Protein AF-0000000075745674 (afdb_homodimer)

InterPro domains:
  IPR003329 Acylneuraminate cytidylyltransferase [PF02348] (13-139)
  IPR020039 Pseudaminic acid cytidylyltransferase [TIGR03584] (13-232)
  IPR029044 Nucleotide-diphospho-sugar transferases [G3DSA:3.90.550.10] (9-233)
  IPR029044 Nucleotide-diphospho-sugar transferases [SSF53448] (12-232)
  IPR050793 CMP-NeuNAc synthase [PTHR21485] (3-231)

Structure (mmCIF, N/CA/C/O backbone):
data_AF-0000000075745674-model_v1
#
loop_
_entity.id
_entity.type
_entity.pdbx_description
1 polymer 'Pseudaminic acid CMP-transferase'
#
loop_
_atom_site.group_PDB
_atom_site.id
_atom_site.type_symbol
_atom_site.label_atom_id
_atom_site.label_alt_id
_atom_site.label_comp_id
_atom_site.label_asym_id
_atom_site.label_entity_id
_atom_site.label_seq_id
_atom_site.pdbx_PDB_ins_code
_atom_site.Cartn_x
_atom_site.Cartn_y
_atom_site.Cartn_z
_atom_site.occupancy
_atom_site.B_iso_or_equiv
_atom_site.auth_seq_id
_atom_site.auth_comp_id
_atom_site.auth_asym_id
_atom_site.auth_atom_id
_atom_site.pdbx_PDB_model_num
ATOM 1 N N . MET A 1 1 ? -14.5 -56.594 -16.422 1 33.09 1 MET A N 1
ATOM 2 C CA . MET A 1 1 ? -13.477 -55.656 -16.875 1 33.09 1 MET A CA 1
ATOM 3 C C . MET A 1 1 ? -13.328 -54.5 -15.891 1 33.09 1 MET A C 1
ATOM 5 O O . MET A 1 1 ? -14.266 -53.719 -15.711 1 33.09 1 MET A O 1
ATOM 9 N N . THR A 1 2 ? -12.75 -54.75 -14.742 1 35.12 2 THR A N 1
ATOM 10 C CA . THR A 1 2 ? -12.586 -53.812 -13.609 1 35.12 2 THR A CA 1
ATOM 11 C C . THR A 1 2 ? -11.914 -52.531 -14.055 1 35.12 2 THR A C 1
ATOM 13 O O . THR A 1 2 ? -10.82 -52.562 -14.625 1 35.12 2 THR A O 1
ATOM 16 N N . ASP A 1 3 ? -12.695 -51.594 -14.586 1 33.41 3 ASP A N 1
ATOM 17 C CA . ASP A 1 3 ? -12.203 -50.25 -14.844 1 33.41 3 ASP A CA 1
ATOM 18 C C . ASP A 1 3 ? -11.312 -49.75 -13.711 1 33.41 3 ASP A C 1
ATOM 20 O O . ASP A 1 3 ? -11.781 -49.531 -12.586 1 33.41 3 ASP A O 1
ATOM 24 N N . SER A 1 4 ? -10.195 -50.375 -13.453 1 34.81 4 SER A N 1
ATOM 25 C CA . SER A 1 4 ? -9.203 -49.812 -12.539 1 34.81 4 SER A CA 1
ATOM 26 C C . SER A 1 4 ? -9.102 -48.312 -12.688 1 34.81 4 SER A C 1
ATOM 28 O O . SER A 1 4 ? -8.461 -47.812 -13.617 1 34.81 4 SER A O 1
ATOM 30 N N . GLN A 1 5 ? -10.234 -47.562 -12.586 1 39.31 5 GLN A N 1
ATOM 31 C CA . GLN A 1 5 ? -10.148 -46.125 -12.414 1 39.31 5 GLN A CA 1
ATOM 32 C C . GLN A 1 5 ? -8.961 -45.75 -11.531 1 39.31 5 GLN A C 1
ATOM 34 O O . GLN A 1 5 ? -8.977 -46 -10.328 1 39.31 5 GLN A O 1
ATOM 39 N N . ASN A 1 6 ? -7.719 -46.125 -11.742 1 39.72 6 ASN A N 1
ATOM 40 C CA . ASN A 1 6 ? -6.551 -45.594 -11.055 1 39.72 6 ASN A CA 1
ATOM 41 C C . ASN A 1 6 ? -6.797 -44.156 -10.562 1 39.72 6 ASN A C 1
ATOM 43 O O . ASN A 1 6 ? -6.887 -43.219 -11.367 1 39.72 6 ASN A O 1
ATOM 47 N N . THR A 1 7 ? -7.617 -43.812 -9.625 1 46.12 7 THR A N 1
ATOM 48 C CA . THR A 1 7 ? -7.949 -42.625 -8.867 1 46.12 7 THR A CA 1
ATOM 49 C C . THR A 1 7 ? -6.703 -41.781 -8.633 1 46.12 7 THR A C 1
ATOM 51 O O . THR A 1 7 ? -6.148 -41.75 -7.531 1 46.12 7 THR A O 1
ATOM 54 N N . GLU A 1 8 ? -5.598 -41.781 -9.398 1 54.53 8 GLU A N 1
ATOM 55 C CA . GLU A 1 8 ? -4.352 -41.062 -9.258 1 54.53 8 GLU A CA 1
ATOM 56 C C . GLU A 1 8 ? -4.617 -39.562 -9.078 1 54.53 8 GLU A C 1
ATOM 58 O O . GLU A 1 8 ? -5.516 -39 -9.711 1 54.53 8 GLU A O 1
ATOM 63 N N . ASN A 1 9 ? -4.352 -38.938 -7.82 1 71.12 9 ASN A N 1
ATOM 64 C CA . ASN A 1 9 ? -4.484 -37.531 -7.492 1 71.12 9 ASN A CA 1
ATOM 65 C C . ASN A 1 9 ? -3.982 -36.656 -8.625 1 71.12 9 ASN A C 1
ATOM 67 O O . ASN A 1 9 ? -2.912 -36.875 -9.188 1 71.12 9 ASN A O 1
ATOM 71 N N . PRO A 1 10 ? -4.871 -35.844 -9.133 1 84.69 10 PRO A N 1
ATOM 72 C CA . PRO A 1 10 ? -4.453 -34.969 -10.234 1 84.69 10 PRO A CA 1
ATOM 73 C C . PRO A 1 10 ? -3.137 -34.25 -9.945 1 84.69 10 PRO A C 1
ATOM 75 O O . PRO A 1 10 ? -2.875 -33.875 -8.797 1 84.69 10 PRO A O 1
ATOM 78 N N . GLN A 1 11 ? -2.287 -34.344 -10.938 1 95.19 11 GLN A N 1
ATOM 79 C CA . GLN A 1 11 ? -0.977 -33.719 -10.797 1 95.19 11 GLN A CA 1
ATOM 80 C C . GLN A 1 11 ? -1.105 -32.188 -10.664 1 95.19 11 GLN A C 1
ATOM 82 O O . GLN A 1 11 ? -1.831 -31.547 -11.438 1 95.19 11 GLN A O 1
ATOM 87 N N . THR A 1 12 ? -0.463 -31.625 -9.656 1 98.25 12 THR A N 1
ATOM 88 C CA . THR A 1 12 ? -0.411 -30.203 -9.375 1 98.25 12 THR A CA 1
ATOM 89 C C . THR A 1 12 ? 1.02 -29.672 -9.484 1 98.25 12 THR A C 1
ATOM 91 O O . THR A 1 12 ? 1.935 -30.219 -8.867 1 98.25 12 THR A O 1
ATOM 94 N N . VAL A 1 13 ? 1.225 -28.609 -10.336 1 98.75 13 VAL A N 1
ATOM 95 C CA . VAL A 1 13 ? 2.58 -28.156 -10.633 1 98.75 13 VAL A CA 1
ATOM 96 C C . VAL A 1 13 ? 2.695 -26.656 -10.359 1 98.75 13 VAL A C 1
ATOM 98 O O . VAL A 1 13 ? 1.792 -25.891 -10.703 1 98.75 13 VAL A O 1
ATOM 101 N N . CYS A 1 14 ? 3.756 -26.281 -9.727 1 98.88 14 CYS A N 1
ATOM 102 C CA . CYS A 1 14 ? 4.117 -24.875 -9.57 1 98.88 14 CYS A CA 1
ATOM 103 C C . CYS A 1 14 ? 5.137 -24.453 -10.625 1 98.88 14 CYS A C 1
ATOM 105 O O . CYS A 1 14 ? 6.152 -25.125 -10.812 1 98.88 14 CYS A O 1
ATOM 107 N N . ILE A 1 15 ? 4.828 -23.438 -11.32 1 98.94 15 ILE A N 1
ATOM 108 C CA . ILE A 1 15 ? 5.738 -22.875 -12.32 1 98.94 15 ILE A CA 1
ATOM 109 C C . ILE A 1 15 ? 6.207 -21.5 -11.883 1 98.94 15 ILE A C 1
ATOM 111 O O . ILE A 1 15 ? 5.391 -20.609 -11.609 1 98.94 15 ILE A O 1
ATOM 115 N N . ILE A 1 16 ? 7.531 -21.281 -11.828 1 98.88 16 ILE A N 1
ATOM 116 C CA . ILE A 1 16 ? 8.133 -20 -11.445 1 98.88 16 ILE A CA 1
ATOM 117 C C . ILE A 1 16 ? 8.969 -19.453 -12.594 1 98.88 16 ILE A C 1
ATOM 119 O O . ILE A 1 16 ? 10.062 -19.953 -12.867 1 98.88 16 ILE A O 1
ATOM 123 N N . PRO A 1 17 ? 8.477 -18.453 -13.25 1 98.12 17 PRO A N 1
ATOM 124 C CA . PRO A 1 17 ? 9.273 -17.828 -14.312 1 98.12 17 PRO A CA 1
ATOM 125 C C . PRO A 1 17 ? 10.375 -16.922 -13.758 1 98.12 17 PRO A C 1
ATOM 127 O O . PRO A 1 17 ? 10.117 -16.094 -12.875 1 98.12 17 PRO A O 1
ATOM 130 N N . ALA A 1 18 ? 11.594 -17.094 -14.242 1 96.94 18 ALA A N 1
ATOM 131 C CA . ALA A 1 18 ? 12.727 -16.281 -13.828 1 96.94 18 ALA A CA 1
ATOM 132 C C . ALA A 1 18 ? 13.68 -16.031 -15 1 96.94 18 ALA A C 1
ATOM 134 O O . ALA A 1 18 ? 14.609 -16.812 -15.219 1 96.94 18 ALA A O 1
ATOM 135 N N . ARG A 1 19 ? 13.406 -14.984 -15.68 1 94.12 19 ARG A N 1
ATOM 136 C CA . ARG A 1 19 ? 14.266 -14.711 -16.828 1 94.12 19 ARG A CA 1
ATOM 137 C C . ARG A 1 19 ? 15.508 -13.922 -16.406 1 94.12 19 ARG A C 1
ATOM 139 O O . ARG A 1 19 ? 15.523 -13.312 -15.328 1 94.12 19 ARG A O 1
ATOM 146 N N . SER A 1 20 ? 16.453 -13.938 -17.312 1 91.62 20 SER A N 1
ATOM 147 C CA . SER A 1 20 ? 17.625 -13.078 -17.141 1 91.62 20 SER A CA 1
ATOM 148 C C . SER A 1 20 ? 17.375 -11.68 -17.688 1 91.62 20 SER A C 1
ATOM 150 O O . SER A 1 20 ? 16.312 -11.414 -18.281 1 91.62 20 SER A O 1
ATOM 152 N N . GLY A 1 21 ? 18.156 -10.75 -17.375 1 83.06 21 GLY A N 1
ATOM 153 C CA . GLY A 1 21 ? 18.156 -9.461 -18.031 1 83.06 21 GLY A CA 1
ATOM 154 C C . GLY A 1 21 ? 17.203 -8.461 -17.391 1 83.06 21 GLY A C 1
ATOM 155 O O . GLY A 1 21 ? 16.625 -7.625 -18.078 1 83.06 21 GLY A O 1
ATOM 156 N N . SER A 1 22 ? 17 -8.602 -16.203 1 80.94 22 SER A N 1
ATOM 157 C CA . SER A 1 22 ? 16.219 -7.57 -15.531 1 80.94 22 SER A CA 1
ATOM 158 C C . SER A 1 22 ? 16.906 -6.211 -15.625 1 80.94 22 SER A C 1
ATOM 160 O O . SER A 1 22 ? 18.078 -6.07 -15.258 1 80.94 22 SER A O 1
ATOM 162 N N . LYS A 1 23 ? 16.141 -5.242 -16.141 1 79.75 23 LYS A N 1
ATOM 163 C CA . LYS A 1 23 ? 16.734 -3.951 -16.469 1 79.75 23 LYS A CA 1
ATOM 164 C C . LYS A 1 23 ? 16.766 -3.029 -15.258 1 79.75 23 LYS A C 1
ATOM 166 O O . LYS A 1 23 ? 17.781 -2.391 -14.984 1 79.75 23 LYS A O 1
ATOM 171 N N . ARG A 1 24 ? 15.711 -3.012 -14.477 1 81.56 24 ARG A N 1
ATOM 172 C CA . ARG A 1 24 ? 15.594 -2.055 -13.375 1 81.56 24 ARG A CA 1
ATOM 173 C C . ARG A 1 24 ? 16.375 -2.527 -12.156 1 81.56 24 ARG A C 1
ATOM 175 O O . ARG A 1 24 ? 16.969 -1.719 -11.445 1 81.56 24 ARG A O 1
ATOM 182 N N . ILE A 1 25 ? 16.328 -3.818 -11.945 1 88.19 25 ILE A N 1
ATOM 183 C CA . ILE A 1 25 ? 17.094 -4.469 -10.891 1 88.19 25 ILE A CA 1
ATOM 184 C C . ILE A 1 25 ? 17.922 -5.605 -11.477 1 88.19 25 ILE A C 1
ATOM 186 O O . ILE A 1 25 ? 17.422 -6.707 -11.703 1 88.19 25 ILE A O 1
ATOM 190 N N . PRO A 1 26 ? 19.203 -5.344 -11.664 1 88.56 26 PRO A N 1
ATOM 191 C CA . PRO A 1 26 ? 20.047 -6.387 -12.25 1 88.56 26 PRO A CA 1
ATOM 192 C C . PRO A 1 26 ? 20 -7.695 -11.469 1 88.56 26 PRO A C 1
ATOM 194 O O . PRO A 1 26 ? 20.125 -7.688 -10.242 1 88.56 26 PRO A O 1
ATOM 197 N N . ASP A 1 27 ? 19.797 -8.82 -12.211 1 91.38 27 ASP A N 1
ATOM 198 C CA . ASP A 1 27 ? 19.75 -10.164 -11.641 1 91.38 27 ASP A CA 1
ATOM 199 C C . ASP A 1 27 ? 18.734 -10.242 -10.5 1 91.38 27 ASP A C 1
ATOM 201 O O . ASP A 1 27 ? 19 -10.852 -9.469 1 91.38 27 ASP A O 1
ATOM 205 N N . LYS A 1 28 ? 17.656 -9.617 -10.664 1 93.19 28 LYS A N 1
ATOM 206 C CA . LYS A 1 28 ? 16.641 -9.461 -9.625 1 93.19 28 LYS A CA 1
ATOM 207 C C . LYS A 1 28 ? 16.219 -10.812 -9.055 1 93.19 28 LYS A C 1
ATOM 209 O O . LYS A 1 28 ? 16.047 -10.945 -7.84 1 93.19 28 LYS A O 1
ATOM 214 N N . ASN A 1 29 ? 16.141 -11.844 -9.883 1 95.12 29 ASN A N 1
ATOM 215 C CA . ASN A 1 29 ? 15.562 -13.125 -9.492 1 95.12 29 ASN A CA 1
ATOM 216 C C . ASN A 1 29 ? 16.531 -13.938 -8.641 1 95.12 29 ASN A C 1
ATOM 218 O O . ASN A 1 29 ? 16.125 -14.891 -7.973 1 95.12 29 ASN A O 1
ATOM 222 N N . ILE A 1 30 ? 17.812 -13.539 -8.664 1 96.12 30 ILE A N 1
ATOM 223 C CA . ILE A 1 30 ? 18.766 -14.305 -7.879 1 96.12 30 ILE A CA 1
ATOM 224 C C . ILE A 1 30 ? 19.547 -13.367 -6.953 1 96.12 30 ILE A C 1
ATOM 226 O O . ILE A 1 30 ? 20.5 -13.781 -6.297 1 96.12 30 ILE A O 1
ATOM 230 N N . ARG A 1 31 ? 19.188 -12.148 -6.918 1 95.75 31 ARG A N 1
ATOM 231 C CA . ARG A 1 31 ? 19.781 -11.219 -5.969 1 95.75 31 ARG A CA 1
ATOM 232 C C . ARG A 1 31 ? 19.484 -11.633 -4.531 1 95.75 31 ARG A C 1
ATOM 234 O O . ARG A 1 31 ? 18.422 -12.172 -4.242 1 95.75 31 ARG A O 1
ATOM 241 N N . LEU A 1 32 ? 20.438 -11.367 -3.666 1 96.25 32 LEU A N 1
ATOM 242 C CA . LEU A 1 32 ? 20.266 -11.781 -2.279 1 96.25 32 LEU A CA 1
ATOM 243 C C . LEU A 1 32 ? 19.266 -10.867 -1.565 1 96.25 32 LEU A C 1
ATOM 245 O O . LEU A 1 32 ? 19.391 -9.641 -1.631 1 96.25 32 LEU A O 1
ATOM 249 N N . PHE A 1 33 ? 18.312 -11.484 -1.028 1 96.25 33 PHE A N 1
ATOM 250 C CA . PHE A 1 33 ? 17.312 -10.859 -0.16 1 96.25 33 PHE A CA 1
ATOM 251 C C . PHE A 1 33 ? 17.391 -11.445 1.246 1 96.25 33 PHE A C 1
ATOM 253 O O . PHE A 1 33 ? 17.047 -12.609 1.461 1 96.25 33 PHE A O 1
ATOM 260 N N . LEU A 1 34 ? 17.875 -10.586 2.125 1 94.62 34 LEU A N 1
ATOM 261 C CA . LEU A 1 34 ? 18.094 -11 3.506 1 94.62 34 LEU A CA 1
ATOM 262 C C . LEU A 1 34 ? 18.891 -12.305 3.564 1 94.62 34 LEU A C 1
ATOM 264 O O . LEU A 1 34 ? 18.516 -13.234 4.273 1 94.62 34 LEU A O 1
ATOM 268 N N . GLY A 1 35 ? 19.828 -12.453 2.711 1 95.44 35 GLY A N 1
ATOM 269 C CA . GLY A 1 35 ? 20.828 -13.516 2.795 1 95.44 35 GLY A CA 1
ATOM 270 C C . GLY A 1 35 ? 20.5 -14.695 1.89 1 95.44 35 GLY A C 1
ATOM 271 O O . GLY A 1 35 ? 21.344 -15.586 1.713 1 95.44 35 GLY A O 1
ATOM 272 N N . LYS A 1 36 ? 19.422 -14.773 1.324 1 97.31 36 LYS A N 1
ATOM 273 C CA . LYS A 1 36 ? 19.047 -15.844 0.406 1 97.31 36 LYS A CA 1
ATOM 274 C C . LYS A 1 36 ? 18.672 -15.289 -0.967 1 97.31 36 LYS A C 1
ATOM 276 O O . LYS A 1 36 ? 18.188 -14.164 -1.075 1 97.31 36 LYS A O 1
ATOM 281 N N . PRO A 1 37 ? 19 -16.031 -2.002 1 97.75 37 PRO A N 1
ATOM 282 C CA . PRO A 1 37 ? 18.516 -15.539 -3.297 1 97.75 37 PRO A CA 1
ATOM 283 C C . PRO A 1 37 ? 17 -15.359 -3.338 1 97.75 37 PRO A C 1
ATOM 285 O O . PRO A 1 37 ? 16.266 -16.156 -2.768 1 97.75 37 PRO A O 1
ATOM 288 N N . VAL A 1 38 ? 16.578 -14.367 -3.996 1 97.69 38 VAL A N 1
ATOM 289 C CA . VAL A 1 38 ? 15.172 -13.977 -4.039 1 97.69 38 VAL A CA 1
ATOM 290 C C . VAL A 1 38 ? 14.305 -15.172 -4.438 1 97.69 38 VAL A C 1
ATOM 292 O O . VAL A 1 38 ? 13.234 -15.383 -3.877 1 97.69 38 VAL A O 1
ATOM 295 N N . ILE A 1 39 ? 14.734 -15.969 -5.352 1 98.19 39 ILE A N 1
ATOM 296 C CA . ILE A 1 39 ? 13.93 -17.062 -5.902 1 98.19 39 ILE A CA 1
ATOM 297 C C . ILE A 1 39 ? 13.75 -18.156 -4.848 1 98.19 39 ILE A C 1
ATOM 299 O O . ILE A 1 39 ? 12.883 -19.016 -4.984 1 98.19 39 ILE A O 1
ATOM 303 N N . TRP A 1 40 ? 14.57 -18.172 -3.828 1 98.38 40 TRP A N 1
ATOM 304 C CA . TRP A 1 40 ? 14.469 -19.109 -2.719 1 98.38 40 TRP A CA 1
ATOM 305 C C . TRP A 1 40 ? 13.109 -19 -2.025 1 98.38 40 TRP A C 1
ATOM 307 O O . TRP A 1 40 ? 12.492 -20 -1.68 1 98.38 40 TRP A O 1
ATOM 317 N N . TYR A 1 41 ? 12.602 -17.844 -1.889 1 98.25 41 TYR A N 1
ATOM 318 C CA . TYR A 1 41 ? 11.43 -17.562 -1.065 1 98.25 41 TYR A CA 1
ATOM 319 C C . TYR A 1 41 ? 10.172 -18.172 -1.675 1 98.25 41 TYR A C 1
ATOM 321 O O . TYR A 1 41 ? 9.469 -18.953 -1.019 1 98.25 41 TYR A O 1
ATOM 329 N N . PRO A 1 42 ? 9.883 -17.875 -2.932 1 98.5 42 PRO A N 1
ATOM 330 C CA . PRO A 1 42 ? 8.703 -18.531 -3.5 1 98.5 42 PRO A CA 1
ATOM 331 C C . PRO A 1 42 ? 8.875 -20.047 -3.6 1 98.5 42 PRO A C 1
ATOM 333 O O . PRO A 1 42 ? 7.906 -20.797 -3.447 1 98.5 42 PRO A O 1
ATOM 336 N N . ILE A 1 43 ? 10.094 -20.547 -3.852 1 98.75 43 ILE A N 1
ATOM 337 C CA . ILE A 1 43 ? 10.328 -21.984 -3.914 1 98.75 43 ILE A CA 1
ATOM 338 C C . ILE A 1 43 ? 10.039 -22.625 -2.553 1 98.75 43 ILE A C 1
ATOM 340 O O . ILE A 1 43 ? 9.375 -23.656 -2.469 1 98.75 43 ILE A O 1
ATOM 344 N N . GLN A 1 44 ? 10.492 -22.016 -1.513 1 98.5 44 GLN A N 1
ATOM 345 C CA . GLN A 1 44 ? 10.258 -22.531 -0.17 1 98.5 44 GLN A CA 1
ATOM 346 C C . GLN A 1 44 ? 8.766 -22.5 0.177 1 98.5 44 GLN A C 1
ATOM 348 O O . GLN A 1 44 ? 8.25 -23.438 0.792 1 98.5 44 GLN A O 1
ATOM 353 N N . ALA A 1 45 ? 8.078 -21.422 -0.189 1 98.38 45 ALA A N 1
ATOM 354 C CA . ALA A 1 45 ? 6.641 -21.359 0.041 1 98.38 45 ALA A CA 1
ATOM 355 C C . ALA A 1 45 ? 5.922 -22.516 -0.649 1 98.38 45 ALA A C 1
ATOM 357 O O . ALA A 1 45 ? 5.027 -23.125 -0.066 1 98.38 45 ALA A O 1
ATOM 358 N N . ALA A 1 46 ? 6.312 -22.766 -1.857 1 98.69 46 ALA A N 1
ATOM 359 C CA . ALA A 1 46 ? 5.73 -23.875 -2.609 1 98.69 46 ALA A CA 1
ATOM 360 C C . ALA A 1 46 ? 6.008 -25.219 -1.921 1 98.69 46 ALA A C 1
ATOM 362 O O . ALA A 1 46 ? 5.102 -26.031 -1.736 1 98.69 46 ALA A O 1
ATOM 363 N N . ARG A 1 47 ? 7.219 -25.422 -1.504 1 98.31 47 ARG A N 1
ATOM 364 C CA . ARG A 1 47 ? 7.617 -26.656 -0.844 1 98.31 47 ARG A CA 1
ATOM 365 C C . ARG A 1 47 ? 6.875 -26.844 0.476 1 98.31 47 ARG A C 1
ATOM 367 O O . ARG A 1 47 ? 6.336 -27.922 0.75 1 98.31 47 ARG A O 1
ATOM 374 N N . ASP A 1 48 ? 6.801 -25.797 1.221 1 97.62 48 ASP A N 1
ATOM 375 C CA . ASP A 1 48 ? 6.191 -25.859 2.547 1 97.62 48 ASP A CA 1
ATOM 376 C C . ASP A 1 48 ? 4.691 -26.109 2.451 1 97.62 48 ASP A C 1
ATOM 378 O O . ASP A 1 48 ? 4.082 -26.625 3.395 1 97.62 48 ASP A O 1
ATOM 382 N N . SER A 1 49 ? 4.141 -25.734 1.351 1 98 49 SER A N 1
ATOM 383 C CA . SER A 1 49 ? 2.701 -25.906 1.185 1 98 49 SER A CA 1
ATOM 384 C C . SER A 1 49 ? 2.328 -27.375 1.047 1 98 49 SER A C 1
ATOM 386 O O . SER A 1 49 ? 1.178 -27.75 1.277 1 98 49 SER A O 1
ATOM 388 N N . ASN A 1 50 ? 3.23 -28.234 0.534 1 97.44 50 ASN A N 1
ATOM 389 C CA . ASN A 1 50 ? 3.027 -29.656 0.271 1 97.44 50 ASN A CA 1
ATOM 390 C C . ASN A 1 50 ? 1.917 -29.891 -0.75 1 97.44 50 ASN A C 1
ATOM 392 O O . ASN A 1 50 ? 1.204 -30.891 -0.686 1 97.44 50 ASN A O 1
ATOM 396 N N . LEU A 1 51 ? 1.752 -28.922 -1.61 1 97.88 51 LEU A N 1
ATOM 397 C CA . LEU A 1 51 ? 0.669 -29 -2.584 1 97.88 51 LEU A CA 1
ATOM 398 C C . LEU A 1 51 ? 1.171 -29.531 -3.918 1 97.88 51 LEU A C 1
ATOM 400 O O . LEU A 1 51 ? 0.386 -30.047 -4.719 1 97.88 51 LEU A O 1
ATOM 404 N N . PHE A 1 52 ? 2.395 -29.406 -4.16 1 98.5 52 PHE A N 1
ATOM 405 C CA . PHE A 1 52 ? 2.865 -29.531 -5.535 1 98.5 52 PHE A CA 1
ATOM 406 C C . PHE A 1 52 ? 3.627 -30.828 -5.738 1 98.5 52 PHE A C 1
ATOM 408 O O . PHE A 1 52 ? 4.484 -31.188 -4.926 1 98.5 52 PHE A O 1
ATOM 415 N N . ASP A 1 53 ? 3.322 -31.469 -6.836 1 98.19 53 ASP A N 1
ATOM 416 C CA . ASP A 1 53 ? 4.086 -32.625 -7.262 1 98.19 53 ASP A CA 1
ATOM 417 C C . ASP A 1 53 ? 5.438 -32.219 -7.84 1 98.19 53 ASP A C 1
ATOM 419 O O . ASP A 1 53 ? 6.414 -32.969 -7.746 1 98.19 53 ASP A O 1
ATOM 423 N N . ARG A 1 54 ? 5.457 -31.094 -8.445 1 98.25 54 ARG A N 1
ATOM 424 C CA . ARG A 1 54 ? 6.672 -30.547 -9.039 1 98.25 54 ARG A CA 1
ATOM 425 C C . ARG A 1 54 ? 6.715 -29.031 -8.914 1 98.25 54 ARG A C 1
ATOM 427 O O . ARG A 1 54 ? 5.684 -28.375 -9.031 1 98.25 54 ARG A O 1
ATOM 434 N N . ILE A 1 55 ? 7.871 -28.562 -8.688 1 98.88 55 ILE A N 1
ATOM 435 C CA . ILE A 1 55 ? 8.172 -27.141 -8.703 1 98.88 55 ILE A CA 1
ATOM 436 C C . ILE A 1 55 ? 9.219 -26.844 -9.781 1 98.88 55 ILE A C 1
ATOM 438 O O . ILE A 1 55 ? 10.375 -27.25 -9.664 1 98.88 55 ILE A O 1
ATOM 442 N N . ILE A 1 56 ? 8.789 -26.125 -10.828 1 98.88 56 ILE A N 1
ATOM 443 C CA . ILE A 1 56 ? 9.633 -25.953 -12.008 1 98.88 56 ILE A CA 1
ATOM 444 C C . ILE A 1 56 ? 9.938 -24.453 -12.188 1 98.88 56 ILE A C 1
ATOM 446 O O . ILE A 1 56 ? 9.023 -23.641 -12.25 1 98.88 56 ILE A O 1
ATOM 450 N N . VAL A 1 57 ? 11.219 -24.156 -12.242 1 98.88 57 VAL A N 1
ATOM 451 C CA . VAL A 1 57 ? 11.641 -22.812 -12.609 1 98.88 57 VAL A CA 1
ATOM 452 C C . VAL A 1 57 ? 11.914 -22.75 -14.109 1 98.88 57 VAL A C 1
ATOM 454 O O . VAL A 1 57 ? 12.68 -23.547 -14.648 1 98.88 57 VAL A O 1
ATOM 457 N N . SER A 1 58 ? 11.18 -21.875 -14.797 1 98.75 58 SER A N 1
ATOM 458 C CA . SER A 1 58 ? 11.43 -21.594 -16.203 1 98.75 58 SER A CA 1
ATOM 459 C C . SER A 1 58 ? 12.375 -20.422 -16.391 1 98.75 58 SER A C 1
ATOM 461 O O . SER A 1 58 ? 12.031 -19.281 -16.031 1 98.75 58 SER A O 1
ATOM 463 N N . THR A 1 59 ? 13.547 -20.625 -16.938 1 98.38 59 THR A N 1
ATOM 464 C CA . THR A 1 59 ? 14.562 -19.578 -17.062 1 98.38 59 THR A CA 1
ATOM 465 C C . THR A 1 59 ? 15.383 -19.797 -18.328 1 98.38 59 THR A C 1
ATOM 467 O O . THR A 1 59 ? 15.469 -20.906 -18.844 1 98.38 59 THR A O 1
ATOM 470 N N . ASP A 1 60 ? 15.914 -18.656 -18.812 1 97.56 60 ASP A N 1
ATOM 471 C CA . ASP A 1 60 ? 16.797 -18.688 -19.969 1 97.56 60 ASP A CA 1
ATOM 472 C C . ASP A 1 60 ? 18.266 -18.703 -19.547 1 97.56 60 ASP A C 1
ATOM 474 O O . ASP A 1 60 ? 19.156 -18.656 -20.391 1 97.56 60 ASP A O 1
ATOM 478 N N . SER A 1 61 ? 18.516 -18.75 -18.328 1 97.38 61 SER A N 1
ATOM 479 C CA . SER A 1 61 ? 19.859 -18.578 -17.781 1 97.38 61 SER A CA 1
ATOM 480 C C . SER A 1 61 ? 20.297 -19.812 -16.984 1 97.38 61 SER A C 1
ATOM 482 O O . SER A 1 61 ? 19.609 -20.203 -16.031 1 97.38 61 SER A O 1
ATOM 484 N N . GLU A 1 62 ? 21.469 -20.297 -17.375 1 97.88 62 GLU A N 1
ATOM 485 C CA . GLU A 1 62 ? 22 -21.422 -16.625 1 97.88 62 GLU A CA 1
ATOM 486 C C . GLU A 1 62 ? 22.359 -21.031 -15.203 1 97.88 62 GLU A C 1
ATOM 488 O O . GLU A 1 62 ? 22.234 -21.828 -14.273 1 97.88 62 GLU A O 1
ATOM 493 N N . LYS A 1 63 ? 22.797 -19.812 -15.078 1 97.69 63 LYS A N 1
ATOM 494 C CA . LYS A 1 63 ? 23.125 -19.312 -13.75 1 97.69 63 LYS A CA 1
ATOM 495 C C . LYS A 1 63 ? 21.906 -19.328 -12.836 1 97.69 63 LYS A C 1
ATOM 497 O O . LYS A 1 63 ? 21.984 -19.812 -11.703 1 97.69 63 LYS A O 1
ATOM 502 N N . ILE A 1 64 ? 20.812 -18.906 -13.305 1 98.12 64 ILE A N 1
ATOM 503 C CA . ILE A 1 64 ? 19.562 -18.891 -12.539 1 98.12 64 ILE A CA 1
ATOM 504 C C . ILE A 1 64 ? 19.094 -20.312 -12.305 1 98.12 64 ILE A C 1
ATOM 506 O O . ILE A 1 64 ? 18.656 -20.656 -11.203 1 98.12 64 ILE A O 1
ATOM 510 N N . ALA A 1 65 ? 19.234 -21.141 -13.312 1 98.62 65 ALA A N 1
ATOM 511 C CA . ALA A 1 65 ? 18.828 -22.531 -13.219 1 98.62 65 ALA A CA 1
ATOM 512 C C . ALA A 1 65 ? 19.594 -23.25 -12.094 1 98.62 65 ALA A C 1
ATOM 514 O O . ALA A 1 65 ? 18.984 -23.969 -11.297 1 98.62 65 ALA A O 1
ATOM 515 N N . ALA A 1 66 ? 20.844 -23.047 -12.039 1 98.62 66 ALA A N 1
ATOM 516 C CA . ALA A 1 66 ? 21.688 -23.688 -11.039 1 98.62 66 ALA A CA 1
ATOM 517 C C . ALA A 1 66 ? 21.266 -23.297 -9.625 1 98.62 66 ALA A C 1
ATOM 519 O O . ALA A 1 66 ? 21.125 -24.156 -8.75 1 98.62 66 ALA A O 1
ATOM 520 N N . ILE A 1 67 ? 21.016 -22.062 -9.445 1 98.38 67 ILE A N 1
ATOM 521 C CA . ILE A 1 67 ? 20.594 -21.547 -8.141 1 98.38 67 ILE A CA 1
ATOM 522 C C . ILE A 1 67 ? 19.219 -22.109 -7.781 1 98.38 67 ILE A C 1
ATOM 524 O O . ILE A 1 67 ? 18.984 -22.5 -6.633 1 98.38 67 ILE A O 1
ATOM 528 N N . ALA A 1 68 ? 18.328 -22.172 -8.727 1 98.62 68 ALA A N 1
ATOM 529 C CA . ALA A 1 68 ? 17 -22.734 -8.508 1 98.62 68 ALA A CA 1
ATOM 530 C C . ALA A 1 68 ? 17.078 -24.188 -8.047 1 98.62 68 ALA A C 1
ATOM 532 O O . ALA A 1 68 ? 16.406 -24.594 -7.098 1 98.62 68 ALA A O 1
ATOM 533 N N . ARG A 1 69 ? 17.922 -24.953 -8.664 1 98.62 69 ARG A N 1
ATOM 534 C CA . ARG A 1 69 ? 18.094 -26.359 -8.297 1 98.62 69 ARG A CA 1
ATOM 535 C C . ARG A 1 69 ? 18.672 -26.484 -6.891 1 98.62 69 ARG A C 1
ATOM 537 O O . ARG A 1 69 ? 18.234 -27.328 -6.113 1 98.62 69 ARG A O 1
ATOM 544 N N . GLU A 1 70 ? 19.562 -25.625 -6.602 1 98.06 70 GLU A N 1
ATOM 545 C CA . GLU A 1 70 ? 20.172 -25.625 -5.273 1 98.06 70 GLU A CA 1
ATOM 546 C C . GLU A 1 70 ? 19.141 -25.312 -4.195 1 98.06 70 GLU A C 1
ATOM 548 O O . GLU A 1 70 ? 19.297 -25.734 -3.045 1 98.06 70 GLU A O 1
ATOM 553 N N . THR A 1 71 ? 18.094 -24.656 -4.613 1 96.81 71 THR A N 1
ATOM 554 C CA . THR A 1 71 ? 17.094 -24.188 -3.66 1 96.81 71 THR A CA 1
ATOM 555 C C . THR A 1 71 ? 15.922 -25.172 -3.6 1 96.81 71 THR A C 1
ATOM 557 O O . THR A 1 71 ? 14.992 -24.984 -2.812 1 96.81 71 THR A O 1
ATOM 560 N N . GLY A 1 72 ? 15.914 -26.156 -4.469 1 97.5 72 GLY A N 1
ATOM 561 C CA . GLY A 1 72 ? 14.93 -27.203 -4.309 1 97.5 72 GLY A CA 1
ATOM 562 C C . GLY A 1 72 ? 13.938 -27.281 -5.457 1 97.5 72 GLY A C 1
ATOM 563 O O . GLY A 1 72 ? 12.969 -28.047 -5.41 1 97.5 72 GLY A O 1
ATOM 564 N N . ALA A 1 73 ? 14.148 -26.516 -6.535 1 98.75 73 ALA A N 1
ATOM 565 C CA . ALA A 1 73 ? 13.273 -26.562 -7.703 1 98.75 73 ALA A CA 1
ATOM 566 C C . ALA A 1 73 ? 13.922 -27.328 -8.844 1 98.75 73 ALA A C 1
ATOM 568 O O . ALA A 1 73 ? 15.102 -27.688 -8.773 1 98.75 73 ALA A O 1
ATOM 569 N N . GLU A 1 74 ? 13.109 -27.672 -9.812 1 98.75 74 GLU A N 1
ATOM 570 C CA . GLU A 1 74 ? 13.594 -28.297 -11.039 1 98.75 74 GLU A CA 1
ATOM 571 C C . GLU A 1 74 ? 13.758 -27.266 -12.156 1 98.75 74 GLU A C 1
ATOM 573 O O . GLU A 1 74 ? 13.016 -26.281 -12.219 1 98.75 74 GLU A O 1
ATOM 578 N N . THR A 1 75 ? 14.734 -27.516 -12.938 1 98.69 75 THR A N 1
ATOM 579 C CA . THR A 1 75 ? 14.922 -26.766 -14.18 1 98.69 75 THR A CA 1
ATOM 580 C C . THR A 1 75 ? 15.203 -27.719 -15.344 1 98.69 75 THR A C 1
ATOM 582 O O . THR A 1 75 ? 16.328 -27.797 -15.828 1 98.69 75 THR A O 1
ATOM 585 N N . PRO A 1 76 ? 14.195 -28.344 -15.82 1 98.38 76 PRO A N 1
ATOM 586 C CA . PRO A 1 76 ? 14.398 -29.453 -16.734 1 98.38 76 PRO A CA 1
ATOM 587 C C . PRO A 1 76 ? 14.781 -29 -18.141 1 98.38 76 PRO A C 1
ATOM 589 O O . PRO A 1 76 ? 15.195 -29.828 -18.969 1 98.38 76 PRO A O 1
ATOM 592 N N . PHE A 1 77 ? 14.703 -27.766 -18.469 1 98.19 77 PHE A N 1
ATOM 593 C CA . PHE A 1 77 ? 15.07 -27.188 -19.75 1 98.19 77 PHE A CA 1
ATOM 594 C C . PHE A 1 77 ? 15.539 -25.75 -19.578 1 98.19 77 PHE A C 1
ATOM 596 O O . PHE A 1 77 ? 15.414 -25.172 -18.5 1 98.19 77 PHE A O 1
ATOM 603 N N . LEU A 1 78 ? 16.141 -25.266 -20.641 1 98.12 78 LEU A N 1
ATOM 604 C CA . LEU A 1 78 ? 16.344 -23.812 -20.75 1 98.12 78 LEU A CA 1
ATOM 605 C C . LEU A 1 78 ? 15.273 -23.188 -21.625 1 98.12 78 LEU A C 1
ATOM 607 O O . LEU A 1 78 ? 15.008 -23.656 -22.719 1 98.12 78 LEU A O 1
ATOM 611 N N . ARG A 1 79 ? 14.688 -22.188 -21.047 1 97.5 79 ARG A N 1
ATOM 612 C CA . ARG A 1 79 ? 13.609 -21.5 -21.75 1 97.5 79 ARG A CA 1
ATOM 613 C C . ARG A 1 79 ? 14.109 -20.922 -23.078 1 97.5 79 ARG A C 1
ATOM 615 O O . ARG A 1 79 ? 15.188 -20.312 -23.125 1 97.5 79 ARG A O 1
ATOM 622 N N . PRO A 1 80 ? 13.352 -21.094 -24.141 1 96.62 80 PRO A N 1
ATOM 623 C CA . PRO A 1 80 ? 13.734 -20.469 -25.422 1 96.62 80 PRO A CA 1
ATOM 624 C C . PRO A 1 80 ? 13.844 -18.953 -25.312 1 96.62 80 PRO A C 1
ATOM 626 O O . PRO A 1 80 ? 13.039 -18.312 -24.641 1 96.62 80 PRO A O 1
ATOM 629 N N . GLN A 1 81 ? 14.711 -18.391 -26.047 1 94.19 81 GLN A N 1
ATOM 630 C CA . GLN A 1 81 ? 15 -16.953 -26 1 94.19 81 GLN A CA 1
ATOM 631 C C . GLN A 1 81 ? 13.781 -16.141 -26.438 1 94.19 81 GLN A C 1
ATOM 633 O O . GLN A 1 81 ? 13.562 -15.031 -25.938 1 94.19 81 GLN A O 1
ATOM 638 N N . GLU A 1 82 ? 13.008 -16.672 -27.297 1 94.12 82 GLU A N 1
ATOM 639 C CA . GLU A 1 82 ? 11.836 -15.977 -27.797 1 94.12 82 GLU A CA 1
ATOM 640 C C . GLU A 1 82 ? 10.805 -15.742 -26.703 1 94.12 82 GLU A C 1
ATOM 642 O O . GLU A 1 82 ? 9.953 -14.859 -26.812 1 94.12 82 GLU A O 1
ATOM 647 N N . LEU A 1 83 ? 10.883 -16.547 -25.625 1 95.12 83 LEU A N 1
ATOM 648 C CA . LEU A 1 83 ? 9.961 -16.422 -24.5 1 95.12 83 LEU A CA 1
ATOM 649 C C . LEU A 1 83 ? 10.594 -15.648 -23.359 1 95.12 83 LEU A C 1
ATOM 651 O O . LEU A 1 83 ? 10.031 -15.578 -22.266 1 95.12 83 LEU A O 1
ATOM 655 N N . ALA A 1 84 ? 11.805 -15.078 -23.609 1 91.5 84 ALA A N 1
ATOM 656 C CA . ALA A 1 84 ? 12.555 -14.461 -22.516 1 91.5 84 ALA A CA 1
ATOM 657 C C . ALA A 1 84 ? 12.703 -12.961 -22.734 1 91.5 84 ALA A C 1
ATOM 659 O O . ALA A 1 84 ? 13.539 -12.312 -22.094 1 91.5 84 ALA A O 1
ATOM 660 N N . ASP A 1 85 ? 11.852 -12.406 -23.547 1 86.25 85 ASP A N 1
ATOM 661 C CA . ASP A 1 85 ? 11.93 -10.969 -23.766 1 86.25 85 ASP A CA 1
ATOM 662 C C . ASP A 1 85 ? 10.961 -10.211 -22.859 1 86.25 85 ASP A C 1
ATOM 664 O O . ASP A 1 85 ? 10.242 -10.82 -22.062 1 86.25 85 ASP A O 1
ATOM 668 N N . ASP A 1 86 ? 10.969 -8.867 -22.875 1 80 86 ASP A N 1
ATOM 669 C CA . ASP A 1 86 ? 10.203 -8.016 -21.969 1 80 86 ASP A CA 1
ATOM 670 C C . ASP A 1 86 ? 8.75 -7.906 -22.422 1 80 86 ASP A C 1
ATOM 672 O O . ASP A 1 86 ? 7.926 -7.297 -21.734 1 80 86 ASP A O 1
ATOM 676 N N . PHE A 1 87 ? 8.414 -8.562 -23.453 1 82.38 87 PHE A N 1
ATOM 677 C CA . PHE A 1 87 ? 7.094 -8.344 -24.031 1 82.38 87 PHE A CA 1
ATOM 678 C C . PHE A 1 87 ? 6.246 -9.609 -23.938 1 82.38 87 PHE A C 1
ATOM 680 O O . PHE A 1 87 ? 5.023 -9.555 -24.094 1 82.38 87 PHE A O 1
ATOM 687 N N . THR A 1 88 ? 6.934 -10.672 -23.75 1 86.56 88 THR A N 1
ATOM 688 C CA . THR A 1 88 ? 6.219 -11.945 -23.672 1 86.56 88 THR A CA 1
ATOM 689 C C . THR A 1 88 ? 5.328 -11.984 -22.422 1 86.56 88 THR A C 1
ATOM 691 O O . THR A 1 88 ? 5.805 -11.812 -21.312 1 86.56 88 THR A O 1
ATOM 694 N N . PRO A 1 89 ? 3.996 -12.242 -22.672 1 88.44 89 PRO A N 1
ATOM 695 C CA . PRO A 1 89 ? 3.143 -12.453 -21.5 1 88.44 89 PRO A CA 1
ATOM 696 C C . PRO A 1 89 ? 3.553 -13.672 -20.672 1 88.44 89 PRO A C 1
ATOM 698 O O . PRO A 1 89 ? 3.945 -14.695 -21.234 1 88.44 89 PRO A O 1
ATOM 701 N N . VAL A 1 90 ? 3.418 -13.539 -19.453 1 92.31 90 VAL A N 1
ATOM 702 C CA . VAL A 1 90 ? 3.857 -14.602 -18.562 1 92.31 90 VAL A CA 1
ATOM 703 C C . VAL A 1 90 ? 3.035 -15.867 -18.812 1 92.31 90 VAL A C 1
ATOM 705 O O . VAL A 1 90 ? 3.527 -16.984 -18.641 1 92.31 90 VAL A O 1
ATOM 708 N N . THR A 1 91 ? 1.857 -15.688 -19.266 1 93.69 91 THR A N 1
ATOM 709 C CA . THR A 1 91 ? 0.994 -16.828 -19.578 1 93.69 91 THR A CA 1
ATOM 710 C C . THR A 1 91 ? 1.633 -17.719 -20.641 1 93.69 91 THR A C 1
ATOM 712 O O . THR A 1 91 ? 1.479 -18.938 -20.594 1 93.69 91 THR A O 1
ATOM 715 N N . ASN A 1 92 ? 2.328 -17.109 -21.547 1 95.75 92 ASN A N 1
ATOM 716 C CA . ASN A 1 92 ? 3.025 -17.891 -22.562 1 95.75 92 ASN A CA 1
ATOM 717 C C . ASN A 1 92 ? 4.109 -18.766 -21.953 1 95.75 92 ASN A C 1
ATOM 719 O O . ASN A 1 92 ? 4.352 -19.875 -22.422 1 95.75 92 ASN A O 1
ATOM 723 N N . VAL A 1 93 ? 4.699 -18.297 -20.953 1 97.38 93 VAL A N 1
ATOM 724 C CA . VAL A 1 93 ? 5.746 -19.047 -20.266 1 97.38 93 VAL A CA 1
ATOM 725 C C . VAL A 1 93 ? 5.133 -20.25 -19.562 1 97.38 93 VAL A C 1
ATOM 727 O O . VAL A 1 93 ? 5.664 -21.359 -19.625 1 97.38 93 VAL A O 1
ATOM 730 N N . PHE A 1 94 ? 4.023 -20.016 -18.938 1 98 94 PHE A N 1
ATOM 731 C CA . PHE A 1 94 ? 3.32 -21.109 -18.266 1 98 94 PHE A CA 1
ATOM 732 C C . PHE A 1 94 ? 2.902 -22.172 -19.281 1 98 94 PHE A C 1
ATOM 734 O O . PHE A 1 94 ? 3.082 -23.359 -19.047 1 98 94 PHE A O 1
ATOM 741 N N . GLN A 1 95 ? 2.395 -21.719 -20.359 1 97.81 95 GLN A N 1
ATOM 742 C CA . GLN A 1 95 ? 1.938 -22.625 -21.406 1 97.81 95 GLN A CA 1
ATOM 743 C C . GLN A 1 95 ? 3.098 -23.438 -21.969 1 97.81 95 GLN A C 1
ATOM 745 O O . GLN A 1 95 ? 2.947 -24.625 -22.266 1 97.81 95 GLN A O 1
ATOM 750 N N . HIS A 1 96 ? 4.199 -22.812 -22.141 1 98.25 96 HIS A N 1
ATOM 751 C CA . HIS A 1 96 ? 5.391 -23.5 -22.609 1 98.25 96 HIS A CA 1
ATOM 752 C C . HIS A 1 96 ? 5.766 -24.656 -21.688 1 98.25 96 HIS A C 1
ATOM 754 O O . HIS A 1 96 ? 6.102 -25.75 -22.141 1 98.25 96 HIS A O 1
ATOM 760 N N . VAL A 1 97 ? 5.742 -24.422 -20.406 1 98.56 97 VAL A N 1
ATOM 761 C CA . VAL A 1 97 ? 6.094 -25.438 -19.422 1 98.56 97 VAL A CA 1
ATOM 762 C C . VAL A 1 97 ? 5.094 -26.594 -19.5 1 98.56 97 VAL A C 1
ATOM 764 O O . VAL A 1 97 ? 5.48 -27.766 -19.469 1 98.56 97 VAL A O 1
ATOM 767 N N . VAL A 1 98 ? 3.826 -26.281 -19.594 1 98.19 98 VAL A N 1
ATOM 768 C CA . VAL A 1 98 ? 2.791 -27.297 -19.688 1 98.19 98 VAL A CA 1
ATOM 769 C C . VAL A 1 98 ? 2.998 -28.141 -20.938 1 98.19 98 VAL A C 1
ATOM 771 O O . VAL A 1 98 ? 2.896 -29.375 -20.891 1 98.19 98 VAL A O 1
ATOM 774 N N . GLN A 1 99 ? 3.246 -27.469 -22.031 1 97.81 99 GLN A N 1
ATOM 775 C CA . GLN A 1 99 ? 3.502 -28.188 -23.281 1 97.81 99 GLN A CA 1
ATOM 776 C C . GLN A 1 99 ? 4.711 -29.109 -23.141 1 97.81 99 GLN A C 1
ATOM 778 O O . GLN A 1 99 ? 4.684 -30.25 -23.594 1 97.81 99 GLN A O 1
ATOM 783 N N . TRP A 1 100 ? 5.762 -28.594 -22.609 1 97.94 100 TRP A N 1
ATOM 784 C CA . TRP A 1 100 ? 6.938 -29.422 -22.359 1 97.94 100 TRP A CA 1
ATOM 785 C C . TRP A 1 100 ? 6.574 -30.641 -21.531 1 97.94 100 TRP A C 1
ATOM 787 O O . TRP A 1 100 ? 7.023 -31.75 -21.812 1 97.94 100 TRP A O 1
ATOM 797 N N . MET A 1 101 ? 5.797 -30.469 -20.5 1 97.81 101 MET A N 1
ATOM 798 C CA . MET A 1 101 ? 5.383 -31.562 -19.641 1 97.81 101 MET A CA 1
ATOM 799 C C . MET A 1 101 ? 4.59 -32.594 -20.422 1 97.81 101 MET A C 1
ATOM 801 O O . MET A 1 101 ? 4.855 -33.812 -20.312 1 97.81 101 MET A O 1
ATOM 805 N N . ARG A 1 102 ? 3.682 -32.125 -21.156 1 96.75 102 ARG A N 1
ATOM 806 C CA . ARG A 1 102 ? 2.871 -33.031 -21.953 1 96.75 102 ARG A CA 1
ATOM 807 C C . ARG A 1 102 ? 3.738 -33.812 -22.938 1 96.75 102 ARG A C 1
ATOM 809 O O . ARG A 1 102 ? 3.545 -35.031 -23.125 1 96.75 102 ARG A O 1
ATOM 816 N N . ASN A 1 103 ? 4.645 -33.156 -23.531 1 97.38 103 ASN A N 1
ATOM 817 C CA . ASN A 1 103 ? 5.578 -33.781 -24.438 1 97.38 103 ASN A CA 1
ATOM 818 C C . ASN A 1 103 ? 6.43 -34.844 -23.719 1 97.38 103 ASN A C 1
ATOM 820 O O . ASN A 1 103 ? 7.023 -35.719 -24.359 1 97.38 103 ASN A O 1
ATOM 824 N N . ASN A 1 104 ? 6.57 -34.75 -22.453 1 96.44 104 ASN A N 1
ATOM 825 C CA . ASN A 1 104 ? 7.328 -35.688 -21.641 1 96.44 104 ASN A CA 1
ATOM 826 C C . ASN A 1 104 ? 6.406 -36.594 -20.828 1 96.44 104 ASN A C 1
ATOM 828 O O . ASN A 1 104 ? 6.754 -37 -19.719 1 96.44 104 ASN A O 1
ATOM 832 N N . GLN A 1 105 ? 5.176 -36.75 -21.25 1 94.31 105 GLN A N 1
ATOM 833 C CA . GLN A 1 105 ? 4.191 -37.75 -20.812 1 94.31 105 GLN A CA 1
ATOM 834 C C . GL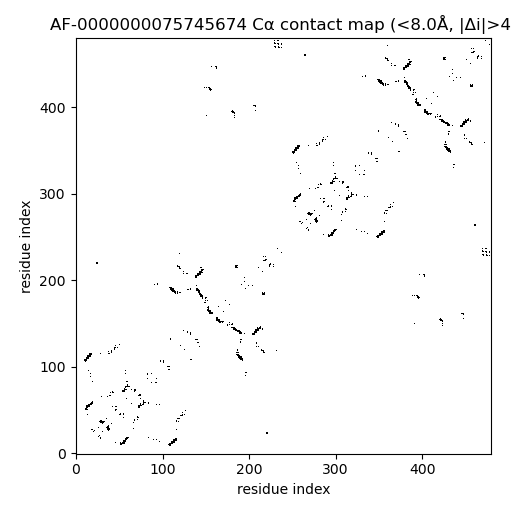N A 1 105 ? 3.678 -37.406 -19.406 1 94.31 105 GLN A C 1
ATOM 836 O O . GLN A 1 105 ? 3.441 -38.312 -18.594 1 94.31 105 GLN A O 1
ATOM 841 N N . MET A 1 106 ? 3.697 -36.188 -19.109 1 94.5 106 MET A N 1
ATOM 842 C CA . MET A 1 106 ? 3.051 -35.656 -17.891 1 94.5 106 MET A CA 1
ATOM 843 C C . MET A 1 106 ? 1.822 -34.844 -18.25 1 94.5 106 MET A C 1
ATOM 845 O O . MET A 1 106 ? 1.823 -34.125 -19.25 1 94.5 106 MET A O 1
ATOM 849 N N . ASP A 1 107 ? 0.785 -34.969 -17.469 1 94.56 107 ASP A N 1
ATOM 850 C CA . ASP A 1 107 ? -0.45 -34.25 -17.75 1 94.56 107 ASP A CA 1
ATOM 851 C C . ASP A 1 107 ? -0.99 -33.594 -16.484 1 94.56 107 ASP A C 1
ATOM 853 O O . ASP A 1 107 ? -1.96 -34.062 -15.891 1 94.56 107 ASP A O 1
ATOM 857 N N . PRO A 1 108 ? -0.378 -32.469 -16.172 1 97.12 108 PRO A N 1
ATOM 858 C CA . PRO A 1 108 ? -0.85 -31.797 -14.961 1 97.12 108 PRO A CA 1
ATOM 859 C C . PRO A 1 108 ? -2.281 -31.281 -15.094 1 97.12 108 PRO A C 1
ATOM 861 O O . PRO A 1 108 ? -2.709 -30.922 -16.188 1 97.12 108 PRO A O 1
ATOM 864 N N . LYS A 1 109 ? -2.969 -31.297 -13.992 1 97.38 109 LYS A N 1
ATOM 865 C CA . LYS A 1 109 ? -4.348 -30.812 -13.961 1 97.38 109 LYS A CA 1
ATOM 866 C C . LYS A 1 109 ? -4.434 -29.391 -13.414 1 97.38 109 LYS A C 1
ATOM 868 O O . LYS A 1 109 ? -5.238 -28.594 -13.883 1 97.38 109 LYS A O 1
ATOM 873 N N . PHE A 1 110 ? -3.725 -29.109 -12.383 1 98 110 PHE A N 1
ATOM 874 C CA . PHE A 1 110 ? -3.721 -27.797 -11.734 1 98 110 PHE A CA 1
ATOM 875 C C . PHE A 1 110 ? -2.342 -27.156 -11.82 1 98 110 PHE A C 1
ATOM 877 O O . PHE A 1 110 ? -1.327 -27.812 -11.578 1 98 110 PHE A O 1
ATOM 884 N N . ILE A 1 111 ? -2.346 -25.875 -12.242 1 98.5 111 ILE A N 1
ATOM 885 C CA . ILE A 1 111 ? -1.11 -25.109 -12.398 1 98.5 111 ILE A CA 1
ATOM 886 C C . ILE A 1 111 ? -1.134 -23.891 -11.469 1 98.5 111 ILE A C 1
ATOM 888 O O . ILE A 1 111 ? -2.139 -23.188 -11.398 1 98.5 111 ILE A O 1
ATOM 892 N N . CYS A 1 112 ? -0.081 -23.75 -10.758 1 98.81 112 CYS A N 1
ATOM 893 C CA . CYS A 1 112 ? 0.147 -22.5 -10.039 1 98.81 112 CYS A CA 1
ATOM 894 C C . CYS A 1 112 ? 1.332 -21.75 -10.617 1 98.81 112 CYS A C 1
ATOM 896 O O . CYS A 1 112 ? 2.473 -22.203 -10.523 1 98.81 112 CYS A O 1
ATOM 898 N N . GLY A 1 113 ? 1.032 -20.641 -11.289 1 98.75 113 GLY A N 1
ATOM 899 C CA . GLY A 1 113 ? 2.086 -19.719 -11.688 1 98.75 113 GLY A CA 1
ATOM 900 C C . GLY A 1 113 ? 2.477 -18.75 -10.586 1 98.75 113 GLY A C 1
ATOM 901 O O . GLY A 1 113 ? 1.657 -17.938 -10.141 1 98.75 113 GLY A O 1
ATOM 902 N N . MET A 1 114 ? 3.678 -18.797 -10.148 1 98.62 114 MET A N 1
ATOM 903 C CA . MET A 1 114 ? 4.145 -17.969 -9.039 1 98.62 114 MET A CA 1
ATOM 904 C C . MET A 1 114 ? 5.355 -17.141 -9.453 1 98.62 114 MET A C 1
ATOM 906 O O . MET A 1 114 ? 6.293 -17.656 -10.062 1 98.62 114 MET A O 1
ATOM 910 N N . TYR A 1 115 ? 5.316 -15.883 -9.094 1 97.69 115 TYR A N 1
ATOM 911 C CA . TYR A 1 115 ? 6.402 -15 -9.508 1 97.69 115 TYR A CA 1
ATOM 912 C C . TYR A 1 115 ? 7.652 -15.242 -8.664 1 97.69 115 TYR A C 1
ATOM 914 O O . TYR A 1 115 ? 7.555 -15.516 -7.465 1 97.69 115 TYR A O 1
ATO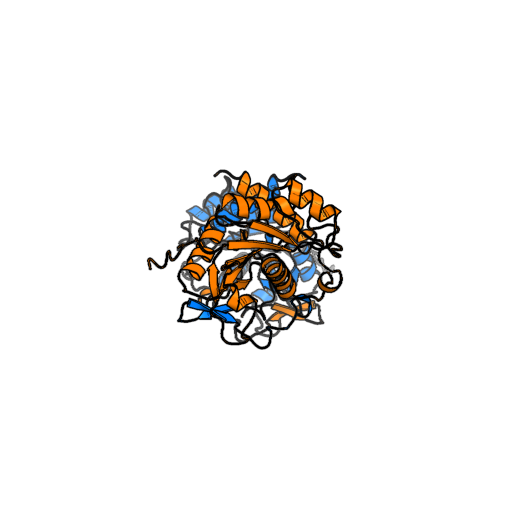M 922 N N . ALA A 1 116 ? 8.812 -15.016 -9.289 1 97.31 116 ALA A N 1
ATOM 923 C CA . ALA A 1 116 ? 10.094 -15.289 -8.648 1 97.31 116 ALA A CA 1
ATOM 924 C C . ALA A 1 116 ? 10.383 -14.281 -7.539 1 97.31 116 ALA A C 1
ATOM 926 O O . ALA A 1 116 ? 11.188 -14.547 -6.648 1 97.31 116 ALA A O 1
ATOM 927 N N . THR A 1 117 ? 9.664 -13.148 -7.574 1 96.31 117 THR A N 1
ATOM 928 C CA . THR A 1 117 ? 9.914 -12.094 -6.594 1 96.31 117 THR A CA 1
ATOM 929 C C . THR A 1 117 ? 8.766 -12.008 -5.59 1 96.31 117 THR A C 1
ATOM 931 O O . THR A 1 117 ? 8.625 -11.008 -4.883 1 96.31 117 THR A O 1
ATOM 934 N N . ALA A 1 118 ? 7.91 -13.031 -5.609 1 97.38 118 ALA A N 1
ATOM 935 C CA . ALA A 1 118 ? 6.809 -13.078 -4.652 1 97.38 118 ALA A CA 1
ATOM 936 C C . ALA A 1 118 ? 7.309 -13.484 -3.266 1 97.38 118 ALA A C 1
ATOM 938 O O . ALA A 1 118 ? 7.086 -14.609 -2.824 1 97.38 118 ALA A O 1
ATOM 939 N N . LEU A 1 119 ? 7.805 -12.547 -2.512 1 97.5 119 LEU A N 1
ATOM 940 C CA . LEU A 1 119 ? 8.547 -12.781 -1.278 1 97.5 119 LEU A CA 1
ATOM 941 C C . LEU A 1 119 ? 7.602 -13.07 -0.119 1 97.5 119 LEU A C 1
ATOM 943 O O . LEU A 1 119 ? 8.008 -13.664 0.884 1 97.5 119 LEU A O 1
ATOM 947 N N . PHE A 1 120 ? 6.363 -12.727 -0.297 1 97.25 120 PHE A N 1
ATOM 948 C CA . PHE A 1 120 ? 5.484 -12.703 0.866 1 97.25 120 PHE A CA 1
ATOM 949 C C . PHE A 1 120 ? 4.391 -13.758 0.736 1 97.25 120 PHE A C 1
ATOM 951 O O . PHE A 1 120 ? 3.357 -13.672 1.406 1 97.25 120 PHE A O 1
ATOM 958 N N . VAL A 1 121 ? 4.594 -14.727 -0.131 1 98.25 121 VAL A N 1
ATOM 959 C CA . VAL A 1 121 ? 3.605 -15.781 -0.311 1 98.25 121 VAL A CA 1
ATOM 960 C C . VAL A 1 121 ? 3.445 -16.562 0.988 1 98.25 121 VAL A C 1
ATOM 962 O O . VAL A 1 121 ? 4.438 -16.938 1.625 1 98.25 121 VAL A O 1
ATOM 965 N N . GLN A 1 122 ? 2.211 -16.766 1.365 1 97.12 122 GLN A N 1
ATOM 966 C CA . GLN A 1 122 ? 1.877 -17.594 2.514 1 97.12 122 GLN A CA 1
ATOM 967 C C . GLN A 1 122 ? 1.281 -18.922 2.068 1 97.12 122 GLN A C 1
ATOM 969 O O . GLN A 1 122 ? 0.466 -18.969 1.145 1 97.12 122 GLN A O 1
ATOM 974 N N . LYS A 1 123 ? 1.72 -19.984 2.77 1 97.69 123 LYS A N 1
ATOM 975 C CA . LYS A 1 123 ? 1.24 -21.312 2.412 1 97.69 123 LYS A CA 1
ATOM 976 C C . LYS A 1 123 ? -0.28 -21.391 2.514 1 97.69 123 LYS A C 1
ATOM 978 O O . LYS A 1 123 ? -0.925 -22.062 1.711 1 97.69 123 LYS A O 1
ATOM 983 N N . GLU A 1 124 ? -0.851 -20.656 3.461 1 97.94 124 GLU A N 1
ATOM 984 C CA . GLU A 1 124 ? -2.297 -20.688 3.662 1 97.94 124 GLU A CA 1
ATOM 985 C C . GLU A 1 124 ? -3.035 -20.156 2.438 1 97.94 124 GLU A C 1
ATOM 987 O O . GLU A 1 124 ? -4.109 -20.641 2.092 1 97.94 124 GLU A O 1
ATOM 992 N N . HIS A 1 125 ? -2.449 -19.172 1.83 1 98.56 125 HIS A N 1
ATOM 993 C CA . HIS A 1 125 ? -3.082 -18.609 0.646 1 98.56 125 HIS A CA 1
ATOM 994 C C . HIS A 1 125 ? -2.947 -19.531 -0.553 1 98.56 125 HIS A C 1
ATOM 996 O O . HIS A 1 125 ? -3.85 -19.609 -1.393 1 98.56 125 HIS A O 1
ATOM 1002 N N . LEU A 1 126 ? -1.805 -20.234 -0.653 1 98.75 126 LEU A N 1
ATOM 1003 C CA . LEU A 1 126 ? -1.647 -21.25 -1.69 1 98.75 126 LEU A CA 1
ATOM 1004 C C . LEU A 1 126 ? -2.715 -22.328 -1.562 1 98.75 126 LEU A C 1
ATOM 1006 O O . LEU A 1 126 ? -3.357 -22.688 -2.547 1 98.75 126 LEU A O 1
ATOM 1010 N N . VAL A 1 127 ? -2.908 -22.766 -0.351 1 98.5 127 VAL A N 1
ATOM 1011 C CA . VAL A 1 127 ? -3.873 -23.812 -0.076 1 98.5 127 VAL A CA 1
ATOM 1012 C C . VAL A 1 127 ? -5.285 -23.328 -0.401 1 98.5 127 VAL A C 1
ATOM 1014 O O . VAL A 1 127 ? -6.074 -24.062 -1.007 1 98.5 127 VAL A O 1
ATOM 1017 N N . GLN A 1 128 ? -5.566 -22.141 -0.008 1 98.38 128 GLN A N 1
ATOM 1018 C CA . GLN A 1 128 ? -6.875 -21.547 -0.285 1 98.38 128 GLN A CA 1
ATOM 1019 C C . GLN A 1 128 ? -7.164 -21.547 -1.782 1 98.38 128 GLN A C 1
ATOM 1021 O O . GLN A 1 128 ? -8.258 -21.922 -2.211 1 98.38 128 GLN A O 1
ATOM 1026 N N . GLY A 1 129 ? -6.223 -21.078 -2.549 1 98.19 129 GLY A N 1
ATOM 1027 C CA . GLY A 1 129 ? -6.398 -21.047 -3.992 1 98.19 129 GLY A CA 1
ATOM 1028 C C . GLY A 1 129 ? -6.574 -22.422 -4.602 1 98.19 129 GLY A C 1
ATOM 1029 O O . GLY A 1 129 ? -7.43 -22.625 -5.465 1 98.19 129 GLY A O 1
ATOM 1030 N N . TYR A 1 130 ? -5.777 -23.359 -4.117 1 98.06 130 TYR A N 1
ATOM 1031 C CA . TYR A 1 130 ? -5.879 -24.734 -4.586 1 98.06 130 TYR A CA 1
ATOM 1032 C C . TYR A 1 130 ? -7.281 -25.281 -4.348 1 98.06 130 TYR A C 1
ATOM 1034 O O . TYR A 1 130 ? -7.875 -25.891 -5.242 1 98.06 130 TYR A O 1
ATOM 1042 N N . ASP A 1 131 ? -7.762 -25.047 -3.174 1 97.44 131 ASP A N 1
ATOM 1043 C CA . ASP A 1 131 ? -9.078 -25.547 -2.805 1 97.44 131 ASP A CA 1
ATOM 1044 C C . ASP A 1 131 ? -10.164 -24.969 -3.711 1 97.44 131 ASP A C 1
ATOM 1046 O O . ASP A 1 131 ? -11.109 -25.656 -4.09 1 97.44 131 ASP A O 1
ATOM 1050 N N . MET A 1 132 ? -10.039 -23.75 -4.047 1 96.12 132 MET A N 1
ATOM 1051 C CA . MET A 1 132 ? -11.031 -23.078 -4.875 1 96.12 132 MET A CA 1
ATOM 1052 C C . MET A 1 132 ? -11.094 -23.703 -6.266 1 96.12 132 MET A C 1
ATOM 1054 O O . MET A 1 132 ? -12.18 -23.938 -6.801 1 96.12 132 MET A O 1
ATOM 1058 N N . ILE A 1 133 ? -9.977 -24 -6.844 1 95 133 ILE A N 1
ATOM 1059 C CA . ILE A 1 133 ? -9.945 -24.516 -8.211 1 95 133 ILE A CA 1
ATOM 1060 C C . ILE A 1 133 ? -10.289 -26 -8.195 1 95 133 ILE A C 1
ATOM 1062 O O . ILE A 1 133 ? -11 -26.484 -9.07 1 95 133 ILE A O 1
ATOM 1066 N N . ARG A 1 134 ? -9.789 -26.656 -7.215 1 95.38 134 ARG A N 1
ATOM 1067 C CA . ARG A 1 134 ? -10.016 -28.094 -7.105 1 95.38 134 ARG A CA 1
ATOM 1068 C C . ARG A 1 134 ? -11.5 -28.406 -6.926 1 95.38 134 ARG A C 1
ATOM 1070 O O . ARG A 1 134 ? -12.016 -29.375 -7.484 1 95.38 134 ARG A O 1
ATOM 1077 N N . LYS A 1 135 ? -12.156 -27.578 -6.188 1 93.94 135 LYS A N 1
ATOM 1078 C CA . LYS A 1 135 ? -13.57 -27.781 -5.887 1 93.94 135 LYS A CA 1
ATOM 1079 C C . LYS A 1 135 ? -14.453 -27.25 -7.004 1 93.94 135 LYS A C 1
ATOM 1081 O O . LYS A 1 135 ? -15.68 -27.344 -6.93 1 93.94 135 LYS A O 1
ATOM 1086 N N . GLY A 1 136 ? -13.891 -26.656 -7.957 1 89.44 136 GLY A N 1
ATOM 1087 C CA . GLY A 1 136 ? -14.625 -26.203 -9.125 1 89.44 136 GLY A CA 1
ATOM 1088 C C . GLY A 1 136 ? -15.328 -24.875 -8.906 1 89.44 136 GLY A C 1
ATOM 1089 O O . GLY A 1 136 ? -16.281 -24.547 -9.609 1 89.44 136 GLY A O 1
ATOM 1090 N N . LYS A 1 137 ? -14.906 -24.156 -7.965 1 86.56 137 LYS A N 1
ATOM 1091 C CA . LYS A 1 137 ? -15.5 -22.844 -7.715 1 86.56 137 LYS A CA 1
ATOM 1092 C C . LYS A 1 137 ? -15.172 -21.859 -8.844 1 86.56 137 LYS A C 1
ATOM 1094 O O . LYS A 1 137 ? -15.969 -20.969 -9.148 1 86.56 137 LYS A O 1
ATOM 1099 N N . SER A 1 138 ? -14 -22 -9.383 1 92.56 138 SER A N 1
ATOM 1100 C CA . SER A 1 138 ? -13.531 -21.156 -10.477 1 92.56 138 SER A CA 1
ATOM 1101 C C . SER A 1 138 ? -12.469 -21.875 -11.312 1 92.56 138 SER A C 1
ATOM 1103 O O . SER A 1 138 ? -11.93 -22.891 -10.891 1 92.56 138 SER A O 1
ATOM 1105 N N . GLU A 1 139 ? -12.266 -21.328 -12.445 1 93.38 139 GLU A N 1
ATOM 1106 C CA . GLU A 1 139 ? -11.234 -21.875 -13.328 1 93.38 139 GLU A CA 1
ATOM 1107 C C . GLU A 1 139 ? -9.859 -21.312 -12.969 1 93.38 139 GLU A C 1
ATOM 1109 O O . GLU A 1 139 ? -8.836 -21.922 -13.297 1 93.38 139 GLU A O 1
ATOM 1114 N N . ARG A 1 140 ? -9.914 -20.172 -12.367 1 96.19 140 ARG A N 1
ATOM 1115 C CA . ARG A 1 140 ? -8.695 -19.484 -11.961 1 96.19 140 ARG A CA 1
ATOM 1116 C C . ARG A 1 140 ? -8.852 -18.844 -10.586 1 96.19 140 ARG A C 1
ATOM 1118 O O . ARG A 1 140 ? -9.977 -18.656 -10.109 1 96.19 140 ARG A O 1
ATOM 1125 N N . ALA A 1 141 ? -7.77 -18.562 -9.93 1 97.5 141 ALA A N 1
ATOM 1126 C CA . ALA A 1 141 ? -7.719 -17.844 -8.664 1 97.5 141 ALA A CA 1
ATOM 1127 C C . ALA A 1 141 ? -6.379 -17.125 -8.5 1 97.5 141 ALA A C 1
ATOM 1129 O O . ALA A 1 141 ? -5.34 -17.641 -8.914 1 97.5 141 ALA A O 1
ATOM 1130 N N . PHE A 1 142 ? -6.449 -15.945 -7.984 1 97.94 142 PHE A N 1
ATOM 1131 C CA . PHE A 1 142 ? -5.176 -15.297 -7.68 1 97.94 142 PHE A CA 1
ATOM 1132 C C . PHE A 1 142 ? -5.328 -14.32 -6.52 1 97.94 142 PHE A C 1
ATOM 1134 O O . PHE A 1 142 ? -6.445 -14.039 -6.086 1 97.94 142 PHE A O 1
ATOM 1141 N N . THR A 1 143 ? -4.203 -13.898 -6 1 98.56 143 THR A N 1
ATOM 1142 C CA . THR A 1 143 ? -4.18 -13.016 -4.836 1 98.56 143 THR A CA 1
ATOM 1143 C C . THR A 1 143 ? -4.52 -11.586 -5.238 1 98.56 143 THR A C 1
ATOM 1145 O O . THR A 1 143 ? -4.059 -11.102 -6.273 1 98.56 143 THR A O 1
ATOM 1148 N N . VAL A 1 144 ? -5.324 -10.961 -4.418 1 98.5 144 VAL A N 1
ATOM 1149 C CA . VAL A 1 144 ? -5.637 -9.547 -4.562 1 98.5 144 VAL A CA 1
ATOM 1150 C C . VAL A 1 144 ? -5.5 -8.844 -3.213 1 98.5 144 VAL A C 1
ATOM 1152 O O . VAL A 1 144 ? -5.605 -9.484 -2.162 1 98.5 144 VAL A O 1
ATOM 1155 N N . ALA A 1 145 ? -5.242 -7.578 -3.254 1 97.62 145 ALA A N 1
ATOM 1156 C CA . ALA A 1 145 ? -5.207 -6.727 -2.066 1 97.62 145 ALA A CA 1
ATOM 1157 C C . ALA A 1 145 ? -6.051 -5.473 -2.262 1 97.62 145 ALA A C 1
ATOM 1159 O O . ALA A 1 145 ? -6.207 -4.992 -3.387 1 97.62 145 ALA A O 1
ATOM 1160 N N . PRO A 1 146 ? -6.613 -4.984 -1.182 1 96.44 146 PRO A N 1
ATOM 1161 C CA . PRO A 1 146 ? -7.348 -3.725 -1.316 1 96.44 146 PRO A CA 1
ATOM 1162 C C . PRO A 1 146 ? -6.434 -2.535 -1.599 1 96.44 146 PRO A C 1
ATOM 1164 O O . PRO A 1 146 ? -5.309 -2.486 -1.099 1 96.44 146 PRO A O 1
ATOM 1167 N N . PHE A 1 147 ? -6.961 -1.665 -2.457 1 96.56 147 PHE A N 1
ATOM 1168 C CA . PHE A 1 147 ? -6.242 -0.404 -2.588 1 96.56 147 PHE A CA 1
ATOM 1169 C C . PHE A 1 147 ? -6.18 0.328 -1.254 1 96.56 147 PHE A C 1
ATOM 1171 O O . PHE A 1 147 ? -7.125 0.268 -0.463 1 96.56 147 PHE A O 1
ATOM 1178 N N . PRO A 1 148 ? -5.105 1.025 -1.037 1 94.06 148 PRO A N 1
ATOM 1179 C CA . PRO A 1 148 ? -4.953 1.692 0.258 1 94.06 148 PRO A CA 1
ATOM 1180 C C . PRO A 1 148 ? -5.91 2.869 0.431 1 94.06 148 PRO A C 1
ATOM 1182 O O . PRO A 1 148 ? -6.121 3.34 1.553 1 94.06 148 PRO A O 1
ATOM 1185 N N . SER A 1 149 ? -6.426 3.379 -0.604 1 94.62 149 SER A N 1
ATOM 1186 C CA . SER A 1 149 ? -7.359 4.5 -0.646 1 94.62 149 SER A CA 1
ATOM 1187 C C . SER A 1 149 ? -8.375 4.332 -1.771 1 94.62 149 SER A C 1
ATOM 1189 O O . SER A 1 149 ? -8.117 3.623 -2.746 1 94.62 149 SER A O 1
ATOM 1191 N N . PRO A 1 150 ? -9.531 4.977 -1.593 1 95.62 150 PRO A N 1
ATOM 1192 C CA . PRO A 1 150 ? -10.492 4.887 -2.695 1 95.62 150 PRO A CA 1
ATOM 1193 C C . PRO A 1 150 ? -9.922 5.414 -4.012 1 95.62 150 PRO A C 1
ATOM 1195 O O . PRO A 1 150 ? -9.531 6.578 -4.098 1 95.62 150 PRO A O 1
ATOM 1198 N N . ILE A 1 151 ? -10.023 4.582 -5.039 1 97.38 151 ILE A N 1
ATOM 1199 C CA . ILE A 1 151 ? -9.43 4.945 -6.32 1 97.38 151 ILE A CA 1
ATOM 1200 C C . ILE A 1 151 ? -10.219 6.086 -6.953 1 97.38 151 ILE A C 1
ATOM 1202 O O . ILE A 1 151 ? -9.68 6.855 -7.75 1 97.38 151 ILE A O 1
ATOM 1206 N N . PHE A 1 152 ? -11.43 6.281 -6.578 1 97.12 152 PHE A N 1
ATOM 1207 C CA . PHE A 1 152 ? -12.289 7.293 -7.168 1 97.12 152 PHE A CA 1
ATOM 1208 C C . PHE A 1 152 ? -11.969 8.672 -6.609 1 97.12 152 PHE A C 1
ATOM 1210 O O . PHE A 1 152 ? -12.492 9.68 -7.086 1 97.12 152 PHE A O 1
ATOM 1217 N N . ARG A 1 153 ? -11.062 8.734 -5.699 1 95.75 153 ARG A N 1
ATOM 1218 C CA . ARG A 1 153 ? -10.539 10 -5.199 1 95.75 153 ARG A CA 1
ATOM 1219 C C . ARG A 1 153 ? -9.086 10.195 -5.613 1 95.75 153 ARG A C 1
ATOM 1221 O O . ARG A 1 153 ? -8.375 11.016 -5.035 1 95.75 153 ARG A O 1
ATOM 1228 N N . ALA A 1 154 ? -8.719 9.469 -6.574 1 97.38 154 ALA A N 1
ATOM 1229 C CA . ALA A 1 154 ? -7.332 9.492 -7.039 1 97.38 154 ALA A CA 1
ATOM 1230 C C . ALA A 1 154 ? -6.941 10.875 -7.543 1 97.38 154 ALA A C 1
ATOM 1232 O O . ALA A 1 154 ? -7.789 11.633 -8.023 1 97.38 154 ALA A O 1
ATOM 1233 N N . LEU A 1 155 ? -5.648 11.133 -7.391 1 97.75 155 LEU A N 1
ATOM 1234 C CA . LEU A 1 155 ? -5.074 12.43 -7.738 1 97.75 155 LEU A CA 1
ATOM 1235 C C . LEU A 1 155 ? -4.016 12.281 -8.828 1 97.75 155 LEU A C 1
ATOM 1237 O O . LEU A 1 155 ? -3.293 11.281 -8.859 1 97.75 155 LEU A O 1
ATOM 1241 N N . LYS A 1 156 ? -3.963 13.211 -9.695 1 97.62 156 LYS A N 1
ATOM 1242 C CA . LYS A 1 156 ? -2.871 13.359 -10.656 1 97.62 156 LYS A CA 1
ATOM 1243 C C . LYS A 1 156 ? -2.174 14.703 -10.5 1 97.62 156 LYS A C 1
ATOM 1245 O O . LYS A 1 156 ? -2.703 15.609 -9.852 1 97.62 156 LYS A O 1
ATOM 1250 N N . ILE A 1 157 ? -0.981 14.812 -10.922 1 97.06 157 ILE A N 1
ATOM 1251 C CA . ILE A 1 157 ? -0.242 16.078 -10.961 1 97.06 157 ILE A CA 1
ATOM 1252 C C . ILE A 1 157 ? -0.371 16.719 -12.336 1 97.06 157 ILE A C 1
ATOM 1254 O O . ILE A 1 157 ? 0.004 16.109 -13.344 1 97.06 157 ILE A O 1
ATOM 1258 N N . ASN A 1 158 ? -0.851 17.891 -12.398 1 94.88 158 ASN A N 1
ATOM 1259 C CA . ASN A 1 158 ? -1.097 18.547 -13.68 1 94.88 158 ASN A CA 1
ATOM 1260 C C . ASN A 1 158 ? 0.162 19.219 -14.219 1 94.88 158 ASN A C 1
ATOM 1262 O O . ASN A 1 158 ? 1.235 19.109 -13.625 1 94.88 158 ASN A O 1
ATOM 1266 N N . ARG A 1 159 ? 0.046 19.875 -15.336 1 94.19 159 ARG A N 1
ATOM 1267 C CA . ARG A 1 159 ? 1.187 20.453 -16.031 1 94.19 159 ARG A CA 1
ATOM 1268 C C . ARG A 1 159 ? 1.826 21.562 -15.203 1 94.19 159 ARG A C 1
ATOM 1270 O O . ARG A 1 159 ? 3.006 21.875 -15.383 1 94.19 159 ARG A O 1
ATOM 1277 N N . LYS A 1 160 ? 1.095 22.172 -14.266 1 93.31 160 LYS A N 1
ATOM 1278 C CA . LYS A 1 160 ? 1.603 23.25 -13.43 1 93.31 160 LYS A CA 1
ATOM 1279 C C . LYS A 1 160 ? 2.27 22.703 -12.164 1 93.31 160 LYS A C 1
ATOM 1281 O O . LYS A 1 160 ? 2.74 23.469 -11.328 1 93.31 160 LYS A O 1
ATOM 1286 N N . GLY A 1 161 ? 2.205 21.422 -11.992 1 95.06 161 GLY A N 1
ATOM 1287 C CA . GLY A 1 161 ? 2.82 20.797 -10.836 1 95.06 161 GLY A CA 1
ATOM 1288 C C . GLY A 1 161 ? 1.899 20.734 -9.633 1 95.06 161 GLY A C 1
ATOM 1289 O O . GLY A 1 161 ? 2.354 20.516 -8.508 1 95.06 161 GLY A O 1
ATOM 1290 N N . HIS A 1 162 ? 0.636 20.922 -9.898 1 96.31 162 HIS A N 1
ATOM 1291 C CA . HIS A 1 162 ? -0.333 20.922 -8.812 1 96.31 162 HIS A CA 1
ATOM 1292 C C . HIS A 1 162 ? -1.203 19.672 -8.852 1 96.31 162 HIS A C 1
ATOM 1294 O O . HIS A 1 162 ? -1.323 19.031 -9.898 1 96.31 1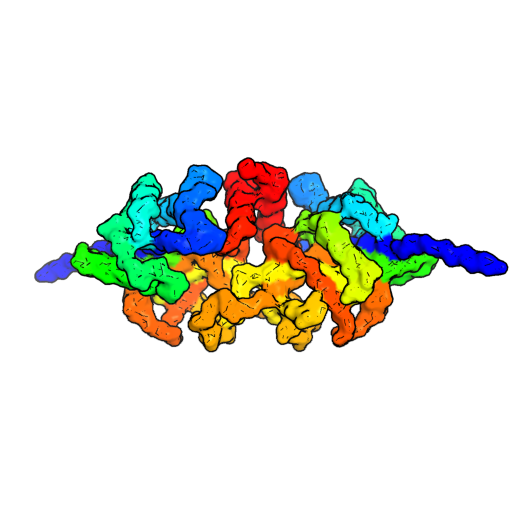62 HIS A O 1
ATOM 1300 N N . LEU A 1 163 ? -1.803 19.344 -7.746 1 96.56 163 LEU A N 1
ATOM 1301 C CA . LEU A 1 163 ? -2.674 18.188 -7.637 1 96.56 163 LEU A CA 1
ATOM 1302 C C . LEU A 1 163 ? -4.055 18.484 -8.211 1 96.56 163 LEU A C 1
ATOM 1304 O O . LEU A 1 163 ? -4.582 19.578 -8.039 1 96.56 163 LEU A O 1
ATOM 1308 N N . GLU A 1 164 ? -4.535 17.469 -8.867 1 95.19 164 GLU A N 1
ATOM 1309 C CA . GLU A 1 164 ? -5.902 17.484 -9.383 1 95.19 164 GLU A CA 1
ATOM 1310 C C . GLU A 1 164 ? -6.566 16.125 -9.242 1 95.19 164 GLU A C 1
ATOM 1312 O O . GLU A 1 164 ? -5.93 15.094 -9.469 1 95.19 164 GLU A O 1
ATOM 1317 N N . MET A 1 165 ? -7.859 16.203 -8.867 1 95.56 165 MET A N 1
ATOM 1318 C CA . MET A 1 165 ? -8.594 14.938 -8.828 1 95.56 165 MET A CA 1
ATOM 1319 C C . MET A 1 165 ? -8.906 14.438 -10.234 1 95.56 165 MET A C 1
ATOM 1321 O O . MET A 1 165 ? -9.258 15.227 -11.109 1 95.56 165 MET A O 1
ATOM 1325 N N . ILE A 1 166 ? -8.828 13.148 -10.414 1 96 166 ILE A N 1
ATOM 1326 C CA . ILE A 1 166 ? -9.195 12.555 -11.695 1 96 166 ILE A CA 1
ATOM 1327 C C . ILE A 1 166 ? -10.711 12.641 -11.891 1 96 166 ILE A C 1
ATOM 1329 O O . ILE A 1 166 ? -11.188 12.93 -12.984 1 96 166 ILE A O 1
ATOM 1333 N N . TRP A 1 167 ? -11.445 12.383 -10.797 1 95.81 167 TRP A N 1
ATOM 1334 C CA . TRP A 1 167 ? -12.906 12.477 -10.781 1 95.81 167 TRP A CA 1
ATOM 1335 C C . TRP A 1 167 ? -13.375 13.477 -9.734 1 95.81 167 TRP A C 1
ATOM 1337 O O . TRP A 1 167 ? -13.852 13.086 -8.664 1 95.81 167 TRP A O 1
ATOM 1347 N N . PRO A 1 168 ? -13.383 14.742 -10.078 1 93.56 168 PRO A N 1
ATOM 1348 C CA . PRO A 1 168 ? -13.68 15.805 -9.109 1 93.56 168 PRO A CA 1
ATOM 1349 C C . PRO A 1 168 ? -15.078 15.695 -8.516 1 93.56 168 PRO A C 1
ATOM 1351 O O . PRO A 1 168 ? -15.328 16.203 -7.418 1 93.56 168 PRO A O 1
ATOM 1354 N N . GLU A 1 169 ? -15.961 14.984 -9.172 1 93.94 169 GLU A N 1
ATOM 1355 C CA . GLU A 1 169 ? -17.328 14.828 -8.672 1 93.94 169 GLU A CA 1
ATOM 1356 C C . GLU A 1 169 ? -17.344 14.055 -7.359 1 93.94 169 GLU A C 1
ATOM 1358 O O . GLU A 1 169 ? -18.344 14.102 -6.625 1 93.94 169 GLU A O 1
ATOM 1363 N N . ASN A 1 170 ? -16.25 13.406 -7.012 1 93.69 170 ASN A N 1
ATOM 1364 C CA . ASN A 1 170 ? -16.203 12.57 -5.816 1 93.69 170 ASN A CA 1
ATOM 1365 C C . ASN A 1 170 ? -15.586 13.32 -4.637 1 93.69 170 ASN A C 1
ATOM 1367 O O . ASN A 1 170 ? -15.367 12.734 -3.572 1 93.69 170 ASN A O 1
ATOM 1371 N N . PHE A 1 171 ? -15.375 14.547 -4.766 1 87.19 171 PHE A N 1
ATOM 1372 C CA . PHE A 1 171 ? -14.688 15.336 -3.754 1 87.19 171 PHE A CA 1
ATOM 1373 C C . PHE A 1 171 ? -15.414 15.25 -2.416 1 87.19 171 PHE A C 1
ATOM 1375 O O . PHE A 1 171 ? -14.781 15.117 -1.368 1 87.19 171 PHE A O 1
ATOM 1382 N N . LYS A 1 172 ? -16.672 15.242 -2.439 1 83.69 172 LYS A N 1
ATOM 1383 C CA . LYS A 1 172 ? -17.453 15.297 -1.205 1 83.69 172 LYS A CA 1
ATOM 1384 C C . LYS A 1 172 ? -17.875 13.898 -0.756 1 83.69 172 LYS A C 1
ATOM 1386 O O . LYS A 1 172 ? -18.5 13.742 0.29 1 83.69 172 LYS A O 1
ATOM 1391 N N . THR A 1 173 ? -17.547 12.914 -1.543 1 86.31 173 THR A N 1
ATOM 1392 C CA . THR A 1 173 ? -17.906 11.555 -1.186 1 86.31 173 THR A CA 1
ATOM 1393 C C . THR A 1 173 ? -16.984 11.008 -0.104 1 86.31 173 THR A C 1
ATOM 1395 O O . THR A 1 173 ? -15.758 11.148 -0.199 1 86.31 173 THR A O 1
ATOM 1398 N N . ARG A 1 174 ? -17.609 10.516 0.929 1 79.44 174 ARG A N 1
ATOM 1399 C CA . ARG A 1 174 ? -16.797 9.945 2.002 1 79.44 174 ARG A CA 1
ATOM 1400 C C . ARG A 1 174 ? -16.156 8.633 1.564 1 79.44 174 ARG A C 1
ATOM 1402 O O . ARG A 1 174 ? -16.75 7.871 0.8 1 79.44 174 ARG A O 1
ATOM 1409 N N . SER A 1 175 ? -14.938 8.336 2.076 1 81.88 175 SER A N 1
ATOM 1410 C CA . SER A 1 175 ? -14.172 7.145 1.714 1 81.88 175 SER A CA 1
ATOM 1411 C C . SER A 1 175 ? -14.984 5.875 1.943 1 81.88 175 SER A C 1
ATOM 1413 O O . SER A 1 175 ? -14.914 4.938 1.145 1 81.88 175 SER A O 1
ATOM 1415 N N . GLN A 1 176 ? -15.742 5.855 3.014 1 80.75 176 GLN A N 1
ATOM 1416 C CA . GLN A 1 176 ? -16.469 4.652 3.398 1 80.75 176 GLN A CA 1
ATOM 1417 C C . GLN A 1 176 ? -17.688 4.426 2.488 1 80.75 176 GLN A C 1
ATOM 1419 O O . GLN A 1 176 ? -18.297 3.355 2.51 1 80.75 176 GLN A O 1
ATOM 1424 N N . ASP A 1 177 ? -18.047 5.41 1.727 1 86.06 177 ASP A N 1
ATOM 1425 C CA . ASP A 1 177 ? -19.203 5.324 0.851 1 86.06 177 ASP A CA 1
ATOM 1426 C C . ASP A 1 177 ? -18.844 4.668 -0.481 1 86.06 177 ASP A C 1
ATOM 1428 O O . ASP A 1 177 ? -19.719 4.355 -1.286 1 86.06 177 ASP A O 1
ATOM 1432 N N . PHE A 1 178 ? -17.578 4.453 -0.703 1 91.75 178 PHE A N 1
ATOM 1433 C CA . PHE A 1 178 ? -17.141 3.75 -1.901 1 91.75 178 PHE A CA 1
ATOM 1434 C C . PHE A 1 178 ? -17.094 2.246 -1.66 1 91.75 178 PHE A C 1
ATOM 1436 O O . PHE A 1 178 ? -16.812 1.798 -0.546 1 91.75 178 PHE A O 1
ATOM 1443 N N . PHE A 1 179 ? -17.453 1.498 -2.723 1 91.62 179 PHE A N 1
ATOM 1444 C CA . PHE A 1 179 ? -17.25 0.057 -2.619 1 91.62 179 PHE A CA 1
ATOM 1445 C C . PHE A 1 179 ? -15.773 -0.287 -2.629 1 91.62 179 PHE A C 1
ATOM 1447 O O . PHE A 1 179 ? -14.953 0.501 -3.1 1 91.62 179 PHE A O 1
ATOM 1454 N N . GLN A 1 180 ? -15.5 -1.445 -2.096 1 93.5 180 GLN A N 1
ATOM 1455 C CA . GLN A 1 180 ? -14.109 -1.886 -1.999 1 93.5 180 GLN A CA 1
ATOM 1456 C C . GLN A 1 180 ? -13.578 -2.312 -3.361 1 93.5 180 GLN A C 1
ATOM 1458 O O . GLN A 1 180 ? -14.25 -3.025 -4.105 1 93.5 180 GLN A O 1
ATOM 1463 N N . VAL A 1 181 ? -12.398 -1.837 -3.637 1 97.12 181 VAL A N 1
ATOM 1464 C CA . VAL A 1 181 ? -11.734 -2.148 -4.898 1 97.12 181 VAL A CA 1
ATOM 1465 C C . VAL A 1 181 ? -10.375 -2.793 -4.621 1 97.12 181 VAL A C 1
ATOM 1467 O O . VAL A 1 181 ? -9.727 -2.473 -3.625 1 97.12 181 VAL A O 1
ATOM 1470 N N . TYR A 1 182 ? -10.023 -3.715 -5.512 1 98.19 182 TYR A N 1
ATOM 1471 C CA . TYR A 1 182 ? -8.82 -4.516 -5.301 1 98.19 182 TYR A CA 1
ATOM 1472 C C . TYR A 1 182 ? -7.867 -4.387 -6.48 1 98.19 182 TYR A C 1
ATOM 1474 O O . TYR A 1 182 ? -8.25 -3.889 -7.543 1 98.19 182 TYR A O 1
ATOM 1482 N N . TYR A 1 183 ? -6.617 -4.727 -6.211 1 97.38 183 TYR A N 1
ATOM 1483 C CA . TYR A 1 183 ? -5.633 -4.875 -7.277 1 97.38 183 TYR A CA 1
ATOM 1484 C C . TYR A 1 183 ? -4.945 -6.23 -7.203 1 97.38 183 TYR A C 1
ATOM 1486 O O . TYR A 1 183 ? -4.977 -6.895 -6.16 1 97.38 183 TYR A O 1
ATOM 1494 N N . ASN A 1 184 ? -4.457 -6.672 -8.367 1 96.5 184 ASN A N 1
ATOM 1495 C CA . ASN A 1 184 ? -3.65 -7.887 -8.406 1 96.5 184 ASN A CA 1
ATOM 1496 C C . ASN A 1 184 ? -2.393 -7.754 -7.555 1 96.5 184 ASN A C 1
ATOM 1498 O O . ASN A 1 184 ? -1.593 -6.84 -7.762 1 96.5 184 ASN A O 1
ATOM 1502 N N . ALA A 1 185 ? -2.211 -8.695 -6.559 1 97.19 185 ALA A N 1
ATOM 1503 C CA . ALA A 1 185 ? -1.12 -8.578 -5.598 1 97.19 185 ALA A CA 1
ATOM 1504 C C . ALA A 1 185 ? 0.199 -9.047 -6.203 1 97.19 185 ALA A C 1
ATOM 1506 O O . ALA A 1 185 ? 1.256 -8.93 -5.578 1 97.19 185 ALA A O 1
ATOM 1507 N N . GLY A 1 186 ? 0.15 -9.641 -7.344 1 95.31 186 GLY A N 1
ATOM 1508 C CA . GLY A 1 186 ? 1.358 -10.008 -8.062 1 95.31 186 GLY A CA 1
ATOM 1509 C C . GLY A 1 186 ? 2.129 -11.133 -7.391 1 95.31 186 GLY A C 1
ATOM 1510 O O . GLY A 1 186 ? 3.363 -11.133 -7.387 1 95.31 186 GLY A O 1
ATOM 1511 N N . GLN A 1 187 ? 1.431 -12.062 -6.793 1 98 187 GLN A N 1
ATOM 1512 C CA . GLN A 1 187 ? 2.117 -13.164 -6.125 1 98 187 GLN A CA 1
ATOM 1513 C C . GLN A 1 187 ? 2.053 -14.438 -6.961 1 98 187 GLN A C 1
ATOM 1515 O O . GLN A 1 187 ? 3.08 -14.938 -7.43 1 98 187 GLN A O 1
ATOM 1520 N N . PHE A 1 188 ? 0.81 -14.945 -7.137 1 98.56 188 PHE A N 1
ATOM 1521 C CA . PHE A 1 188 ? 0.649 -16.188 -7.875 1 98.56 188 PHE A CA 1
ATOM 1522 C C . PHE A 1 188 ? -0.75 -16.297 -8.477 1 98.56 188 PHE A C 1
ATOM 1524 O O . PHE A 1 188 ? -1.654 -15.555 -8.07 1 98.56 188 PHE A O 1
ATOM 1531 N N . HIS A 1 189 ? -0.872 -17.188 -9.469 1 97.81 189 HIS A N 1
ATOM 1532 C CA . HIS A 1 189 ? -2.117 -17.516 -10.148 1 97.81 189 HIS A CA 1
ATOM 1533 C C . HIS A 1 189 ? -2.33 -19.031 -10.211 1 97.81 189 HIS A C 1
ATOM 1535 O O . HIS A 1 189 ? -1.443 -19.766 -10.641 1 97.81 189 HIS A O 1
ATOM 1541 N N . TRP A 1 190 ? -3.5 -19.406 -9.773 1 98.19 190 TRP A N 1
ATOM 1542 C CA . TRP A 1 190 ? -3.918 -20.797 -9.977 1 98.19 190 TRP A CA 1
ATOM 1543 C C . TRP A 1 190 ? -4.723 -20.938 -11.258 1 98.19 190 TRP A C 1
ATOM 1545 O O . TRP A 1 190 ? -5.555 -20.094 -11.578 1 98.19 190 TRP A O 1
ATOM 1555 N N . TYR A 1 191 ? -4.477 -22.047 -11.922 1 96.81 191 TYR A N 1
ATOM 1556 C CA . TYR A 1 191 ? -5.211 -22.375 -13.141 1 96.81 191 TYR A CA 1
ATOM 1557 C C . TYR A 1 191 ? -5.648 -23.844 -13.125 1 96.81 191 TYR A C 1
ATOM 1559 O O . TYR A 1 191 ? -4.887 -24.719 -12.711 1 96.81 191 TYR A O 1
ATOM 1567 N N . HIS A 1 192 ? -6.902 -24.031 -13.531 1 95.5 192 HIS A N 1
ATOM 1568 C CA . HIS A 1 192 ? -7.117 -25.297 -14.234 1 95.5 192 HIS A CA 1
ATOM 1569 C C . HIS A 1 192 ? -6.352 -25.328 -15.547 1 95.5 192 HIS A C 1
ATOM 1571 O O . HIS A 1 192 ? -6.324 -24.344 -16.281 1 95.5 192 HIS A O 1
ATOM 1577 N N . VAL A 1 193 ? -5.746 -26.469 -15.828 1 96 193 VAL A N 1
ATOM 1578 C CA . VAL A 1 193 ? -4.82 -26.531 -16.953 1 96 193 VAL A CA 1
ATOM 1579 C C . VAL A 1 193 ? -5.555 -26.172 -18.25 1 96 193 VAL A C 1
ATOM 1581 O O . VAL A 1 193 ? -4.992 -25.531 -19.125 1 96 193 VAL A O 1
ATOM 1584 N N . ASP A 1 194 ? -6.797 -26.531 -18.375 1 93.44 194 ASP A N 1
ATOM 1585 C CA . ASP A 1 194 ? -7.57 -26.234 -19.578 1 93.44 194 ASP A CA 1
ATOM 1586 C C . ASP A 1 194 ? -7.762 -24.734 -19.766 1 93.44 194 ASP A C 1
ATOM 1588 O O . ASP A 1 194 ? -7.691 -24.234 -20.875 1 93.44 194 ASP A O 1
ATOM 1592 N N . SER A 1 195 ? -8.008 -24.094 -18.656 1 93.12 195 SER A N 1
ATOM 1593 C CA . SER A 1 195 ? -8.195 -22.641 -18.719 1 93.12 195 SER A CA 1
ATOM 1594 C C . SER A 1 195 ? -6.898 -21.938 -19.094 1 93.12 195 SER A C 1
ATOM 1596 O O . SER A 1 195 ? -6.926 -20.891 -19.766 1 93.12 195 SER A O 1
ATOM 1598 N N . LEU A 1 196 ? -5.82 -22.453 -18.688 1 95.25 196 LEU A N 1
ATOM 1599 C CA . LEU A 1 196 ? -4.516 -21.891 -19.031 1 95.25 196 LEU A CA 1
ATOM 1600 C C . LEU A 1 196 ? -4.203 -22.109 -20.516 1 95.25 196 LEU A C 1
ATOM 1602 O O . LEU A 1 196 ? -3.74 -21.188 -21.188 1 95.25 196 LEU A O 1
ATOM 1606 N N . MET A 1 197 ? -4.457 -23.25 -20.969 1 95 197 MET A N 1
ATOM 1607 C CA . MET A 1 197 ? -4.043 -23.641 -22.312 1 95 197 MET A CA 1
ATOM 1608 C C . MET A 1 197 ? -5 -23.078 -23.359 1 95 197 MET A C 1
ATOM 1610 O O . MET A 1 197 ? -4.609 -22.859 -24.516 1 95 197 MET A O 1
ATOM 1614 N N . GLU A 1 198 ? -6.199 -22.859 -23 1 89.44 198 GLU A N 1
ATOM 1615 C CA . GLU A 1 198 ? -7.219 -22.281 -23.875 1 89.44 198 GLU A CA 1
ATOM 1616 C C . GLU A 1 198 ? -7.918 -21.109 -23.203 1 89.44 198 GLU A C 1
ATOM 1618 O O . GLU A 1 198 ? -9.094 -21.188 -22.844 1 89.44 198 GLU A O 1
ATOM 1623 N N . PRO A 1 199 ? -7.164 -20.109 -23.156 1 76.38 199 PRO A N 1
ATOM 1624 C CA . PRO A 1 199 ? -7.77 -18.969 -22.469 1 76.38 199 PRO A CA 1
ATOM 1625 C C . PRO A 1 199 ? -8.977 -18.406 -23.203 1 76.38 199 PRO A C 1
ATOM 1627 O O . PRO A 1 199 ? -8.953 -18.297 -24.438 1 76.38 199 PRO A O 1
ATOM 1630 N N . SER A 1 200 ? -10.148 -18.531 -22.516 1 66.25 200 SER A N 1
ATOM 1631 C CA . SER A 1 200 ? -11.32 -17.875 -23.094 1 66.25 200 SER A CA 1
ATOM 1632 C C . SER A 1 200 ? -11.453 -16.438 -22.609 1 66.25 200 SER A C 1
ATOM 1634 O O . SER A 1 200 ? -11.133 -16.141 -21.469 1 66.25 200 SER A O 1
ATOM 1636 N N . HIS A 1 201 ? -11.273 -15.352 -23.406 1 55.78 201 HIS A N 1
ATOM 1637 C CA . HIS A 1 201 ? -11.234 -13.93 -23.094 1 55.78 201 HIS A CA 1
ATOM 1638 C C . HIS A 1 201 ? -12.25 -13.578 -22.016 1 55.78 201 HIS A C 1
ATOM 1640 O O . HIS A 1 201 ? -11.977 -12.719 -21.156 1 55.78 201 HIS A O 1
ATOM 1646 N N . ASN A 1 202 ? -13.523 -13.93 -22.172 1 51.06 202 ASN A N 1
ATOM 1647 C CA . ASN A 1 202 ? -14.625 -13.281 -21.469 1 51.06 202 ASN A CA 1
ATOM 1648 C C . ASN A 1 202 ? -15.25 -14.203 -20.438 1 51.06 202 ASN A C 1
ATOM 1650 O O . ASN A 1 202 ? -16.203 -13.82 -19.75 1 51.06 202 ASN A O 1
ATOM 1654 N N . THR A 1 203 ? -14.594 -15.328 -20.312 1 56.03 203 THR A N 1
ATOM 1655 C CA . THR A 1 203 ? -15.609 -16.156 -19.672 1 56.03 203 THR A CA 1
ATOM 1656 C C . THR A 1 203 ? -15.023 -16.938 -18.5 1 56.03 203 THR A C 1
ATOM 1658 O O . THR A 1 203 ? -15.742 -17.641 -17.797 1 56.03 203 THR A O 1
ATOM 1661 N N . GLU A 1 204 ? -13.781 -16.609 -18.188 1 73 204 GLU A N 1
ATOM 1662 C CA . GLU A 1 204 ? -13.305 -17.469 -17.109 1 73 204 GLU A CA 1
ATOM 1663 C C . GLU A 1 204 ? -13.578 -16.844 -15.742 1 73 204 GLU A C 1
ATOM 1665 O O . GLU A 1 204 ? -13.43 -15.641 -15.555 1 73 204 GLU A O 1
ATOM 1670 N N . SER A 1 205 ? -14.203 -17.703 -14.945 1 90.56 205 SER A N 1
ATOM 1671 C CA . SER A 1 205 ? -14.422 -17.312 -13.555 1 90.56 205 SER A CA 1
ATOM 1672 C C . SER A 1 205 ? -13.109 -17.266 -12.781 1 90.56 205 SER A C 1
ATOM 1674 O O . SER A 1 205 ? -12.25 -18.125 -12.945 1 90.56 205 SER A O 1
ATOM 1676 N N . VAL A 1 206 ? -12.953 -16.172 -12.117 1 95.69 206 VAL A N 1
ATOM 1677 C CA . VAL A 1 206 ? -11.742 -15.984 -11.32 1 95.69 206 VAL A CA 1
ATOM 1678 C C . VAL A 1 206 ? -12.117 -15.719 -9.867 1 95.69 206 VAL A C 1
ATOM 1680 O O . VAL A 1 206 ? -12.859 -14.773 -9.57 1 95.69 206 VAL A O 1
ATOM 1683 N N . SER A 1 207 ? -11.617 -16.531 -8.953 1 97.31 207 SER A N 1
ATOM 1684 C CA . SER A 1 207 ? -11.852 -16.344 -7.527 1 97.31 207 SER A CA 1
ATOM 1685 C C . SER A 1 207 ? -10.758 -15.492 -6.895 1 97.31 207 SER A C 1
ATOM 1687 O O . SER A 1 207 ? -9.578 -15.648 -7.219 1 97.31 207 SER A O 1
ATOM 1689 N N . PRO A 1 208 ? -11.156 -14.586 -6.043 1 98.31 208 PRO A N 1
ATOM 1690 C CA . PRO A 1 208 ? -10.172 -13.781 -5.32 1 98.31 208 PRO A CA 1
ATOM 1691 C C . PRO A 1 208 ? -9.602 -14.5 -4.102 1 98.31 208 PRO A C 1
ATOM 1693 O O . PRO A 1 208 ? -10.336 -15.164 -3.371 1 98.31 208 PRO A O 1
ATOM 1696 N N . ILE A 1 209 ? -8.359 -14.477 -3.943 1 98.5 209 ILE A N 1
ATOM 1697 C CA . ILE A 1 209 ? -7.68 -14.758 -2.682 1 98.5 209 ILE A CA 1
ATOM 1698 C C . ILE A 1 209 ? -7.25 -13.445 -2.027 1 98.5 209 ILE A C 1
ATOM 1700 O O . ILE A 1 209 ? -6.191 -12.898 -2.346 1 98.5 209 ILE A O 1
ATOM 1704 N N . ILE A 1 210 ? -8.023 -12.953 -1.11 1 98.19 210 ILE A N 1
ATOM 1705 C CA . ILE A 1 210 ? -7.809 -11.625 -0.532 1 98.19 210 ILE A CA 1
ATOM 1706 C C . ILE A 1 210 ? -6.703 -11.703 0.519 1 98.19 210 ILE A C 1
ATOM 1708 O O . ILE A 1 210 ? -6.766 -12.523 1.438 1 98.19 210 ILE A O 1
ATOM 1712 N N . ILE A 1 211 ? -5.742 -10.867 0.34 1 97.44 211 ILE A N 1
ATOM 1713 C CA . ILE A 1 211 ? -4.641 -10.82 1.297 1 97.44 211 ILE A CA 1
ATOM 1714 C C . ILE A 1 211 ? -4.473 -9.391 1.819 1 97.44 211 ILE A C 1
ATOM 1716 O O . ILE A 1 211 ? -5.043 -8.453 1.265 1 97.44 211 ILE A O 1
ATOM 1720 N N . SER A 1 212 ? -3.695 -9.273 2.908 1 93.81 212 SER A N 1
ATOM 1721 C CA . SER A 1 212 ? -3.395 -7.961 3.461 1 93.81 212 SER A CA 1
ATOM 1722 C C . SER A 1 212 ? -2.471 -7.172 2.539 1 93.81 212 SER A C 1
ATOM 1724 O O . SER A 1 212 ? -1.596 -7.746 1.89 1 93.81 212 SER A O 1
ATOM 1726 N N . LYS A 1 213 ? -2.588 -5.879 2.576 1 91.81 213 LYS A N 1
ATOM 1727 C CA . LYS A 1 213 ? -1.812 -4.996 1.711 1 91.81 213 LYS A CA 1
ATOM 1728 C C . LYS A 1 213 ? -0.316 -5.129 1.989 1 91.81 213 LYS A C 1
ATOM 1730 O O . LYS A 1 213 ? 0.504 -4.992 1.08 1 91.81 213 LYS A O 1
ATOM 1735 N N . TYR A 1 214 ? 0.052 -5.43 3.229 1 90.31 214 TYR A N 1
ATOM 1736 C CA . TYR A 1 214 ? 1.468 -5.457 3.576 1 90.31 214 TYR A CA 1
ATOM 1737 C C . TYR A 1 214 ? 2.145 -6.695 3.002 1 90.31 214 TYR A C 1
ATOM 1739 O O . TYR A 1 214 ? 3.375 -6.781 2.969 1 90.31 214 TYR A O 1
ATOM 1747 N N . LEU A 1 215 ? 1.334 -7.625 2.543 1 94.44 215 LEU A N 1
ATOM 1748 C CA . LEU A 1 215 ? 1.869 -8.828 1.91 1 94.44 215 LEU A CA 1
ATOM 1749 C C . LEU A 1 215 ? 1.952 -8.648 0.397 1 94.44 215 LEU A C 1
ATOM 1751 O O . LEU A 1 215 ? 2.506 -9.5 -0.301 1 94.44 215 LEU A O 1
ATOM 1755 N N . ALA A 1 216 ? 1.41 -7.586 -0.077 1 95.44 216 ALA A N 1
ATOM 1756 C CA . ALA A 1 216 ? 1.308 -7.355 -1.516 1 95.44 216 ALA A CA 1
ATOM 1757 C C . ALA A 1 216 ? 2.365 -6.359 -1.986 1 95.44 216 ALA A C 1
ATOM 1759 O O . ALA A 1 216 ? 2.037 -5.246 -2.4 1 95.44 216 ALA A O 1
ATOM 1760 N N . ILE A 1 217 ? 3.609 -6.73 -1.946 1 93.5 217 ILE A N 1
ATOM 1761 C CA . ILE A 1 217 ? 4.703 -5.875 -2.393 1 93.5 217 ILE A CA 1
ATOM 1762 C C . ILE A 1 217 ? 5.324 -6.453 -3.664 1 93.5 217 ILE A C 1
ATOM 1764 O O . ILE A 1 217 ? 5.91 -7.535 -3.641 1 93.5 217 ILE A O 1
ATOM 1768 N N . ASP A 1 218 ? 5.07 -5.75 -4.707 1 90.12 218 ASP A N 1
ATOM 1769 C CA . ASP A 1 218 ? 5.73 -6.066 -5.969 1 90.12 218 ASP A CA 1
ATOM 1770 C C . ASP A 1 218 ? 7.094 -5.383 -6.062 1 90.12 218 ASP A C 1
ATOM 1772 O O . ASP A 1 218 ? 7.215 -4.184 -5.793 1 90.12 218 ASP A O 1
ATOM 1776 N N . ILE A 1 219 ? 8.109 -6.102 -6.441 1 92.62 219 ILE A N 1
ATOM 1777 C CA . ILE A 1 219 ? 9.469 -5.562 -6.457 1 92.62 219 ILE A CA 1
ATOM 1778 C C . ILE A 1 219 ? 9.836 -5.133 -7.879 1 92.62 219 ILE A C 1
ATOM 1780 O O . ILE A 1 219 ? 10.305 -5.945 -8.68 1 92.62 219 ILE A O 1
ATOM 1784 N N . ASP A 1 220 ? 9.758 -3.871 -8.141 1 84.62 220 ASP A N 1
ATOM 1785 C CA . ASP A 1 220 ? 10.078 -3.363 -9.469 1 84.62 220 ASP A CA 1
ATOM 1786 C C . ASP A 1 220 ? 11.211 -2.34 -9.406 1 84.62 220 ASP A C 1
ATOM 1788 O O . ASP A 1 220 ? 11.93 -2.139 -10.391 1 84.62 220 ASP A O 1
ATOM 1792 N N . THR A 1 221 ? 11.328 -1.707 -8.281 1 88.19 221 THR A N 1
ATOM 1793 C CA . THR A 1 221 ? 12.328 -0.659 -8.117 1 88.19 221 THR A CA 1
ATOM 1794 C C . THR A 1 221 ? 13.18 -0.917 -6.879 1 88.19 221 THR A C 1
ATOM 1796 O O . THR A 1 221 ? 12.852 -1.777 -6.059 1 88.19 221 THR A O 1
ATOM 1799 N N . GLN A 1 222 ? 14.273 -0.125 -6.887 1 90.62 222 GLN A N 1
ATOM 1800 C CA . GLN A 1 222 ? 15.125 -0.218 -5.699 1 90.62 222 GLN A CA 1
ATOM 1801 C C . GLN A 1 222 ? 14.352 0.166 -4.441 1 90.62 222 GLN A C 1
ATOM 1803 O O . GLN A 1 222 ? 14.562 -0.416 -3.375 1 90.62 222 GLN A O 1
ATOM 1808 N N . GLU A 1 223 ? 13.438 1.052 -4.531 1 89.94 223 GLU A N 1
ATOM 1809 C CA . GLU A 1 223 ? 12.594 1.444 -3.41 1 89.94 223 GLU A CA 1
ATOM 1810 C C . GLU A 1 223 ? 11.703 0.29 -2.963 1 89.94 223 GLU A C 1
ATOM 1812 O O . GLU A 1 223 ? 11.523 0.068 -1.763 1 89.94 223 GLU A O 1
ATOM 1817 N N . ASP A 1 224 ? 11.172 -0.361 -3.916 1 92.25 224 ASP A N 1
ATOM 1818 C CA . ASP A 1 224 ? 10.375 -1.542 -3.596 1 92.25 224 ASP A CA 1
ATOM 1819 C C . ASP A 1 224 ? 11.203 -2.566 -2.82 1 92.25 224 ASP A C 1
ATOM 1821 O O . ASP A 1 224 ? 10.711 -3.166 -1.86 1 92.25 224 ASP A O 1
ATOM 1825 N N . TRP A 1 225 ? 12.43 -2.732 -3.33 1 93 225 TRP A N 1
ATOM 1826 C CA . TRP A 1 225 ? 13.328 -3.689 -2.701 1 93 225 TRP A CA 1
ATOM 1827 C C . TRP A 1 225 ? 13.562 -3.336 -1.237 1 93 225 TRP A C 1
ATOM 1829 O O . TRP A 1 225 ? 13.445 -4.191 -0.358 1 93 225 TRP A O 1
ATOM 1839 N N . GLU A 1 226 ? 13.844 -2.162 -0.988 1 89.88 226 GLU A N 1
ATOM 1840 C CA . GLU A 1 226 ? 14.125 -1.688 0.365 1 89.88 226 GLU A CA 1
ATOM 1841 C C . GLU A 1 226 ? 12.898 -1.838 1.264 1 89.88 226 GLU A C 1
ATOM 1843 O O . GLU A 1 226 ? 13.016 -2.285 2.406 1 89.88 226 GLU A O 1
ATOM 1848 N N . GLN A 1 227 ? 11.82 -1.476 0.737 1 90.56 227 GLN A N 1
ATOM 1849 C CA . GLN A 1 227 ? 10.57 -1.638 1.477 1 90.56 227 GLN A CA 1
ATOM 1850 C C . GLN A 1 227 ? 10.328 -3.104 1.821 1 90.56 227 GLN A C 1
ATOM 1852 O O . GLN A 1 227 ? 9.914 -3.422 2.939 1 90.56 227 GLN A O 1
ATOM 1857 N N . ALA A 1 228 ? 10.5 -3.873 0.85 1 94.06 228 ALA A N 1
ATOM 1858 C CA . ALA A 1 228 ? 10.281 -5.305 1.051 1 94.06 228 ALA A CA 1
ATOM 1859 C C . ALA A 1 228 ? 11.203 -5.852 2.135 1 94.06 228 ALA A C 1
ATOM 1861 O O . ALA A 1 228 ? 10.781 -6.652 2.975 1 94.06 228 ALA A O 1
ATOM 1862 N N . GLU A 1 229 ? 12.438 -5.43 2.105 1 93.5 229 GLU A N 1
ATOM 1863 C CA . GLU A 1 229 ? 13.383 -5.891 3.115 1 93.5 229 GLU A CA 1
ATOM 1864 C C . GLU A 1 229 ? 12.938 -5.492 4.516 1 93.5 229 GLU A C 1
ATOM 1866 O O . GLU A 1 229 ? 12.922 -6.324 5.43 1 93.5 229 GLU A O 1
ATOM 1871 N N . MET A 1 230 ? 12.555 -4.328 4.668 1 89.81 230 MET A N 1
ATOM 1872 C CA . MET A 1 230 ? 12.125 -3.828 5.973 1 89.81 230 MET A CA 1
ATOM 1873 C C . MET A 1 230 ? 10.859 -4.547 6.441 1 89.81 230 MET A C 1
ATOM 1875 O O . MET A 1 230 ? 10.766 -4.945 7.602 1 89.81 230 MET A O 1
ATOM 1879 N N . THR A 1 231 ? 9.945 -4.648 5.551 1 91.38 231 THR A N 1
ATOM 1880 C CA . THR A 1 231 ? 8.672 -5.285 5.879 1 91.38 231 THR A CA 1
ATOM 1881 C C . THR A 1 231 ? 8.883 -6.754 6.238 1 91.38 231 THR A C 1
ATOM 1883 O O . THR A 1 231 ? 8.375 -7.223 7.258 1 91.38 231 THR A O 1
ATOM 1886 N N . TYR A 1 232 ? 9.648 -7.418 5.426 1 93.25 232 TYR A N 1
ATOM 1887 C CA . TYR A 1 232 ? 9.898 -8.836 5.672 1 93.25 232 TYR A CA 1
ATOM 1888 C C . TYR A 1 232 ? 10.609 -9.039 7.004 1 93.25 232 TYR A C 1
ATOM 1890 O O . TYR A 1 232 ? 10.242 -9.922 7.785 1 93.25 232 TYR A O 1
ATOM 1898 N N . TRP A 1 233 ? 11.609 -8.242 7.199 1 91 233 TRP A N 1
ATOM 1899 C CA . TRP A 1 233 ? 12.359 -8.305 8.445 1 91 233 TRP A CA 1
ATOM 1900 C C . TRP A 1 233 ? 11.453 -8.047 9.648 1 91 233 TRP A C 1
ATOM 1902 O O . TRP A 1 233 ? 11.555 -8.719 10.672 1 91 233 TRP A O 1
ATOM 1912 N N . GLY A 1 234 ? 10.555 -7.125 9.531 1 89.12 234 GLY A N 1
ATOM 1913 C CA . GLY A 1 234 ? 9.594 -6.832 10.586 1 89.12 234 GLY A CA 1
ATOM 1914 C C . GLY A 1 234 ? 8.656 -7.988 10.867 1 89.12 234 GLY A C 1
ATOM 1915 O O . GLY A 1 234 ? 8.398 -8.312 12.031 1 89.12 234 GLY A O 1
ATOM 1916 N N . ILE A 1 235 ? 8.172 -8.562 9.828 1 88.31 235 ILE A N 1
ATOM 1917 C CA . ILE A 1 235 ? 7.266 -9.695 9.969 1 88.31 235 ILE A CA 1
ATOM 1918 C C . ILE A 1 235 ? 7.965 -10.828 10.719 1 88.31 235 ILE A C 1
ATOM 1920 O O . ILE A 1 235 ? 7.367 -11.461 11.594 1 88.31 235 ILE A O 1
ATOM 1924 N N . LEU A 1 236 ? 9.211 -11.016 10.43 1 88.38 236 LEU A N 1
ATOM 1925 C CA . LEU A 1 236 ? 9.969 -12.117 11 1 88.38 236 LEU A CA 1
ATOM 1926 C C . LEU A 1 236 ? 10.352 -11.828 12.445 1 88.38 236 LEU A C 1
ATOM 1928 O O . LEU A 1 236 ? 10.383 -12.727 13.281 1 88.38 236 LEU A O 1
ATOM 1932 N N . ASN A 1 237 ? 10.586 -10.578 12.758 1 88.69 237 ASN A N 1
ATOM 1933 C CA . ASN A 1 237 ? 11.297 -10.289 14 1 88.69 237 ASN A CA 1
ATOM 1934 C C . ASN A 1 237 ? 10.43 -9.508 14.977 1 88.69 237 ASN A C 1
ATOM 1936 O O . ASN A 1 237 ? 10.727 -9.453 16.172 1 88.69 237 ASN A O 1
ATOM 1940 N N . PHE A 1 238 ? 9.445 -8.914 14.445 1 87.12 238 PHE A N 1
ATOM 1941 C CA . PHE A 1 238 ? 8.609 -8.117 15.336 1 87.12 238 PHE A CA 1
ATOM 1942 C C . PHE A 1 238 ? 7.77 -9.008 16.234 1 87.12 238 PHE A C 1
ATOM 1944 O O . PHE A 1 238 ? 7.113 -9.938 15.766 1 87.12 238 PHE A O 1
ATOM 1951 N N . ARG A 1 239 ? 7.988 -8.797 17.578 1 76.5 239 ARG A N 1
ATOM 1952 C CA . ARG A 1 239 ? 7.207 -9.492 18.609 1 76.5 239 ARG A CA 1
ATOM 1953 C C . ARG A 1 239 ? 6.512 -8.5 19.531 1 76.5 239 ARG A C 1
ATOM 1955 O O . ARG A 1 239 ? 7.156 -7.621 20.109 1 76.5 239 ARG A O 1
ATOM 1962 N N . ARG A 1 240 ? 5.207 -8.477 19.516 1 70.38 240 ARG A N 1
ATOM 1963 C CA . ARG A 1 240 ? 4.484 -7.562 20.391 1 70.38 240 ARG A CA 1
ATOM 1964 C C . ARG A 1 240 ? 4.703 -7.922 21.859 1 70.38 240 ARG A C 1
ATOM 1966 O O . ARG A 1 240 ? 4.855 -9.094 22.188 1 70.38 240 ARG A O 1
ATOM 1973 N N . MET B 1 1 ? 9.859 59.125 10.242 1 32.91 1 MET B N 1
ATOM 1974 C CA . MET B 1 1 ? 8.914 58.219 10.859 1 32.91 1 MET B CA 1
ATOM 1975 C C . MET B 1 1 ? 9.211 56.781 10.453 1 32.91 1 MET B C 1
ATOM 1977 O O . MET B 1 1 ? 9.047 56.406 9.281 1 32.91 1 MET B O 1
ATOM 1981 N N . THR B 1 2 ? 10.32 56.219 10.914 1 35.03 2 THR B N 1
ATOM 1982 C CA . THR B 1 2 ? 10.859 54.906 10.555 1 35.03 2 THR B CA 1
ATOM 1983 C C . THR B 1 2 ? 9.82 53.812 10.766 1 35.03 2 THR B C 1
ATOM 1985 O O . THR B 1 2 ? 9.297 53.656 11.875 1 35.03 2 THR B O 1
ATOM 1988 N N . ASP B 1 3 ? 8.938 53.625 9.82 1 33.84 3 ASP B N 1
ATOM 1989 C CA . ASP B 1 3 ? 8.031 52.469 9.82 1 33.84 3 ASP B CA 1
ATOM 1990 C C . ASP B 1 3 ? 8.758 51.188 10.281 1 33.84 3 ASP B C 1
ATOM 1992 O O . ASP B 1 3 ? 9.68 50.719 9.617 1 33.84 3 ASP B O 1
ATOM 1996 N N . SER B 1 4 ? 9.172 51.094 11.516 1 35.34 4 SER B N 1
ATOM 1997 C CA . SER B 1 4 ? 9.656 49.844 12.086 1 35.34 4 SER B CA 1
ATOM 1998 C C . SER B 1 4 ? 8.852 48.656 11.578 1 35.34 4 SER B C 1
ATOM 2000 O O . SER B 1 4 ? 7.734 48.406 12.039 1 35.34 4 SER B O 1
ATOM 2002 N N . GLN B 1 5 ? 8.719 48.5 10.25 1 39.62 5 GLN B N 1
ATOM 2003 C CA . GLN B 1 5 ? 8.219 47.219 9.742 1 39.62 5 GLN B CA 1
ATOM 2004 C C . GLN B 1 5 ? 8.75 46.062 10.562 1 39.62 5 GLN B C 1
ATOM 2006 O O . GLN B 1 5 ? 9.938 45.75 10.523 1 39.62 5 GLN B O 1
ATOM 2011 N N . ASN B 1 6 ? 8.602 45.938 11.883 1 40 6 ASN B N 1
ATOM 2012 C CA . ASN B 1 6 ? 8.883 44.75 12.656 1 40 6 ASN B CA 1
ATOM 2013 C C . ASN B 1 6 ? 8.742 43.469 11.812 1 40 6 ASN B C 1
ATOM 2015 O O . ASN B 1 6 ? 7.637 43.094 11.438 1 40 6 ASN B O 1
ATOM 2019 N N . THR B 1 7 ? 9.516 43.156 10.836 1 45.97 7 THR B N 1
ATOM 2020 C CA . THR B 1 7 ? 9.727 41.969 9.992 1 45.97 7 THR B CA 1
ATOM 2021 C C . THR B 1 7 ? 9.461 40.688 10.773 1 45.97 7 THR B C 1
ATOM 2023 O O . THR B 1 7 ? 10.398 40.031 11.203 1 45.97 7 THR B O 1
ATOM 2026 N N . GLU B 1 8 ? 8.641 40.594 11.844 1 54.16 8 GLU B N 1
ATOM 2027 C CA . GLU B 1 8 ? 8.328 39.438 12.688 1 54.16 8 GLU B CA 1
ATOM 2028 C C . GLU B 1 8 ? 7.965 38.219 11.836 1 54.16 8 GLU B C 1
ATOM 2030 O O . GLU B 1 8 ? 7.285 38.344 10.812 1 54.16 8 GLU B O 1
ATOM 2035 N N . ASN B 1 9 ? 8.852 37.125 11.781 1 70.31 9 ASN B N 1
ATOM 2036 C CA . ASN B 1 9 ? 8.633 35.875 11.078 1 70.31 9 ASN B CA 1
ATOM 2037 C C . ASN B 1 9 ? 7.195 35.375 11.227 1 70.31 9 ASN B C 1
ATOM 2039 O O . ASN B 1 9 ? 6.645 35.375 12.328 1 70.31 9 ASN B O 1
ATOM 2043 N N . PRO B 1 10 ? 6.535 35.281 10.117 1 83.75 10 PRO B N 1
ATOM 2044 C CA . PRO B 1 10 ? 5.145 34.844 10.195 1 83.75 10 PRO B CA 1
ATOM 2045 C C . PRO B 1 10 ? 4.973 33.594 11.094 1 83.75 10 PRO B C 1
ATOM 2047 O O . PRO B 1 10 ? 5.836 32.719 11.117 1 83.75 10 PRO B O 1
ATOM 2050 N N . GLN B 1 11 ? 3.988 33.719 11.938 1 95 11 GLN B N 1
ATOM 2051 C CA . GLN B 1 11 ? 3.715 32.656 12.875 1 95 11 GLN B CA 1
ATOM 2052 C C . GLN B 1 11 ? 3.27 31.391 12.133 1 95 11 GLN B C 1
ATOM 2054 O O . GLN B 1 11 ? 2.412 31.453 11.25 1 95 11 GLN B O 1
ATOM 2059 N N . THR B 1 12 ? 3.896 30.266 12.438 1 98.25 12 THR B N 1
ATOM 2060 C CA . THR B 1 12 ? 3.598 28.953 11.891 1 98.25 12 THR B CA 1
ATOM 2061 C C . THR B 1 12 ? 3.113 28.016 12.992 1 98.25 12 THR B C 1
ATOM 2063 O O . THR B 1 12 ? 3.773 27.859 14.023 1 98.25 12 THR B O 1
ATOM 2066 N N . VAL B 1 13 ? 1.902 27.391 12.781 1 98.75 13 VAL B N 1
ATOM 2067 C CA . VAL B 1 13 ? 1.282 26.609 13.844 1 98.75 13 VAL B CA 1
ATOM 2068 C C . VAL B 1 13 ? 0.934 25.203 13.328 1 98.75 13 VAL B C 1
ATOM 2070 O O . VAL B 1 13 ? 0.444 25.062 12.203 1 98.75 13 VAL B O 1
ATOM 2073 N N . CYS B 1 14 ? 1.231 24.234 14.117 1 98.88 14 CYS B N 1
ATOM 2074 C CA . CYS B 1 14 ? 0.782 22.875 13.867 1 98.88 14 CYS B CA 1
ATOM 2075 C C . CYS B 1 14 ? -0.471 22.547 14.68 1 98.88 14 CYS B C 1
ATOM 2077 O O . CYS B 1 14 ? -0.511 22.797 15.883 1 98.88 14 CYS B O 1
ATOM 2079 N N . ILE B 1 15 ? -1.463 22.109 14.016 1 98.94 15 ILE B N 1
ATOM 2080 C CA . ILE B 1 15 ? -2.701 21.703 14.672 1 98.94 15 ILE B CA 1
ATOM 2081 C C . ILE B 1 15 ? -2.896 20.203 14.516 1 98.94 15 ILE B C 1
ATOM 2083 O O . ILE B 1 15 ? -2.889 19.672 13.398 1 98.94 15 ILE B O 1
ATOM 2087 N N . ILE B 1 16 ? -3.1 19.469 15.641 1 98.88 16 ILE B N 1
ATOM 2088 C CA . ILE B 1 16 ? -3.312 18.031 15.648 1 98.88 16 ILE B CA 1
ATOM 2089 C C . ILE B 1 16 ? -4.684 17.719 16.25 1 98.88 16 ILE B C 1
ATOM 2091 O O . ILE B 1 16 ? -4.883 17.828 17.453 1 98.88 16 ILE B O 1
ATOM 2095 N N . PRO B 1 17 ? -5.609 17.359 15.406 1 98.12 17 PRO B N 1
ATOM 2096 C CA . PRO B 1 17 ? -6.918 16.953 15.93 1 98.12 17 PRO B CA 1
ATOM 2097 C C . PRO B 1 17 ? -6.906 15.562 16.547 1 98.12 17 PRO B C 1
ATOM 2099 O O . PRO B 1 17 ? -6.387 14.617 15.938 1 98.12 17 PRO B O 1
ATOM 2102 N N . ALA B 1 18 ? -7.434 15.43 17.75 1 96.94 18 ALA B N 1
ATOM 2103 C CA . ALA B 1 18 ? -7.516 14.141 18.438 1 96.94 18 ALA B CA 1
ATOM 2104 C C . ALA B 1 18 ? -8.797 14.039 19.266 1 96.94 18 ALA B C 1
ATOM 2106 O O . ALA B 1 18 ? -8.812 14.406 20.438 1 96.94 18 ALA B O 1
ATOM 2107 N N . ARG B 1 19 ? -9.773 13.562 18.625 1 94.19 19 ARG B N 1
ATOM 2108 C CA . ARG B 1 19 ? -11.031 13.461 19.344 1 94.19 19 ARG B CA 1
ATOM 2109 C C . ARG B 1 19 ? -11.109 12.156 20.141 1 94.19 19 ARG B C 1
ATOM 2111 O O . ARG B 1 19 ? -10.367 11.211 19.859 1 94.19 19 ARG B O 1
ATOM 2118 N N . SER B 1 20 ? -12.078 12.164 21.047 1 91.56 20 SER B N 1
ATOM 2119 C CA . SER B 1 20 ? -12.391 10.93 21.766 1 91.56 20 SER B CA 1
ATOM 2120 C C . SER B 1 20 ? -13.398 10.086 21 1 91.56 20 SER B C 1
ATOM 2122 O O . SER B 1 20 ? -13.906 10.508 19.953 1 91.56 20 SER B O 1
ATOM 2124 N N . GLY B 1 21 ? -13.562 8.875 21.312 1 82.94 21 GLY B N 1
ATOM 2125 C CA . GLY B 1 21 ? -14.664 8.062 20.828 1 82.94 21 GLY B CA 1
ATOM 2126 C C . GLY B 1 21 ? -14.344 7.336 19.531 1 82.94 21 GLY B C 1
ATOM 2127 O O . GLY B 1 21 ? -15.227 7.133 18.703 1 82.94 21 GLY B O 1
ATOM 2128 N N . SER B 1 22 ? -13.18 7.082 19.344 1 81.06 22 SER B N 1
ATOM 2129 C CA . SER B 1 22 ? -12.859 6.242 18.188 1 81.06 22 SER B CA 1
ATOM 2130 C C . SER B 1 22 ? -13.562 4.891 18.281 1 81.06 22 SER B C 1
ATOM 2132 O O . SER B 1 22 ? -13.422 4.18 19.281 1 81.06 22 SER B O 1
ATOM 2134 N N . LYS B 1 23 ? -14.305 4.598 17.203 1 79.81 23 LYS B N 1
ATOM 2135 C CA . LYS B 1 23 ? -15.188 3.432 17.25 1 79.81 23 LYS B CA 1
ATOM 2136 C C . LYS B 1 23 ? -14.43 2.166 16.844 1 79.81 23 LYS B C 1
ATOM 2138 O O . LYS B 1 23 ? -14.555 1.131 17.5 1 79.81 23 LYS B O 1
ATOM 2143 N N . ARG B 1 24 ? -13.602 2.232 15.82 1 81.75 24 ARG B N 1
ATOM 2144 C CA . ARG B 1 24 ? -12.953 1.043 15.273 1 81.75 24 ARG B CA 1
ATOM 2145 C C . ARG B 1 24 ? -11.75 0.638 16.125 1 81.75 24 ARG B C 1
ATOM 2147 O O . ARG B 1 24 ? -11.492 -0.552 16.312 1 81.75 24 ARG B O 1
ATOM 2154 N N . ILE B 1 25 ? -11.055 1.643 16.594 1 88.38 25 ILE B N 1
ATOM 2155 C CA . ILE B 1 25 ? -9.938 1.455 17.516 1 88.38 25 ILE B CA 1
ATOM 2156 C C . ILE B 1 25 ? -10.141 2.316 18.766 1 88.38 25 ILE B C 1
ATOM 2158 O O . ILE B 1 25 ? -9.852 3.516 18.75 1 88.38 25 ILE B O 1
ATOM 2162 N N . PRO B 1 26 ? -10.578 1.693 19.828 1 88.62 26 PRO B N 1
ATOM 2163 C CA . PRO B 1 26 ? -10.82 2.473 21.047 1 88.62 26 PRO B CA 1
ATOM 2164 C C . PRO B 1 26 ? -9.594 3.256 21.5 1 88.62 26 PRO B C 1
ATOM 2166 O O . PRO B 1 26 ? -8.492 2.705 21.547 1 88.62 26 PRO B O 1
ATOM 2169 N N . ASP B 1 27 ? -9.805 4.562 21.797 1 91.31 27 ASP B N 1
ATOM 2170 C CA . ASP B 1 27 ? -8.758 5.461 22.281 1 91.31 27 ASP B CA 1
ATOM 2171 C C . ASP B 1 27 ? -7.559 5.449 21.328 1 91.31 27 ASP B C 1
ATOM 2173 O O . ASP B 1 27 ? -6.41 5.434 21.781 1 91.31 27 ASP B O 1
ATOM 2177 N N . LYS B 1 28 ? -7.816 5.414 20.109 1 93.19 28 LYS B N 1
ATOM 2178 C CA . LYS B 1 28 ? -6.805 5.258 19.062 1 93.19 28 LYS B CA 1
ATOM 2179 C C . LYS B 1 28 ? -5.703 6.305 19.203 1 93.19 28 LYS B C 1
ATOM 2181 O O . LYS B 1 28 ? -4.52 6 19.047 1 93.19 28 LYS B O 1
ATOM 2186 N N . ASN B 1 29 ? -6.055 7.543 19.578 1 95.12 29 ASN B N 1
ATOM 2187 C CA . ASN B 1 29 ? -5.129 8.672 19.562 1 95.12 29 ASN B CA 1
ATOM 2188 C C . ASN B 1 29 ? -4.156 8.617 20.734 1 95.12 29 ASN B C 1
ATOM 2190 O O . ASN B 1 29 ? -3.131 9.305 20.719 1 95.12 29 ASN B O 1
ATOM 2194 N N . ILE B 1 30 ? -4.492 7.805 21.734 1 96 30 ILE B N 1
ATOM 2195 C CA . ILE B 1 30 ? -3.598 7.75 22.891 1 96 30 ILE B CA 1
ATOM 2196 C C . ILE B 1 30 ? -3.213 6.301 23.188 1 96 30 ILE B C 1
ATOM 2198 O O . ILE B 1 30 ? -2.572 6.008 24.188 1 96 30 ILE B O 1
ATOM 2202 N N . ARG B 1 31 ? -3.607 5.422 22.359 1 95.75 31 ARG B N 1
ATOM 2203 C CA . ARG B 1 31 ? -3.174 4.035 22.484 1 95.75 31 ARG B CA 1
ATOM 2204 C C . ARG B 1 31 ? -1.663 3.914 22.312 1 95.75 31 ARG B C 1
ATOM 2206 O O . ARG B 1 31 ? -1.058 4.656 21.547 1 95.75 31 ARG B O 1
ATOM 2213 N N . LEU B 1 32 ? -1.097 2.973 23.031 1 96.25 32 LEU B N 1
ATOM 2214 C CA . LEU B 1 32 ? 0.353 2.824 22.969 1 96.25 32 LEU B CA 1
ATOM 2215 C C . LEU B 1 32 ? 0.775 2.164 21.672 1 96.25 32 LEU B C 1
ATOM 2217 O O . LEU B 1 32 ? 0.225 1.129 21.281 1 96.25 32 LEU B O 1
ATOM 2221 N N . PHE B 1 33 ? 1.63 2.822 21.016 1 96.19 33 PHE B N 1
ATOM 2222 C CA . PHE B 1 33 ? 2.307 2.342 19.812 1 96.19 33 PHE B CA 1
ATOM 2223 C C . PHE B 1 33 ? 3.809 2.23 20.047 1 96.19 33 PHE B C 1
ATOM 2225 O O . PHE B 1 33 ? 4.496 3.242 20.203 1 96.19 33 PHE B O 1
ATOM 2232 N N . LEU B 1 34 ? 4.223 0.976 20.094 1 94.62 34 LEU B N 1
ATOM 2233 C CA . LEU B 1 34 ? 5.617 0.678 20.406 1 94.62 34 LEU B CA 1
ATOM 2234 C C . LEU B 1 34 ? 6.074 1.42 21.656 1 94.62 34 LEU B C 1
ATOM 2236 O O . LEU B 1 34 ? 7.129 2.055 21.656 1 94.62 34 LEU B O 1
ATOM 2240 N N . GLY B 1 35 ? 5.227 1.524 22.609 1 95.44 35 GLY B N 1
ATOM 2241 C CA . GLY B 1 35 ? 5.59 1.988 23.953 1 95.44 35 GLY B CA 1
ATOM 2242 C C . GLY B 1 35 ? 5.258 3.451 24.172 1 95.44 35 GLY B C 1
ATOM 2243 O O . GLY B 1 35 ? 5.34 3.938 25.312 1 95.44 35 GLY B O 1
ATOM 2244 N N . LYS B 1 36 ? 4.914 4.16 23.25 1 97.25 36 LYS B N 1
ATOM 2245 C CA . LYS B 1 36 ? 4.539 5.562 23.391 1 97.25 36 LYS B CA 1
ATOM 2246 C C . LYS B 1 36 ? 3.113 5.801 22.891 1 97.25 36 LYS B C 1
ATOM 2248 O O . LYS B 1 36 ? 2.641 5.105 21.984 1 97.25 36 LYS B O 1
ATOM 2253 N N . PRO B 1 37 ? 2.422 6.723 23.531 1 97.75 37 PRO B N 1
ATOM 2254 C CA . PRO B 1 37 ? 1.106 7.02 22.953 1 97.75 37 PRO B CA 1
ATOM 2255 C C . PRO B 1 37 ? 1.187 7.473 21.5 1 97.75 37 PRO B C 1
ATOM 2257 O O . PRO B 1 37 ? 2.113 8.195 21.125 1 97.75 37 PRO B O 1
ATOM 2260 N N . VAL B 1 38 ? 0.252 7.094 20.734 1 97.62 38 VAL B N 1
ATOM 2261 C CA . VAL B 1 38 ? 0.236 7.328 19.297 1 97.62 38 VAL B CA 1
ATOM 2262 C C . VAL B 1 38 ? 0.44 8.812 19.016 1 97.62 38 VAL B C 1
ATOM 2264 O O . VAL B 1 38 ? 1.169 9.18 18.078 1 97.62 38 VAL B O 1
ATOM 2267 N N . ILE B 1 39 ? -0.134 9.68 19.781 1 98.19 39 ILE B N 1
ATOM 2268 C CA . ILE B 1 39 ? -0.116 11.117 19.516 1 98.19 39 ILE B CA 1
ATOM 2269 C C . ILE B 1 39 ? 1.289 11.664 19.734 1 98.19 39 ILE B C 1
ATOM 2271 O O . ILE B 1 39 ? 1.609 12.773 19.297 1 98.19 39 ILE B O 1
ATOM 2275 N N . TRP B 1 40 ? 2.127 10.953 20.438 1 98.38 40 TRP B N 1
ATOM 2276 C CA . TRP B 1 40 ? 3.52 11.32 20.672 1 98.38 40 TRP B CA 1
ATOM 2277 C C . TRP B 1 40 ? 4.273 11.469 19.359 1 98.38 40 TRP B C 1
ATOM 2279 O O . TRP B 1 40 ? 5.062 12.398 19.188 1 98.38 40 TRP B O 1
ATOM 2289 N N . TYR B 1 41 ? 4.02 10.656 18.406 1 98.19 41 TYR B N 1
ATOM 2290 C CA . TYR B 1 41 ? 4.809 10.539 17.188 1 98.19 41 TYR B CA 1
ATOM 2291 C C . TYR B 1 41 ? 4.645 11.789 16.328 1 98.19 41 TYR B C 1
ATOM 2293 O O . TYR B 1 41 ? 5.633 12.43 15.961 1 98.19 41 TYR B O 1
ATOM 2301 N N . PRO B 1 42 ? 3.414 12.148 15.992 1 98.44 42 PRO B N 1
ATOM 2302 C CA . PRO B 1 42 ? 3.301 13.391 15.219 1 98.44 42 PRO B CA 1
ATOM 2303 C C . PRO B 1 42 ? 3.775 14.617 15.992 1 98.44 42 PRO B C 1
ATOM 2305 O O . PRO B 1 42 ? 4.324 15.547 15.398 1 98.44 42 PRO B O 1
ATOM 2308 N N . ILE B 1 43 ? 3.584 14.664 17.312 1 98.75 43 ILE B N 1
ATOM 2309 C CA . ILE B 1 43 ? 4.055 15.781 18.109 1 98.75 43 ILE B CA 1
ATOM 2310 C C . ILE B 1 43 ? 5.578 15.867 18.047 1 98.75 43 ILE B C 1
ATOM 2312 O O . ILE B 1 43 ? 6.141 16.953 17.859 1 98.75 43 ILE B O 1
ATOM 2316 N N . GLN B 1 44 ? 6.238 14.758 18.156 1 98.5 44 GLN B N 1
ATOM 2317 C CA . GLN B 1 44 ? 7.695 14.742 18.094 1 98.5 44 GLN B CA 1
ATOM 2318 C C . GLN B 1 44 ? 8.188 15.148 16.703 1 98.5 44 GLN B C 1
ATOM 2320 O O . GLN B 1 44 ? 9.18 15.875 16.578 1 98.5 44 GLN B O 1
ATOM 2325 N N . ALA B 1 45 ? 7.516 14.672 15.664 1 98.38 45 ALA B N 1
ATOM 2326 C CA . ALA B 1 45 ? 7.883 15.086 14.305 1 98.38 45 ALA B CA 1
ATOM 2327 C C . ALA B 1 45 ? 7.793 16.594 14.148 1 98.38 45 ALA B C 1
ATOM 2329 O O . ALA B 1 45 ? 8.68 17.219 13.562 1 98.38 45 ALA B O 1
ATOM 2330 N N . ALA B 1 46 ? 6.742 17.156 14.672 1 98.69 46 ALA B N 1
ATOM 2331 C CA . ALA B 1 46 ? 6.559 18.609 14.625 1 98.69 46 ALA B CA 1
ATOM 2332 C C . ALA B 1 46 ? 7.668 19.328 15.383 1 98.69 46 ALA B C 1
ATOM 2334 O O . ALA B 1 46 ? 8.273 20.266 14.875 1 98.69 46 ALA B O 1
ATOM 2335 N N . ARG B 1 47 ? 7.977 18.859 16.562 1 98.31 47 ARG B N 1
ATOM 2336 C CA . ARG B 1 47 ? 9.008 19.469 17.391 1 98.31 47 ARG B CA 1
ATOM 2337 C C . ARG B 1 47 ? 10.375 19.359 16.719 1 98.31 47 ARG B C 1
ATOM 2339 O O . ARG B 1 47 ? 11.109 20.359 16.656 1 98.31 47 ARG B O 1
ATOM 2346 N N . ASP B 1 48 ? 10.664 18.234 16.203 1 97.62 48 ASP B N 1
ATOM 2347 C CA . ASP B 1 48 ? 11.977 17.969 15.609 1 97.62 48 ASP B CA 1
ATOM 2348 C C . ASP B 1 48 ? 12.18 18.812 14.352 1 97.62 48 ASP B C 1
ATOM 2350 O O . ASP B 1 48 ? 13.312 19.094 13.953 1 97.62 48 ASP B O 1
ATOM 2354 N N . SER B 1 49 ? 11.094 19.156 13.742 1 98 49 SER B N 1
ATOM 2355 C CA . SER B 1 49 ? 11.188 19.922 12.508 1 98 49 SER B CA 1
ATOM 2356 C C . SER B 1 49 ? 11.672 21.344 12.773 1 98 49 SER B C 1
ATOM 2358 O O . SER B 1 49 ? 12.172 22.016 11.859 1 98 49 SER B O 1
ATOM 2360 N N . ASN B 1 50 ? 11.422 21.906 13.969 1 97.44 50 ASN B N 1
ATOM 2361 C CA . ASN B 1 50 ? 11.758 23.281 14.367 1 97.44 50 ASN B CA 1
ATOM 2362 C C . ASN B 1 50 ? 11.055 24.312 13.5 1 97.44 50 ASN B C 1
ATOM 2364 O O . ASN B 1 50 ? 11.586 25.391 13.25 1 97.44 50 ASN B O 1
ATOM 2368 N N . LEU B 1 51 ? 9.922 23.922 12.992 1 97.88 51 LEU B N 1
ATOM 2369 C CA . LEU B 1 51 ? 9.195 24.797 12.07 1 97.88 51 LEU B CA 1
ATOM 2370 C C . LEU B 1 51 ? 8.125 25.594 12.812 1 97.88 51 LEU B C 1
ATOM 2372 O O . LEU B 1 51 ? 7.688 26.641 12.336 1 97.88 51 LEU B O 1
ATOM 2376 N N . PHE B 1 52 ? 7.707 25.109 13.898 1 98.5 52 PHE B N 1
ATOM 2377 C CA . PHE B 1 52 ? 6.438 25.578 14.438 1 98.5 52 PHE B CA 1
ATOM 2378 C C . PHE B 1 52 ? 6.66 26.453 15.672 1 98.5 52 PHE B C 1
ATOM 2380 O O . PHE B 1 52 ? 7.434 26.094 16.562 1 98.5 52 PHE B O 1
ATOM 2387 N N . ASP B 1 53 ? 5.938 27.531 15.703 1 98.12 53 ASP B N 1
ATOM 2388 C CA . ASP B 1 53 ? 5.902 28.375 16.891 1 98.12 53 ASP B CA 1
ATOM 2389 C C . ASP B 1 53 ? 5.047 27.75 17.984 1 98.12 53 ASP B C 1
ATOM 2391 O O . ASP B 1 53 ? 5.301 27.953 19.172 1 98.12 53 ASP B O 1
ATOM 2395 N N . ARG B 1 54 ? 4.059 27.047 17.578 1 98.25 54 ARG B N 1
ATOM 2396 C CA . ARG B 1 54 ? 3.152 26.359 18.484 1 98.25 54 A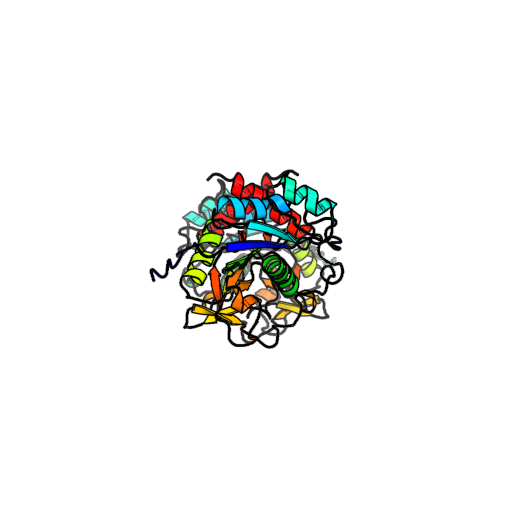RG B CA 1
ATOM 2397 C C . ARG B 1 54 ? 2.676 25.047 17.906 1 98.25 54 ARG B C 1
ATOM 2399 O O . ARG B 1 54 ? 2.436 24.938 16.703 1 98.25 54 ARG B O 1
ATOM 2406 N N . ILE B 1 55 ? 2.553 24.109 18.75 1 98.88 55 ILE B N 1
ATOM 2407 C CA . ILE B 1 55 ? 1.944 22.828 18.453 1 98.88 55 ILE B CA 1
ATOM 2408 C C . ILE B 1 55 ? 0.714 22.609 19.328 1 98.88 55 ILE B C 1
ATOM 2410 O O . ILE B 1 55 ? 0.834 22.453 20.547 1 98.88 55 ILE B O 1
ATOM 2414 N N . ILE B 1 56 ? -0.452 22.609 18.703 1 98.88 56 ILE B N 1
ATOM 2415 C CA . ILE B 1 56 ? -1.704 22.609 19.453 1 98.88 56 ILE B CA 1
ATOM 2416 C C . ILE B 1 56 ? -2.484 21.328 19.125 1 98.88 56 ILE B C 1
ATOM 2418 O O . ILE B 1 56 ? -2.74 21.016 17.969 1 98.88 56 ILE B O 1
ATOM 2422 N N . VAL B 1 57 ? -2.818 20.594 20.188 1 98.88 57 VAL B N 1
ATOM 2423 C CA . VAL B 1 57 ? -3.73 19.469 20.047 1 98.88 57 VAL B CA 1
ATOM 2424 C C . VAL B 1 57 ? -5.16 19.922 20.328 1 98.88 57 VAL B C 1
ATOM 2426 O O . VAL B 1 57 ? -5.438 20.5 21.391 1 98.88 57 VAL B O 1
ATOM 2429 N N . SER B 1 58 ? -6.035 19.75 19.344 1 98.75 58 SER B N 1
ATOM 2430 C CA . SER B 1 58 ? -7.461 20 19.531 1 98.75 58 SER B CA 1
ATOM 2431 C C . SER B 1 58 ? -8.203 18.734 19.922 1 98.75 58 SER B C 1
ATOM 2433 O O . SER B 1 58 ? -8.266 17.781 19.125 1 98.75 58 SER B O 1
ATOM 2435 N N . THR B 1 59 ? -8.766 18.672 21.094 1 98.38 59 THR B N 1
ATOM 2436 C CA . THR B 1 59 ? -9.414 17.469 21.609 1 98.38 59 THR B CA 1
ATOM 2437 C C . THR B 1 59 ? -10.594 17.828 22.5 1 98.38 59 THR B C 1
ATOM 2439 O O . THR B 1 59 ? -10.641 18.922 23.062 1 98.38 59 THR B O 1
ATOM 2442 N N . ASP B 1 60 ? -11.539 16.891 22.547 1 97.56 60 ASP B N 1
ATOM 2443 C CA . ASP B 1 60 ? -12.695 17.031 23.422 1 97.56 60 ASP B CA 1
ATOM 2444 C C . ASP B 1 60 ? -12.492 16.297 24.734 1 97.56 60 ASP B C 1
ATOM 2446 O O . ASP B 1 60 ? -13.391 16.25 25.578 1 97.56 60 ASP B O 1
ATOM 2450 N N . SER B 1 61 ? -11.391 15.758 24.938 1 97.38 61 SER B N 1
ATOM 2451 C CA . SER B 1 61 ? -11.125 14.883 26.078 1 97.38 61 SER B CA 1
ATOM 2452 C C . SER B 1 61 ? -9.977 15.414 26.922 1 97.38 61 SER B C 1
ATOM 2454 O O . SER B 1 61 ? -8.875 15.625 26.438 1 97.38 61 SER B O 1
ATOM 2456 N N . GLU B 1 62 ? -10.297 15.5 28.219 1 97.81 62 GLU B N 1
ATOM 2457 C CA . GLU B 1 62 ? -9.242 15.938 29.125 1 97.81 62 GLU B CA 1
ATOM 2458 C C . GLU B 1 62 ? -8.141 14.883 29.234 1 97.81 62 GLU B C 1
ATOM 2460 O O . GLU B 1 62 ? -6.969 15.227 29.406 1 97.81 62 GLU B O 1
ATOM 2465 N N . LYS B 1 63 ? -8.555 13.664 29.141 1 97.69 63 LYS B N 1
ATOM 2466 C CA . LYS B 1 63 ? -7.574 12.578 29.172 1 97.69 63 LYS B CA 1
ATOM 2467 C C . LYS B 1 63 ? -6.582 12.703 28.016 1 97.69 63 LYS B C 1
ATOM 2469 O O . LYS B 1 63 ? -5.367 12.609 28.234 1 97.69 63 LYS B O 1
ATOM 2474 N N . ILE B 1 64 ? -7.031 12.961 26.875 1 98.06 64 ILE B N 1
ATOM 2475 C CA . ILE B 1 64 ? -6.184 13.117 25.688 1 98.06 64 ILE B CA 1
ATOM 2476 C C . ILE B 1 64 ? -5.355 14.398 25.828 1 98.06 64 ILE B C 1
ATOM 2478 O O . ILE B 1 64 ? -4.16 14.398 25.516 1 98.06 64 ILE B O 1
ATOM 2482 N N . ALA B 1 65 ? -5.973 15.422 26.328 1 98.62 65 ALA B N 1
ATOM 2483 C CA . ALA B 1 65 ? -5.297 16.703 26.531 1 98.62 65 ALA B CA 1
ATOM 2484 C C . ALA B 1 65 ? -4.094 16.547 27.453 1 98.62 65 ALA B C 1
ATOM 2486 O O . ALA B 1 65 ? -3.008 17.062 27.156 1 98.62 65 ALA B O 1
ATOM 2487 N N . ALA B 1 66 ? -4.273 15.875 28.516 1 98.62 66 ALA B N 1
ATOM 2488 C CA . ALA B 1 66 ? -3.215 15.68 29.5 1 98.62 66 ALA B CA 1
ATOM 2489 C C . ALA B 1 66 ? -2.025 14.945 28.891 1 98.62 66 ALA B C 1
ATOM 2491 O O . ALA B 1 66 ? -0.875 15.352 29.078 1 98.62 66 ALA B O 1
ATOM 2492 N N . ILE B 1 67 ? -2.301 13.938 28.141 1 98.38 67 ILE B N 1
ATOM 2493 C CA . ILE B 1 67 ? -1.255 13.156 27.5 1 98.38 67 ILE B CA 1
ATOM 2494 C C . ILE B 1 67 ? -0.535 14.008 26.469 1 98.38 67 ILE B C 1
ATOM 2496 O O . ILE B 1 67 ? 0.692 13.961 26.344 1 98.38 67 ILE B O 1
ATOM 2500 N N . ALA B 1 68 ? -1.277 14.781 25.703 1 98.62 68 ALA B N 1
ATOM 2501 C CA . ALA B 1 68 ? -0.691 15.68 24.703 1 98.62 68 ALA B CA 1
ATOM 2502 C C . ALA B 1 68 ? 0.279 16.656 25.359 1 98.62 68 ALA B C 1
ATOM 2504 O O . ALA B 1 68 ? 1.386 16.875 24.859 1 98.62 68 ALA B O 1
ATOM 2505 N N . ARG B 1 69 ? -0.091 17.219 26.469 1 98.62 69 ARG B N 1
ATOM 2506 C CA . ARG B 1 69 ? 0.761 18.172 27.172 1 98.62 69 ARG B CA 1
ATOM 2507 C C . ARG B 1 69 ? 2.025 17.484 27.688 1 98.62 69 ARG B C 1
ATOM 2509 O O . ARG B 1 69 ? 3.121 18.047 27.594 1 98.62 69 ARG B O 1
ATOM 2516 N N . GLU B 1 70 ? 1.842 16.312 28.141 1 98.06 70 GLU B N 1
ATOM 2517 C CA . GLU B 1 70 ? 2.982 15.547 28.641 1 98.06 70 GLU B CA 1
ATOM 2518 C C . GLU B 1 70 ? 3.977 15.25 27.516 1 98.06 70 GLU B C 1
ATOM 2520 O O . GLU B 1 70 ? 5.168 15.055 27.781 1 98.06 70 GLU B O 1
ATOM 2525 N N . THR B 1 71 ? 3.473 15.273 26.312 1 96.69 71 THR B N 1
ATOM 2526 C CA . THR B 1 71 ? 4.293 14.891 25.172 1 96.69 71 THR B CA 1
ATOM 2527 C C . THR B 1 71 ? 4.871 16.125 24.484 1 96.69 71 THR B C 1
ATOM 2529 O O . THR B 1 71 ? 5.633 16.016 23.531 1 96.69 71 THR B O 1
ATOM 2532 N N . GLY B 1 72 ? 4.465 17.297 24.922 1 97.5 72 GLY B N 1
ATOM 2533 C CA . GLY B 1 72 ? 5.141 18.484 24.438 1 97.5 72 GLY B CA 1
ATOM 2534 C C . GLY B 1 72 ? 4.238 19.391 23.609 1 97.5 72 GLY B C 1
ATOM 2535 O O . GLY B 1 72 ? 4.699 20.375 23.047 1 97.5 72 GLY B O 1
ATOM 2536 N N . ALA B 1 73 ? 2.936 19.094 23.547 1 98.75 73 ALA B N 1
ATOM 2537 C CA . ALA B 1 73 ? 1.995 19.953 22.828 1 98.75 73 ALA B CA 1
ATOM 2538 C C . ALA B 1 73 ? 1.171 20.797 23.781 1 98.75 73 ALA B C 1
ATOM 2540 O O . ALA B 1 73 ? 1.228 20.609 25 1 98.75 73 ALA B O 1
ATOM 2541 N N . GLU B 1 74 ? 0.52 21.797 23.234 1 98.75 74 GLU B N 1
ATOM 2542 C CA . GLU B 1 74 ? -0.418 22.625 23.984 1 98.75 74 GLU B CA 1
ATOM 2543 C C . GLU B 1 74 ? -1.856 22.156 23.766 1 98.75 74 GLU B C 1
ATOM 2545 O O . GLU B 1 74 ? -2.203 21.656 22.688 1 98.75 74 GLU B O 1
ATOM 2550 N N . THR B 1 75 ? -2.6 22.281 24.781 1 98.69 75 THR B N 1
ATOM 2551 C CA . THR B 1 75 ? -4.043 22.109 24.719 1 98.69 75 THR B CA 1
ATOM 2552 C C . THR B 1 75 ? -4.773 23.25 25.406 1 98.69 75 THR B C 1
ATOM 2554 O O . THR B 1 75 ? -5.328 23.078 26.5 1 98.69 75 THR B O 1
ATOM 2557 N N . PRO B 1 76 ? -4.84 24.359 24.766 1 98.31 76 PRO B N 1
ATOM 2558 C CA . PRO B 1 76 ? -5.273 25.578 25.453 1 98.31 76 PRO B CA 1
ATOM 2559 C C . PRO B 1 76 ? -6.781 25.625 25.672 1 98.31 76 PRO B C 1
ATOM 2561 O O . PRO B 1 76 ? -7.27 26.469 26.422 1 98.31 76 PRO B O 1
ATOM 2564 N N . PHE B 1 77 ? -7.543 24.766 25.125 1 98.19 77 PHE B N 1
ATOM 2565 C CA . PHE B 1 77 ? -8.992 24.656 25.281 1 98.19 77 PHE B CA 1
ATOM 2566 C C . PHE B 1 77 ? -9.453 23.219 25.125 1 98.19 77 PHE B C 1
ATOM 2568 O O . PHE B 1 77 ? -8.672 22.359 24.719 1 98.19 77 PHE B O 1
ATOM 2575 N N . LEU B 1 78 ? -10.672 23 25.516 1 98.12 78 LEU B N 1
ATOM 2576 C CA . LEU B 1 78 ? -11.359 21.766 25.1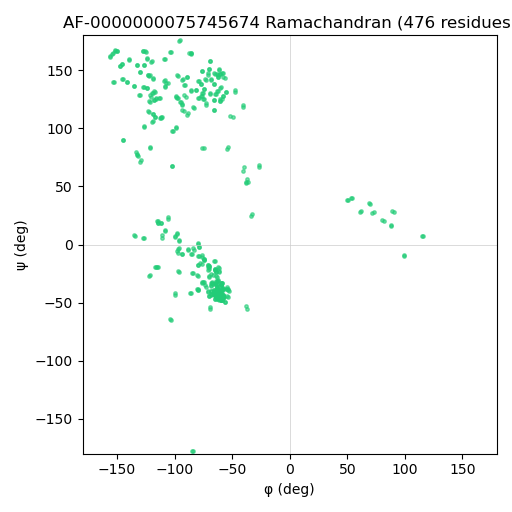41 1 98.12 78 LEU B CA 1
ATOM 2577 C C . LEU B 1 78 ? -12.273 22.016 23.938 1 98.12 78 LEU B C 1
ATOM 2579 O O . LEU B 1 78 ? -13.062 22.953 23.938 1 98.12 78 LEU B O 1
ATOM 2583 N N . ARG B 1 79 ? -12.055 21.188 22.969 1 97.56 79 ARG B N 1
ATOM 2584 C CA . ARG B 1 79 ? -12.836 21.328 21.734 1 97.56 79 ARG B CA 1
ATOM 2585 C C . ARG B 1 79 ? -14.328 21.172 22.016 1 97.56 79 ARG B C 1
ATOM 2587 O O . ARG B 1 79 ? -14.742 20.281 22.75 1 97.56 79 ARG B O 1
ATOM 2594 N N . PRO B 1 80 ? -15.148 22.047 21.453 1 96.62 80 PRO B N 1
ATOM 2595 C CA . PRO B 1 80 ? -16.594 21.906 21.609 1 96.62 80 PRO B CA 1
ATOM 2596 C C . PRO B 1 80 ? -17.109 20.562 21.094 1 96.62 80 PRO B C 1
ATOM 2598 O O . PRO B 1 80 ? -16.641 20.062 20.062 1 96.62 80 PRO B O 1
ATOM 2601 N N . GLN B 1 81 ? -18.109 20.047 21.688 1 94.25 81 GLN B N 1
ATOM 2602 C CA . GLN B 1 81 ? -18.656 18.734 21.359 1 94.25 81 GLN B CA 1
ATOM 2603 C C . GLN B 1 81 ? -19.203 18.703 19.938 1 94.25 81 GLN B C 1
ATOM 2605 O O . GLN B 1 81 ? -19.156 17.672 19.266 1 94.25 81 GLN B O 1
ATOM 2610 N N . GLU B 1 82 ? -19.688 19.781 19.484 1 94.12 82 GLU B N 1
ATOM 2611 C CA . GLU B 1 82 ? -20.281 19.875 18.156 1 94.12 82 GLU B CA 1
ATOM 2612 C C . GLU B 1 82 ? -19.25 19.641 17.078 1 94.12 82 GLU B C 1
ATOM 2614 O O . GLU B 1 82 ? -19.578 19.266 15.945 1 94.12 82 GLU B O 1
ATOM 2619 N N . LEU B 1 83 ? -17.953 19.828 17.406 1 95.19 83 LEU B N 1
ATOM 2620 C CA . LEU B 1 83 ? -16.859 19.641 16.469 1 95.19 83 LEU B CA 1
ATOM 2621 C C . LEU B 1 83 ? -16.188 18.297 16.672 1 95.19 83 LEU B C 1
ATOM 2623 O O . LEU B 1 83 ? -15.156 18 16.062 1 95.19 83 LEU B O 1
ATOM 2627 N N . ALA B 1 84 ? -16.781 17.453 17.562 1 91.5 84 ALA B N 1
ATOM 2628 C CA . ALA B 1 84 ? -16.125 16.203 17.938 1 91.5 84 ALA B CA 1
ATOM 2629 C C . ALA B 1 84 ? -16.922 14.992 17.469 1 91.5 84 ALA B C 1
ATOM 2631 O O . ALA B 1 84 ? -16.688 13.875 17.953 1 91.5 84 ALA B O 1
ATOM 2632 N N . ASP B 1 85 ? -17.766 15.195 16.516 1 86.38 85 ASP B N 1
ATOM 2633 C CA . ASP B 1 85 ? -18.531 14.062 16.016 1 86.38 85 ASP B CA 1
ATOM 2634 C C . ASP B 1 85 ? -17.891 13.453 14.781 1 86.38 85 ASP B C 1
ATOM 2636 O O . ASP B 1 85 ? -16.828 13.914 14.336 1 86.38 85 ASP B O 1
ATOM 2640 N N . ASP B 1 86 ? -18.406 12.336 14.234 1 80.25 86 ASP B N 1
ATOM 2641 C CA . ASP B 1 86 ? -17.812 11.57 13.148 1 80.25 86 ASP B CA 1
ATOM 2642 C C . ASP B 1 86 ? -18.078 12.219 11.789 1 80.25 86 ASP B C 1
ATOM 2644 O O . ASP B 1 86 ? -17.594 11.766 10.766 1 80.25 86 ASP B O 1
ATOM 2648 N N . PHE B 1 87 ? -18.75 13.305 11.797 1 82.62 87 PHE B N 1
ATOM 2649 C CA . PHE B 1 87 ? -19.203 13.867 10.531 1 82.62 87 PHE B CA 1
ATOM 2650 C C . PHE B 1 87 ? -18.516 15.203 10.266 1 82.62 87 PHE B C 1
ATOM 2652 O O . PHE B 1 87 ? -18.531 15.695 9.133 1 82.62 87 PHE B O 1
ATOM 2659 N N . THR B 1 88 ? -18.016 15.75 11.32 1 86.81 88 THR B N 1
ATOM 2660 C CA . THR B 1 88 ? -17.359 17.047 11.18 1 86.81 88 THR B CA 1
ATOM 2661 C C . THR B 1 88 ? -16.109 16.922 10.328 1 86.81 88 THR B C 1
ATOM 2663 O O . THR B 1 88 ? -15.211 16.141 10.641 1 86.81 88 THR B O 1
ATOM 2666 N N . PRO B 1 89 ? -16.047 17.734 9.242 1 88.62 89 PRO B N 1
ATOM 2667 C CA . PRO B 1 89 ? -14.789 17.766 8.5 1 88.62 89 PRO B CA 1
ATOM 2668 C C . PRO B 1 89 ? -13.617 18.281 9.328 1 88.62 89 PRO B C 1
ATOM 2670 O O . PRO B 1 89 ? -13.781 19.219 10.125 1 88.62 89 PRO B O 1
ATOM 2673 N N . VAL B 1 90 ? -12.539 17.734 9.094 1 92.38 90 VAL B N 1
ATOM 2674 C CA . VAL B 1 90 ? -11.367 18.094 9.883 1 92.38 90 VAL B CA 1
ATOM 2675 C C . VAL B 1 90 ? -11.016 19.562 9.656 1 92.38 90 VAL B C 1
ATOM 2677 O O . VAL B 1 90 ? -10.477 20.219 10.547 1 92.38 90 VAL B O 1
ATOM 2680 N N . THR B 1 91 ? -11.336 20.062 8.531 1 93.62 91 THR B N 1
ATOM 2681 C CA . THR B 1 91 ? -11.07 21.453 8.219 1 93.62 91 THR B CA 1
ATOM 2682 C C . THR B 1 91 ? -11.773 22.375 9.211 1 93.62 91 THR B C 1
ATOM 2684 O O . THR B 1 91 ? -11.242 23.438 9.562 1 93.62 91 THR B O 1
ATOM 2687 N N . ASN B 1 92 ? -12.922 21.969 9.641 1 95.75 92 ASN B N 1
ATOM 2688 C CA . ASN B 1 92 ? -13.641 22.75 10.633 1 95.75 92 ASN B CA 1
ATOM 2689 C C . ASN B 1 92 ? -12.875 22.812 11.953 1 95.75 92 ASN B C 1
ATOM 2691 O O . ASN B 1 92 ? -12.906 23.844 12.648 1 95.75 92 ASN B O 1
ATOM 2695 N N . VAL B 1 93 ? -12.234 21.797 12.258 1 97.38 93 VAL B N 1
ATOM 2696 C CA . VAL B 1 93 ? -11.445 21.734 13.484 1 97.38 93 VAL B CA 1
ATOM 2697 C C . VAL B 1 93 ? -10.25 22.672 13.383 1 97.38 93 VAL B C 1
ATOM 2699 O O . VAL B 1 93 ? -9.953 23.422 14.32 1 97.38 93 VAL B O 1
ATOM 2702 N N . PHE B 1 94 ? -9.633 22.656 12.234 1 98.06 94 PHE B N 1
ATOM 2703 C CA . PHE B 1 94 ? -8.523 23.578 12.008 1 98.06 94 PHE B CA 1
ATOM 2704 C C . PHE B 1 94 ? -8.977 25.031 12.102 1 98.06 94 PHE B C 1
ATOM 2706 O O . PHE B 1 94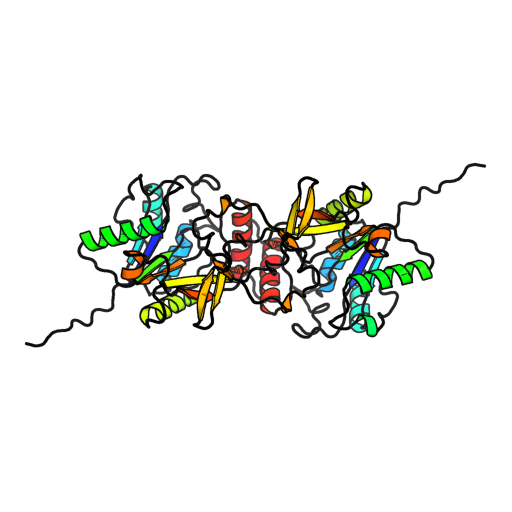 ? -8.32 25.844 12.734 1 98.06 94 PHE B O 1
ATOM 2713 N N . GLN B 1 95 ? -10.07 25.281 11.523 1 97.81 95 GLN B N 1
ATOM 2714 C CA . GLN B 1 95 ? -10.617 26.641 11.523 1 97.81 95 GLN B CA 1
ATOM 2715 C C . GLN B 1 95 ? -10.969 27.094 12.938 1 97.81 95 GLN B C 1
ATOM 2717 O O . GLN B 1 95 ? -10.75 28.25 13.289 1 97.81 95 GLN B O 1
ATOM 2722 N N . HIS B 1 96 ? -11.5 26.219 13.688 1 98.25 96 HIS B N 1
ATOM 2723 C CA . HIS B 1 96 ? -11.812 26.516 15.078 1 98.25 96 HIS B CA 1
ATOM 2724 C C . HIS B 1 96 ? -10.562 26.953 15.844 1 98.25 96 HIS B C 1
ATOM 2726 O O . HIS B 1 96 ? -10.594 27.906 16.609 1 98.25 96 HIS B O 1
ATOM 2732 N N . VAL B 1 97 ? -9.492 26.25 15.664 1 98.56 97 VAL B N 1
ATOM 2733 C CA . VAL B 1 97 ? -8.242 26.562 16.359 1 98.56 97 VAL B CA 1
ATOM 2734 C C . VAL B 1 97 ? -7.734 27.938 15.906 1 98.56 97 VAL B C 1
ATOM 2736 O O . VAL B 1 97 ? -7.309 28.75 16.734 1 98.56 97 VAL B O 1
ATOM 2739 N N . VAL B 1 98 ? -7.789 28.203 14.633 1 98.19 98 VAL B N 1
ATOM 2740 C CA . VAL B 1 98 ? -7.34 29.484 14.102 1 98.19 98 VAL B CA 1
ATOM 2741 C C . VAL B 1 98 ? -8.188 30.609 14.688 1 98.19 98 VAL B C 1
ATOM 2743 O O . VAL B 1 98 ? -7.664 31.656 15.086 1 98.19 98 VAL B O 1
ATOM 2746 N N . GLN B 1 99 ? -9.469 30.406 14.695 1 97.81 99 GLN B N 1
ATOM 2747 C CA . GLN B 1 99 ? -10.359 31.406 15.273 1 97.81 99 GLN B CA 1
ATOM 2748 C C . GLN B 1 99 ? -10.031 31.641 16.75 1 97.81 99 GLN B C 1
ATOM 2750 O O . GLN B 1 99 ? -10.008 32.781 17.203 1 97.81 99 GLN B O 1
ATOM 2755 N N . TRP B 1 100 ? -9.883 30.594 17.469 1 97.94 100 TRP B N 1
ATOM 2756 C CA . TRP B 1 100 ? -9.477 30.719 18.859 1 97.94 100 TRP B CA 1
ATOM 2757 C C . TRP B 1 100 ? -8.203 31.531 18.984 1 97.94 100 TRP B C 1
ATOM 2759 O O . TRP B 1 100 ? -8.094 32.406 19.859 1 97.94 100 TRP B O 1
ATOM 2769 N N . MET B 1 101 ? -7.23 31.266 18.172 1 97.75 101 MET B N 1
ATOM 2770 C CA . MET B 1 101 ? -5.961 32 18.188 1 97.75 101 MET B CA 1
ATOM 2771 C C . MET B 1 101 ? -6.18 33.469 17.922 1 97.75 101 MET B C 1
ATOM 2773 O O . MET B 1 101 ? -5.648 34.344 18.656 1 97.75 101 MET B O 1
ATOM 2777 N N . ARG B 1 102 ? -6.93 33.719 16.938 1 96.69 102 ARG B N 1
ATOM 2778 C CA . ARG B 1 102 ? -7.207 35.125 16.609 1 96.69 102 ARG B CA 1
ATOM 2779 C C . ARG B 1 102 ? -7.906 35.812 17.766 1 96.69 102 ARG B C 1
ATOM 2781 O O . ARG B 1 102 ? -7.582 36.969 18.078 1 96.69 102 ARG B O 1
ATOM 2788 N N . ASN B 1 103 ? -8.812 35.156 18.344 1 97.38 103 ASN B N 1
ATOM 2789 C CA . ASN B 1 103 ? -9.516 35.688 19.5 1 97.38 103 ASN B CA 1
ATOM 2790 C C . ASN B 1 103 ? -8.57 35.938 20.656 1 97.38 103 ASN B C 1
ATOM 2792 O O . ASN B 1 103 ? -8.891 36.688 21.578 1 97.38 103 ASN B O 1
ATOM 2796 N N . ASN B 1 104 ? -7.473 35.281 20.688 1 96.44 104 ASN B N 1
ATOM 2797 C CA . ASN B 1 104 ? -6.465 35.469 21.734 1 96.44 104 ASN B CA 1
ATOM 2798 C C . ASN B 1 104 ? -5.254 36.25 21.219 1 96.44 104 ASN B C 1
ATOM 2800 O O . ASN B 1 104 ? -4.129 36 21.656 1 96.44 104 ASN B O 1
ATOM 2804 N N . GLN B 1 105 ? -5.43 37.031 20.188 1 94.25 105 GLN B N 1
ATOM 2805 C CA . GLN B 1 105 ? -4.516 38.031 19.672 1 94.25 105 GLN B CA 1
ATOM 2806 C C . GLN B 1 105 ? -3.303 37.406 19 1 94.25 105 GLN B C 1
ATOM 2808 O O . GLN B 1 105 ? -2.186 37.906 19.125 1 94.25 105 GLN B O 1
ATOM 2813 N N . MET B 1 106 ? -3.488 36.25 18.516 1 94.38 106 MET B N 1
ATOM 2814 C CA . MET B 1 106 ? -2.504 35.594 17.656 1 94.38 106 MET B CA 1
ATOM 2815 C C . MET B 1 106 ? -2.992 35.531 16.219 1 94.38 106 MET B C 1
ATOM 2817 O O . MET B 1 106 ? -4.184 35.312 15.969 1 94.38 106 MET B O 1
ATOM 2821 N N . ASP B 1 107 ? -2.076 35.719 15.289 1 94.44 107 ASP B N 1
ATOM 2822 C CA . ASP B 1 107 ? -2.459 35.719 13.875 1 94.44 107 ASP B CA 1
ATOM 2823 C C . ASP B 1 107 ? -1.501 34.844 13.055 1 94.44 107 ASP B C 1
ATOM 2825 O O . ASP B 1 107 ? -0.646 35.375 12.344 1 94.44 107 ASP B O 1
ATOM 2829 N N . PRO B 1 108 ? -1.719 33.562 13.164 1 97.12 108 PRO B N 1
ATOM 2830 C CA . PRO B 1 108 ? -0.823 32.688 12.398 1 97.12 108 PRO B CA 1
ATOM 2831 C C . PRO B 1 108 ? -0.966 32.875 10.891 1 97.12 108 PRO B C 1
ATOM 2833 O O . PRO B 1 108 ? -2.057 33.188 10.398 1 97.12 108 PRO B O 1
ATOM 2836 N N . LYS B 1 109 ? 0.129 32.719 10.203 1 97.38 109 LYS B N 1
ATOM 2837 C CA . LYS B 1 109 ? 0.144 32.844 8.75 1 97.38 109 LYS B CA 1
ATOM 2838 C C . LYS B 1 109 ? 0.111 31.469 8.07 1 97.38 109 LYS B C 1
ATOM 2840 O O . LYS B 1 109 ? -0.527 31.312 7.031 1 97.38 109 LYS B O 1
ATOM 2845 N N . PHE B 1 110 ? 0.843 30.547 8.57 1 98.06 110 PHE B N 1
ATOM 2846 C CA . PHE B 1 110 ? 0.933 29.203 8.016 1 98.06 110 PHE B CA 1
ATOM 2847 C C . PHE B 1 110 ? 0.431 28.172 9.016 1 98.06 110 PHE B C 1
ATOM 2849 O O . PHE B 1 110 ? 0.781 28.219 10.195 1 98.06 110 PHE B O 1
ATOM 2856 N N . ILE B 1 111 ? -0.441 27.281 8.508 1 98.5 111 ILE B N 1
ATOM 2857 C CA . ILE B 1 111 ? -1.033 26.234 9.328 1 98.5 111 ILE B CA 1
ATOM 2858 C C . ILE B 1 111 ? -0.657 24.859 8.773 1 98.5 111 ILE B C 1
ATOM 2860 O O . ILE B 1 111 ? -0.74 24.641 7.566 1 98.5 111 ILE B O 1
ATOM 2864 N N . CYS B 1 112 ? -0.205 24.047 9.633 1 98.81 112 CYS B N 1
ATOM 2865 C CA . CYS B 1 112 ? -0.054 22.625 9.305 1 98.81 112 CYS B CA 1
ATOM 2866 C C . CYS B 1 112 ? -1.031 21.781 10.102 1 98.81 112 CYS B C 1
ATOM 2868 O O . CYS B 1 112 ? -0.919 21.672 11.328 1 98.81 112 CYS B O 1
ATOM 2870 N N . GLY B 1 113 ? -2.031 21.25 9.422 1 98.75 113 GLY B N 1
ATOM 2871 C CA . GLY B 1 113 ? -2.883 20.25 10.031 1 98.75 113 GLY B CA 1
ATOM 2872 C C . GLY B 1 113 ? -2.303 18.844 9.938 1 98.75 113 GLY B C 1
ATOM 2873 O O . GLY B 1 113 ? -2.104 18.312 8.844 1 98.75 113 GLY B O 1
ATOM 2874 N N . MET B 1 114 ? -2.043 18.234 11.031 1 98.62 114 MET B N 1
ATOM 2875 C CA . MET B 1 114 ? -1.408 16.922 11.078 1 98.62 114 MET B CA 1
ATOM 2876 C C . MET B 1 114 ? -2.26 15.93 11.859 1 98.62 114 MET B C 1
ATOM 2878 O O . MET B 1 114 ? -2.734 16.25 12.953 1 98.62 114 MET B O 1
ATOM 2882 N N . TYR B 1 115 ? -2.408 14.758 11.305 1 97.69 115 TYR B N 1
ATOM 2883 C CA . TYR B 1 115 ? -3.262 13.773 11.961 1 97.69 115 TYR B CA 1
ATOM 2884 C C . TYR B 1 115 ? -2.555 13.148 13.156 1 97.69 115 TYR B C 1
ATOM 2886 O O . TYR B 1 115 ? -1.342 12.93 13.125 1 97.69 115 TYR B O 1
ATOM 2894 N N . ALA B 1 116 ? -3.359 12.766 14.156 1 97.31 116 ALA B N 1
ATOM 2895 C CA . ALA B 1 116 ? -2.832 12.242 15.414 1 97.31 116 ALA B CA 1
ATOM 2896 C C . ALA B 1 116 ? -2.242 10.844 15.219 1 97.31 116 ALA B C 1
ATOM 2898 O O . ALA B 1 116 ? -1.422 10.391 16.016 1 97.31 116 ALA B O 1
ATOM 2899 N N . THR B 1 117 ? -2.623 10.195 14.102 1 96.31 117 THR B N 1
ATOM 2900 C CA . THR B 1 117 ? -2.166 8.828 13.859 1 96.31 117 THR B CA 1
ATOM 2901 C C . THR B 1 117 ? -1.14 8.797 12.734 1 96.31 117 THR B C 1
ATOM 2903 O O . THR B 1 117 ? -0.865 7.738 12.164 1 96.31 117 THR B O 1
ATOM 2906 N N . ALA B 1 118 ? -0.661 9.977 12.352 1 97.44 118 ALA B N 1
ATOM 2907 C CA . ALA B 1 118 ? 0.373 10.062 11.328 1 97.44 118 ALA B CA 1
ATOM 2908 C C . ALA B 1 118 ? 1.731 9.641 11.883 1 97.44 118 ALA B C 1
ATOM 2910 O O . ALA B 1 118 ? 2.596 10.484 12.125 1 97.44 118 ALA B O 1
ATOM 2911 N N . LEU B 1 119 ? 1.997 8.375 11.914 1 97.56 119 LEU B N 1
ATOM 2912 C CA . LEU B 1 119 ? 3.119 7.777 12.633 1 97.56 119 LEU B CA 1
ATOM 2913 C C . LEU B 1 119 ? 4.41 7.918 11.836 1 97.56 119 LEU B C 1
ATOM 2915 O O . LEU B 1 119 ? 5.504 7.844 12.398 1 97.56 119 LEU B O 1
ATOM 2919 N N . PHE B 1 120 ? 4.266 8.188 10.57 1 97.25 120 PHE B N 1
ATOM 2920 C CA . PHE B 1 120 ? 5.43 8.039 9.703 1 97.25 120 PHE B CA 1
ATOM 2921 C C . PHE B 1 120 ? 5.859 9.391 9.141 1 97.25 120 PHE B C 1
ATOM 2923 O O . PHE B 1 120 ? 6.57 9.445 8.133 1 97.25 120 PHE B O 1
ATOM 2930 N N . VAL B 1 121 ? 5.414 10.469 9.766 1 98.25 121 VAL B N 1
ATOM 2931 C CA . VAL B 1 121 ? 5.781 11.797 9.297 1 98.25 121 VAL B CA 1
ATOM 2932 C C . VAL B 1 121 ? 7.293 11.984 9.414 1 98.25 121 VAL B C 1
ATOM 2934 O O . VAL B 1 121 ? 7.891 11.648 10.438 1 98.25 121 VAL B O 1
ATOM 2937 N N . GLN B 1 122 ? 7.871 12.469 8.336 1 97.12 122 GLN B N 1
ATOM 2938 C CA . GLN B 1 122 ? 9.289 12.828 8.32 1 97.12 122 GLN B CA 1
ATOM 2939 C C . GLN B 1 122 ? 9.469 14.344 8.336 1 97.12 122 GLN B C 1
ATOM 2941 O O . GLN B 1 122 ? 8.75 15.07 7.648 1 97.12 122 GLN B O 1
ATOM 2946 N N . LYS B 1 123 ? 10.461 14.758 9.141 1 97.69 123 LYS B N 1
ATOM 2947 C CA . LYS B 1 123 ? 10.703 16.188 9.258 1 97.69 123 LYS B CA 1
ATOM 2948 C C . LYS B 1 123 ? 11.023 16.812 7.895 1 97.69 123 LYS B C 1
ATOM 2950 O O . LYS B 1 123 ? 10.641 17.953 7.617 1 97.69 123 LYS B O 1
ATOM 2955 N N . GLU B 1 124 ? 11.68 16.047 7.039 1 97.94 124 GLU B N 1
ATOM 2956 C CA . GLU B 1 124 ? 12.055 16.547 5.723 1 97.94 124 GLU B CA 1
ATOM 2957 C C . GLU B 1 124 ? 10.82 16.875 4.887 1 97.94 124 GLU B C 1
ATOM 2959 O O . GLU B 1 124 ? 10.836 17.844 4.121 1 97.94 124 GLU B O 1
ATOM 2964 N N . HIS B 1 125 ? 9.82 16.078 5.039 1 98.56 125 HIS B N 1
ATOM 2965 C CA . HIS B 1 125 ? 8.594 16.328 4.285 1 98.56 125 HIS B CA 1
ATOM 2966 C C . HIS B 1 125 ? 7.844 17.531 4.84 1 98.56 125 HIS B C 1
ATOM 2968 O O . HIS B 1 125 ? 7.219 18.281 4.086 1 98.56 125 HIS B O 1
ATOM 2974 N N . LEU B 1 126 ? 7.871 17.703 6.172 1 98.75 126 LEU B N 1
ATOM 2975 C CA . LEU B 1 126 ? 7.297 18.906 6.777 1 98.75 126 LEU B CA 1
ATOM 2976 C C . LEU B 1 126 ? 7.965 20.156 6.234 1 98.75 126 LEU B C 1
ATOM 2978 O O . LEU B 1 126 ? 7.285 21.109 5.84 1 98.75 126 LEU B O 1
ATOM 2982 N N . VAL B 1 127 ? 9.258 20.109 6.184 1 98.5 127 VAL B N 1
ATOM 2983 C CA . VAL B 1 127 ? 10.039 21.25 5.723 1 98.5 127 VAL B CA 1
ATOM 2984 C C . VAL B 1 127 ? 9.734 21.531 4.254 1 98.5 127 VAL B C 1
ATOM 2986 O O . VAL B 1 127 ? 9.562 22.688 3.855 1 98.5 127 VAL B O 1
ATOM 2989 N N . GLN B 1 128 ? 9.672 20.484 3.494 1 98.38 128 GLN B N 1
ATOM 2990 C CA . GLN B 1 128 ? 9.352 20.625 2.076 1 98.38 128 GLN B CA 1
ATOM 2991 C C . GLN B 1 128 ? 8.016 21.344 1.875 1 98.38 128 GLN B C 1
ATOM 2993 O O . GLN B 1 128 ? 7.914 22.266 1.06 1 98.38 128 GLN B O 1
ATOM 2998 N N . GLY B 1 129 ? 7.023 20.891 2.578 1 98.19 129 GLY B N 1
ATOM 2999 C CA . GLY B 1 129 ? 5.715 21.531 2.473 1 98.19 129 GLY B CA 1
ATOM 3000 C C . GLY B 1 129 ? 5.715 22.984 2.902 1 98.19 129 GLY B C 1
ATOM 3001 O O . GLY B 1 129 ? 5.109 23.828 2.244 1 98.19 129 GLY B O 1
ATOM 3002 N N . TYR B 1 130 ? 6.406 23.234 3.988 1 98.06 130 TYR B N 1
ATOM 3003 C CA . TYR B 1 130 ? 6.527 24.609 4.477 1 98.06 130 TYR B CA 1
ATOM 3004 C C . TYR B 1 130 ? 7.133 25.516 3.416 1 98.06 130 TYR B C 1
ATOM 3006 O O . TYR B 1 130 ? 6.625 26.609 3.16 1 98.06 130 TYR B O 1
ATOM 3014 N N . ASP B 1 131 ? 8.18 25.031 2.818 1 97.44 131 ASP B N 1
ATOM 3015 C CA . ASP B 1 131 ? 8.875 25.812 1.803 1 97.44 131 ASP B CA 1
ATOM 3016 C C . ASP B 1 131 ? 7.957 26.109 0.619 1 97.44 131 ASP B C 1
ATOM 3018 O O . ASP B 1 131 ? 8 27.203 0.059 1 97.44 131 ASP B O 1
ATOM 3022 N N . MET B 1 132 ? 7.172 25.188 0.267 1 96.12 132 MET B N 1
ATOM 3023 C CA . MET B 1 132 ? 6.281 25.359 -0.878 1 96.12 132 MET B CA 1
ATOM 3024 C C . MET B 1 132 ? 5.262 26.469 -0.618 1 96.12 132 MET B C 1
ATOM 3026 O O . MET B 1 132 ? 5.004 27.297 -1.49 1 96.12 132 MET B O 1
ATOM 3030 N N . ILE B 1 133 ? 4.711 26.5 0.542 1 95.06 133 ILE B N 1
ATOM 3031 C CA . ILE B 1 133 ? 3.664 27.469 0.839 1 95.06 133 ILE B CA 1
ATOM 3032 C C . ILE B 1 133 ? 4.293 28.828 1.136 1 95.06 133 ILE B C 1
ATOM 3034 O O . ILE B 1 133 ? 3.773 29.875 0.717 1 95.06 133 ILE B O 1
ATOM 3038 N N . ARG B 1 134 ? 5.375 28.781 1.812 1 95.38 134 ARG B N 1
ATOM 3039 C CA . ARG B 1 134 ? 6.059 30.016 2.184 1 95.38 134 ARG B CA 1
ATOM 3040 C C . ARG B 1 134 ? 6.531 30.781 0.946 1 95.38 134 ARG B C 1
ATOM 3042 O O . ARG B 1 134 ? 6.461 32 0.899 1 95.38 134 ARG B O 1
ATOM 3049 N N . LYS B 1 135 ? 6.977 30.062 -0.019 1 94 135 LYS B N 1
ATOM 3050 C CA . LYS B 1 135 ? 7.516 30.656 -1.237 1 94 135 LYS B CA 1
ATOM 3051 C C . LYS B 1 135 ? 6.395 31 -2.217 1 94 135 LYS B C 1
ATOM 3053 O O . LYS B 1 135 ? 6.656 31.531 -3.305 1 94 135 LYS B O 1
ATOM 3058 N N . GLY B 1 136 ? 5.223 30.688 -1.891 1 89.38 136 GLY B N 1
ATOM 3059 C CA . GLY B 1 136 ? 4.07 31.062 -2.691 1 89.38 136 GLY B CA 1
ATOM 3060 C C . GLY B 1 136 ? 3.846 30.156 -3.883 1 89.38 136 GLY B C 1
ATOM 3061 O O . GLY B 1 136 ? 3.186 30.531 -4.852 1 89.38 136 GLY B O 1
ATOM 3062 N N . LYS B 1 137 ? 4.375 29 -3.838 1 86.56 137 LYS B N 1
ATOM 3063 C CA . LYS B 1 137 ? 4.168 28.047 -4.926 1 86.56 137 LYS B CA 1
ATOM 3064 C C . LYS B 1 137 ? 2.721 27.578 -4.969 1 86.56 137 LYS B C 1
ATOM 3066 O O . LYS B 1 137 ? 2.191 27.281 -6.043 1 86.56 137 LYS B O 1
ATOM 3071 N N . SER B 1 138 ? 2.15 27.438 -3.82 1 92.62 138 SER B N 1
ATOM 3072 C CA . SER B 1 138 ? 0.764 27 -3.684 1 92.62 138 SER B CA 1
ATOM 3073 C C . SER B 1 138 ? 0.146 27.516 -2.389 1 92.62 138 SER B C 1
ATOM 3075 O O . SER B 1 138 ? 0.858 27.984 -1.498 1 92.62 138 SER B O 1
ATOM 3077 N N . GLU B 1 139 ? -1.13 27.438 -2.361 1 93.38 139 GLU B N 1
ATOM 3078 C CA . GLU B 1 139 ? -1.854 27.844 -1.16 1 93.38 139 GLU B CA 1
ATOM 3079 C C . GLU B 1 139 ? -1.924 26.703 -0.148 1 93.38 139 GLU B C 1
ATOM 3081 O O . GLU B 1 139 ? -2.121 26.938 1.047 1 93.38 139 GLU B O 1
ATOM 3086 N N . ARG B 1 140 ? -1.81 25.531 -0.699 1 96.12 140 ARG B N 1
ATOM 3087 C CA . ARG B 1 140 ? -1.861 24.328 0.122 1 96.12 140 ARG B CA 1
ATOM 3088 C C . ARG B 1 140 ? -0.835 23.297 -0.347 1 96.12 140 ARG B C 1
ATOM 3090 O O . ARG B 1 140 ? -0.327 23.391 -1.467 1 96.12 140 ARG B O 1
ATOM 3097 N N . ALA B 1 141 ? -0.476 22.406 0.493 1 97.56 141 ALA B N 1
ATOM 3098 C CA . ALA B 1 141 ? 0.389 21.266 0.184 1 97.56 141 ALA B CA 1
ATOM 3099 C C . ALA B 1 141 ? 0.101 20.094 1.111 1 97.56 141 ALA B C 1
ATOM 3101 O O . ALA B 1 141 ? -0.21 20.281 2.289 1 97.56 141 ALA B O 1
ATOM 3102 N N . PHE B 1 142 ? 0.119 18.922 0.545 1 97.94 142 PHE B N 1
ATOM 3103 C CA . PHE B 1 142 ? -0.015 17.781 1.43 1 97.94 142 PHE B CA 1
ATOM 3104 C C . PHE B 1 142 ? 0.681 16.562 0.839 1 97.94 142 PHE B C 1
ATOM 3106 O O . PHE B 1 142 ? 1.105 16.578 -0.318 1 97.94 142 PHE B O 1
ATOM 3113 N N . THR B 1 143 ? 0.849 15.562 1.668 1 98.62 143 THR B N 1
ATOM 3114 C CA . THR B 1 143 ? 1.564 14.352 1.272 1 98.62 143 THR B CA 1
ATOM 3115 C C . THR B 1 143 ? 0.684 13.461 0.401 1 98.62 143 THR B C 1
ATOM 3117 O O . THR B 1 143 ? -0.508 13.305 0.674 1 98.62 143 THR B O 1
ATOM 3120 N N . VAL B 1 144 ? 1.297 12.93 -0.625 1 98.5 144 VAL B N 1
ATOM 3121 C CA . VAL B 1 144 ? 0.655 11.93 -1.479 1 98.5 144 VAL B CA 1
ATOM 3122 C C . VAL B 1 144 ? 1.602 10.758 -1.703 1 98.5 144 VAL B C 1
ATOM 3124 O O . VAL B 1 144 ? 2.82 10.898 -1.594 1 98.5 144 VAL B O 1
ATOM 3127 N N . ALA B 1 145 ? 1.035 9.617 -1.972 1 97.56 145 ALA B N 1
ATOM 3128 C CA . ALA B 1 145 ? 1.785 8.414 -2.334 1 97.56 145 ALA B CA 1
ATOM 3129 C C . ALA B 1 145 ? 1.225 7.781 -3.604 1 97.56 145 ALA B C 1
ATOM 3131 O O . ALA B 1 145 ? 0.031 7.902 -3.889 1 97.56 145 ALA B O 1
ATOM 3132 N N . PRO B 1 146 ? 2.1 7.164 -4.367 1 96.38 146 PRO B N 1
ATOM 3133 C CA . PRO B 1 146 ? 1.58 6.457 -5.543 1 96.38 146 PRO B CA 1
ATOM 3134 C C . PRO B 1 146 ? 0.747 5.234 -5.172 1 96.38 146 PRO B C 1
ATOM 3136 O O . PRO B 1 146 ? 1.041 4.559 -4.184 1 96.38 146 PRO B O 1
ATOM 3139 N N . PHE B 1 147 ? -0.309 5.059 -5.973 1 96.56 147 PHE B N 1
ATOM 3140 C CA . PHE B 1 147 ? -1.01 3.789 -5.816 1 96.56 147 PHE B CA 1
ATOM 3141 C C . PHE B 1 147 ? -0.082 2.619 -6.117 1 96.56 147 PHE B C 1
ATOM 3143 O O . PHE B 1 147 ? 0.784 2.715 -6.992 1 96.56 147 PHE B O 1
ATOM 3150 N N . PRO B 1 148 ? -0.29 1.53 -5.43 1 94.06 148 PRO B N 1
ATOM 3151 C CA . PRO B 1 148 ? 0.612 0.392 -5.617 1 94.06 148 PRO B CA 1
ATOM 3152 C C . PRO B 1 148 ? 0.432 -0.284 -6.973 1 94.06 148 PRO B C 1
ATOM 3154 O O . PRO B 1 148 ? 1.295 -1.055 -7.402 1 94.06 148 PRO B O 1
ATOM 3157 N N . SER B 1 149 ? -0.629 -0.08 -7.598 1 94.69 149 SER B N 1
ATOM 3158 C CA . SER B 1 149 ? -0.984 -0.629 -8.906 1 94.69 149 SER B CA 1
ATOM 3159 C C . SER B 1 149 ? -1.817 0.36 -9.711 1 94.69 149 SER B C 1
ATOM 3161 O O . SER B 1 149 ? -2.463 1.244 -9.148 1 94.69 149 SER B O 1
ATOM 3163 N N . PRO B 1 150 ? -1.76 0.209 -11.039 1 95.69 150 PRO B N 1
ATOM 3164 C CA . PRO B 1 150 ? -2.613 1.101 -11.828 1 95.69 150 PRO B CA 1
ATOM 3165 C C . PRO B 1 150 ? -4.09 0.979 -11.469 1 95.69 150 PRO B C 1
ATOM 3167 O O . PRO B 1 150 ? -4.668 -0.106 -11.57 1 95.69 150 PRO B O 1
ATOM 3170 N N . ILE B 1 151 ? -4.695 2.117 -11.188 1 97.44 151 ILE B N 1
ATOM 3171 C CA . ILE B 1 151 ? -6.078 2.105 -10.727 1 97.44 151 ILE B CA 1
ATOM 3172 C C . ILE B 1 151 ? -7 1.716 -11.883 1 97.44 151 ILE B C 1
ATOM 3174 O O . ILE B 1 151 ? -8.094 1.187 -11.664 1 97.44 151 ILE B O 1
ATOM 3178 N N . PHE B 1 152 ? -6.578 1.873 -13.086 1 97.12 152 PHE B N 1
ATOM 3179 C CA . PHE B 1 152 ? -7.398 1.603 -14.258 1 97.12 152 PHE B CA 1
ATOM 3180 C C . PHE B 1 152 ? -7.457 0.107 -14.547 1 97.12 152 PHE B C 1
ATOM 3182 O O . PHE B 1 152 ? -8.219 -0.334 -15.414 1 97.12 152 PHE B O 1
ATOM 3189 N N . ARG B 1 153 ? -6.766 -0.662 -13.773 1 95.81 153 ARG B N 1
ATOM 3190 C CA . ARG B 1 153 ? -6.867 -2.117 -13.828 1 95.81 153 ARG B CA 1
ATOM 3191 C C . ARG B 1 153 ? -7.504 -2.67 -12.562 1 95.81 153 ARG B C 1
ATOM 3193 O O . ARG B 1 153 ? -7.379 -3.859 -12.266 1 95.81 153 ARG B O 1
ATOM 3200 N N . ALA B 1 154 ? -8.148 -1.828 -11.891 1 97.38 154 ALA B N 1
ATOM 3201 C CA . ALA B 1 154 ? -8.758 -2.186 -10.617 1 97.38 154 ALA B CA 1
ATOM 3202 C C . ALA B 1 154 ? -9.812 -3.281 -10.797 1 97.38 154 ALA B C 1
ATOM 3204 O O . ALA B 1 1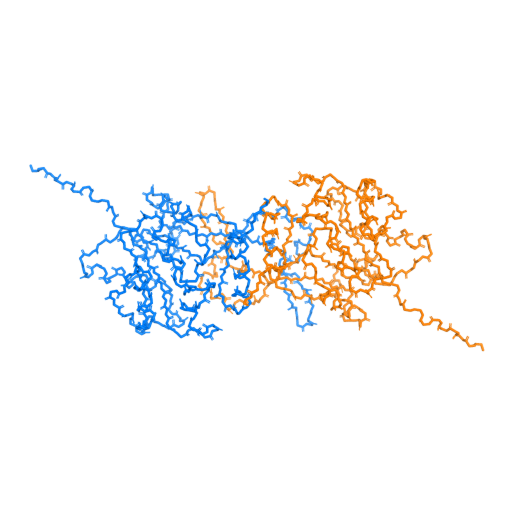54 ? -10.43 -3.385 -11.859 1 97.38 154 ALA B O 1
ATOM 3205 N N . LEU B 1 155 ? -9.93 -4.055 -9.727 1 97.75 155 LEU B N 1
ATOM 3206 C CA . LEU B 1 155 ? -10.82 -5.211 -9.711 1 97.75 155 LEU B CA 1
ATOM 3207 C C . LEU B 1 155 ? -11.891 -5.059 -8.633 1 97.75 155 LEU B C 1
ATOM 3209 O O . LEU B 1 155 ? -11.625 -4.5 -7.566 1 97.75 155 LEU B O 1
ATOM 3213 N N . LYS B 1 156 ? -13.062 -5.496 -8.922 1 97.62 156 LYS B N 1
ATOM 3214 C CA . LYS B 1 156 ? -14.133 -5.652 -7.938 1 97.62 156 LYS B CA 1
ATOM 3215 C C . LYS B 1 156 ? -14.594 -7.102 -7.855 1 97.62 156 LYS B C 1
ATOM 3217 O O . LYS B 1 156 ? -14.289 -7.91 -8.734 1 97.62 156 LYS B O 1
ATOM 3222 N N . ILE B 1 157 ? -15.18 -7.484 -6.793 1 97.06 157 ILE B N 1
ATOM 3223 C CA . ILE B 1 157 ? -15.789 -8.797 -6.625 1 97.06 157 ILE B CA 1
ATOM 3224 C C . ILE B 1 157 ? -17.281 -8.719 -6.938 1 97.06 157 ILE B C 1
ATOM 3226 O O . ILE B 1 157 ? -18.016 -7.953 -6.305 1 97.06 157 ILE B O 1
ATOM 3230 N N . ASN B 1 158 ? -17.734 -9.492 -7.852 1 94.94 158 ASN B N 1
ATOM 3231 C CA . ASN B 1 158 ? -19.125 -9.422 -8.281 1 94.94 158 ASN B CA 1
ATOM 3232 C C . ASN B 1 158 ? -20.031 -10.25 -7.375 1 94.94 158 ASN B C 1
ATOM 3234 O O . ASN B 1 158 ? -19.578 -10.812 -6.379 1 94.94 158 ASN B O 1
ATOM 3238 N N . ARG B 1 159 ? -21.297 -10.297 -7.691 1 94.31 159 ARG B N 1
ATOM 3239 C CA . ARG B 1 159 ? -22.297 -10.938 -6.852 1 94.31 159 ARG B CA 1
ATOM 3240 C C . ARG B 1 159 ? -22.062 -12.438 -6.754 1 94.31 159 ARG B C 1
ATOM 3242 O O . ARG B 1 159 ? -22.484 -13.086 -5.797 1 94.31 159 ARG B O 1
ATOM 3249 N N . LYS B 1 160 ? -21.344 -13.031 -7.719 1 93.5 160 LYS B N 1
ATOM 3250 C CA . LYS B 1 160 ? -21.062 -14.469 -7.73 1 93.5 160 LYS B CA 1
ATOM 3251 C C . LYS B 1 160 ? -19.781 -14.781 -6.957 1 93.5 160 LYS B C 1
ATOM 3253 O O . LYS B 1 160 ? -19.375 -15.938 -6.871 1 93.5 160 LYS B O 1
ATOM 3258 N N . GLY B 1 161 ? -19.109 -13.766 -6.492 1 95.06 161 GLY B N 1
ATOM 3259 C CA . GLY B 1 161 ? -17.891 -13.953 -5.73 1 95.06 161 GLY B CA 1
ATOM 3260 C C . GLY B 1 161 ? -16.656 -14.031 -6.598 1 95.06 161 GLY B C 1
ATOM 3261 O O . GLY B 1 161 ? -15.594 -14.477 -6.145 1 95.06 161 GLY B O 1
ATOM 3262 N N . HIS B 1 162 ? -16.828 -13.586 -7.836 1 96.31 162 HIS B N 1
ATOM 3263 C CA . HIS B 1 162 ? -15.703 -13.648 -8.766 1 96.31 162 HIS B CA 1
ATOM 3264 C C . HIS B 1 162 ? -15.148 -12.258 -9.047 1 96.31 162 HIS B C 1
ATOM 3266 O O . HIS B 1 162 ? -15.836 -11.258 -8.844 1 96.31 162 HIS B O 1
ATOM 3272 N N . LEU B 1 163 ? -13.938 -12.211 -9.516 1 96.56 163 LEU B N 1
ATOM 3273 C CA . LEU B 1 163 ? -13.273 -10.953 -9.844 1 96.56 163 LEU B CA 1
ATOM 3274 C C . LEU B 1 163 ? -13.742 -10.43 -11.203 1 96.56 163 LEU B C 1
ATOM 3276 O O . LEU B 1 163 ? -13.945 -11.211 -12.133 1 96.56 163 LEU B O 1
ATOM 3280 N N . GLU B 1 164 ? -13.891 -9.133 -11.203 1 95.31 164 GLU B N 1
ATOM 3281 C CA . GLU B 1 164 ? -14.203 -8.414 -12.43 1 95.31 164 GLU B CA 1
ATOM 3282 C C . GLU B 1 164 ? -13.453 -7.086 -12.5 1 95.31 164 GLU B C 1
ATOM 3284 O O . GLU B 1 164 ? -13.344 -6.379 -11.492 1 95.31 164 GLU B O 1
ATOM 3289 N N . MET B 1 165 ? -12.977 -6.801 -13.727 1 95.69 165 MET B N 1
ATOM 3290 C CA . MET B 1 165 ? -12.359 -5.492 -13.898 1 95.69 165 MET B CA 1
ATOM 3291 C C . MET B 1 165 ? -13.406 -4.387 -13.914 1 95.69 165 MET B C 1
ATOM 3293 O O . MET B 1 165 ? -14.469 -4.543 -14.516 1 95.69 165 MET B O 1
ATOM 3297 N N . ILE B 1 166 ? -13.086 -3.273 -13.312 1 96.12 166 ILE B N 1
ATOM 3298 C CA . ILE B 1 166 ? -13.977 -2.121 -13.352 1 96.12 166 ILE B CA 1
ATOM 3299 C C . ILE B 1 166 ? -13.992 -1.522 -14.75 1 96.12 166 ILE B C 1
ATOM 3301 O O . ILE B 1 166 ? -15.047 -1.133 -15.258 1 96.12 166 ILE B O 1
ATOM 3305 N N . TRP B 1 167 ? -12.797 -1.471 -15.383 1 95.81 167 TRP B N 1
ATOM 3306 C CA . TRP B 1 167 ? -12.633 -0.994 -16.75 1 95.81 167 TRP B CA 1
ATOM 3307 C C . TRP B 1 167 ? -12.008 -2.068 -17.625 1 95.81 167 TRP B C 1
ATOM 3309 O O . TRP B 1 167 ? -10.82 -1.999 -17.953 1 95.81 167 TRP B O 1
ATOM 3319 N N . PRO B 1 168 ? -12.82 -2.975 -18.141 1 93.69 168 PRO B N 1
ATOM 3320 C CA . PRO B 1 168 ? -12.312 -4.133 -18.875 1 93.69 168 PRO B CA 1
ATOM 3321 C C . PRO B 1 168 ? -11.547 -3.738 -20.141 1 93.69 168 PRO B C 1
ATOM 3323 O O . PRO B 1 168 ? -10.703 -4.508 -20.625 1 93.69 168 PRO B O 1
ATOM 3326 N N . GLU B 1 169 ? -11.75 -2.539 -20.625 1 93.94 169 GLU B N 1
ATOM 3327 C CA . GLU B 1 169 ? -11.062 -2.082 -21.828 1 93.94 169 GLU B CA 1
ATOM 3328 C C . GLU B 1 169 ? -9.555 -1.965 -21.594 1 93.94 169 GLU B C 1
ATOM 3330 O O . GLU B 1 169 ? -8.773 -1.919 -22.547 1 93.94 169 GLU B O 1
ATOM 3335 N N . ASN B 1 170 ? -9.125 -1.993 -20.344 1 93.62 170 ASN B N 1
ATOM 3336 C CA . ASN B 1 170 ? -7.719 -1.808 -20.016 1 93.62 170 ASN B CA 1
ATOM 3337 C C . ASN B 1 170 ? -7.012 -3.145 -19.797 1 93.62 170 ASN B C 1
ATOM 3339 O O . ASN B 1 170 ? -5.844 -3.178 -19.406 1 93.62 170 ASN B O 1
ATOM 3343 N N . PHE B 1 171 ? -7.625 -4.188 -20.094 1 87.25 171 PHE B N 1
ATOM 3344 C CA . PHE B 1 171 ? -7.098 -5.523 -19.828 1 87.25 171 PHE B CA 1
ATOM 3345 C C . PHE B 1 171 ? -5.75 -5.719 -20.516 1 87.25 171 PHE B C 1
ATOM 3347 O O . PHE B 1 171 ? -4.824 -6.273 -19.922 1 87.25 171 PHE B O 1
ATOM 3354 N N . LYS B 1 172 ? -5.602 -5.203 -21.656 1 83.94 172 LYS B N 1
ATOM 3355 C CA . LYS B 1 172 ? -4.398 -5.453 -22.453 1 83.94 172 LYS B CA 1
ATOM 3356 C C . LYS B 1 172 ? -3.391 -4.316 -22.297 1 83.94 172 LYS B C 1
ATOM 3358 O O . LYS B 1 172 ? -2.289 -4.375 -22.844 1 83.94 172 LYS B O 1
ATOM 3363 N N . THR B 1 173 ? -3.777 -3.307 -21.578 1 86.5 173 THR B N 1
ATOM 3364 C CA . THR B 1 173 ? -2.873 -2.18 -21.375 1 86.5 173 THR B CA 1
ATOM 3365 C C . THR B 1 173 ? -1.792 -2.525 -20.359 1 86.5 173 THR B C 1
ATOM 3367 O O . THR B 1 173 ? -2.088 -3.074 -19.297 1 86.5 173 THR B O 1
ATOM 3370 N N . ARG B 1 174 ? -0.572 -2.295 -20.766 1 79.56 174 ARG B N 1
ATOM 3371 C CA . ARG B 1 174 ? 0.528 -2.564 -19.859 1 79.56 174 ARG B CA 1
ATOM 3372 C C . ARG B 1 174 ? 0.558 -1.542 -18.719 1 79.56 174 ARG B C 1
ATOM 3374 O O . ARG B 1 174 ? 0.231 -0.371 -18.922 1 79.56 174 ARG B O 1
ATOM 3381 N N . SER B 1 175 ? 0.977 -1.979 -17.5 1 82.12 175 SER B N 1
ATOM 3382 C CA . SER B 1 175 ? 1.005 -1.143 -16.312 1 82.12 175 SER B CA 1
ATOM 3383 C C . SER B 1 175 ? 1.809 0.131 -16.547 1 82.12 175 SER B C 1
ATOM 3385 O O . SER B 1 175 ? 1.433 1.206 -16.078 1 82.12 175 SER B O 1
ATOM 3387 N N . GLN B 1 176 ? 2.898 0.01 -17.281 1 80.81 176 GLN B N 1
ATOM 3388 C CA . GLN B 1 176 ? 3.809 1.134 -17.484 1 80.81 176 GLN B CA 1
ATOM 3389 C C . GLN B 1 176 ? 3.217 2.154 -18.453 1 80.81 176 GLN B C 1
ATOM 3391 O O . GLN B 1 176 ? 3.729 3.268 -18.578 1 80.81 176 GLN B O 1
ATOM 3396 N N . ASP B 1 177 ? 2.178 1.786 -19.141 1 86.25 177 ASP B N 1
ATOM 3397 C CA . ASP B 1 177 ? 1.56 2.662 -20.125 1 86.25 177 ASP B CA 1
ATOM 3398 C C . ASP B 1 177 ? 0.55 3.604 -19.484 1 86.25 177 ASP B C 1
ATOM 3400 O O . ASP B 1 177 ? 0.047 4.527 -20.125 1 86.25 177 ASP B O 1
ATOM 3404 N N . PHE B 1 178 ? 0.276 3.381 -18.219 1 91.81 178 PHE B N 1
ATOM 3405 C CA . PHE B 1 178 ? -0.605 4.277 -17.484 1 91.81 178 PHE B CA 1
ATOM 3406 C C . PHE B 1 178 ? 0.188 5.41 -16.844 1 91.81 178 PHE B C 1
ATOM 3408 O O . PHE B 1 178 ? 1.344 5.227 -16.453 1 91.81 178 PHE B O 1
ATOM 3415 N N . PHE B 1 179 ? -0.445 6.598 -16.828 1 91.62 179 PHE B N 1
ATOM 3416 C CA . PHE B 1 179 ? 0.179 7.676 -16.062 1 91.62 179 PHE B CA 1
ATOM 3417 C C . PHE B 1 179 ? 0.116 7.387 -14.562 1 91.62 179 PHE B C 1
ATOM 3419 O O . PHE B 1 179 ? -0.723 6.605 -14.109 1 91.62 179 PHE B O 1
ATOM 3426 N N . GLN B 1 180 ? 1.013 8.031 -13.883 1 93.5 180 GLN B N 1
ATOM 3427 C CA . GLN B 1 180 ? 1.097 7.824 -12.438 1 93.5 180 GLN B CA 1
ATOM 3428 C C . GLN B 1 180 ? -0.051 8.523 -11.719 1 93.5 180 GLN B C 1
ATOM 3430 O O . GLN B 1 180 ? -0.374 9.672 -12.016 1 93.5 180 GLN B O 1
ATOM 3435 N N . VAL B 1 181 ? -0.632 7.785 -10.82 1 97.12 181 VAL B N 1
ATOM 3436 C CA . VAL B 1 181 ? -1.746 8.297 -10.031 1 97.12 181 VAL B CA 1
ATOM 3437 C C . VAL B 1 181 ? -1.414 8.195 -8.539 1 97.12 181 VAL B C 1
ATOM 3439 O O . VAL B 1 181 ? -0.708 7.277 -8.117 1 97.12 181 VAL B O 1
ATOM 3442 N N . TYR B 1 182 ? -1.918 9.18 -7.805 1 98.19 182 TYR B N 1
ATOM 3443 C CA . TYR B 1 182 ? -1.566 9.297 -6.395 1 98.19 182 TYR B CA 1
ATOM 3444 C C . TYR B 1 182 ? -2.814 9.297 -5.52 1 98.19 182 TYR B C 1
ATOM 3446 O O . TYR B 1 182 ? -3.93 9.461 -6.02 1 98.19 182 TYR B O 1
ATOM 3454 N N . TYR B 1 183 ? -2.592 8.984 -4.254 1 97.38 183 TYR B N 1
ATOM 3455 C CA . TYR B 1 183 ? -3.633 9.156 -3.246 1 97.38 183 TYR B CA 1
ATOM 3456 C C . TYR B 1 183 ? -3.123 9.984 -2.07 1 97.38 183 TYR B C 1
ATOM 3458 O O . TYR B 1 183 ? -1.913 10.125 -1.881 1 97.38 183 TYR B O 1
ATOM 3466 N N . ASN B 1 184 ? -4.078 10.633 -1.393 1 96.44 184 ASN B N 1
ATOM 3467 C CA . ASN B 1 184 ? -3.744 11.344 -0.161 1 96.44 184 ASN B CA 1
ATOM 3468 C C . ASN B 1 184 ? -3.178 10.398 0.893 1 96.44 184 ASN B C 1
ATOM 3470 O O . ASN B 1 184 ? -3.82 9.414 1.26 1 96.44 184 ASN B O 1
ATOM 3474 N N . ALA B 1 185 ? -1.936 10.703 1.398 1 97.19 185 ALA B N 1
ATOM 3475 C CA . ALA B 1 185 ? -1.24 9.789 2.305 1 97.19 185 ALA B CA 1
ATOM 3476 C C . ALA B 1 185 ? -1.781 9.914 3.727 1 97.19 185 ALA B C 1
ATOM 3478 O O . ALA B 1 185 ? -1.392 9.156 4.613 1 97.19 185 ALA B O 1
ATOM 3479 N N . GLY B 1 186 ? -2.588 10.883 3.977 1 95.31 186 GLY B N 1
ATOM 3480 C CA . GLY B 1 186 ? -3.252 11.016 5.262 1 95.31 186 GLY B CA 1
ATOM 3481 C C . GLY B 1 186 ? -2.303 11.375 6.391 1 95.31 186 GLY B C 1
ATOM 3482 O O . GLY B 1 186 ? -2.457 10.891 7.516 1 95.31 186 GLY B O 1
ATOM 3483 N N . GLN B 1 187 ? -1.307 12.18 6.105 1 98 187 GLN B N 1
ATOM 3484 C CA . GLN B 1 187 ? -0.357 12.555 7.148 1 98 187 GLN B CA 1
ATOM 3485 C C . GLN B 1 187 ? -0.617 13.977 7.641 1 98 187 GLN B C 1
ATOM 3487 O O . GLN B 1 187 ? -0.978 14.18 8.805 1 98 187 GLN B O 1
ATOM 3492 N N . PHE B 1 188 ? -0.428 14.945 6.719 1 98.56 188 PHE B N 1
ATOM 3493 C CA . PHE B 1 188 ? -0.598 16.344 7.109 1 98.56 188 PHE B CA 1
ATOM 3494 C C . PHE B 1 188 ? -0.93 17.203 5.898 1 98.56 188 PHE B C 1
ATOM 3496 O O . PHE B 1 188 ? -0.738 16.781 4.758 1 98.56 188 PHE B O 1
ATOM 3503 N N . HIS B 1 189 ? -1.465 18.391 6.199 1 97.88 189 HIS B N 1
ATOM 3504 C CA . HIS B 1 189 ? -1.802 19.422 5.223 1 97.88 189 HIS B CA 1
ATOM 3505 C C . HIS B 1 189 ? -1.247 20.781 5.645 1 97.88 189 HIS B C 1
ATOM 3507 O O . HIS B 1 189 ? -1.474 21.234 6.773 1 97.88 189 HIS B O 1
ATOM 3513 N N . TRP B 1 190 ? -0.557 21.375 4.727 1 98.19 190 TRP B N 1
ATOM 3514 C CA . TRP B 1 190 ? -0.155 22.766 4.918 1 98.19 190 TRP B CA 1
ATOM 3515 C C . TRP B 1 190 ? -1.174 23.719 4.301 1 98.19 190 TRP B C 1
ATOM 3517 O O . TRP B 1 190 ? -1.683 23.469 3.205 1 98.19 190 TRP B O 1
ATOM 3527 N N . TYR B 1 191 ? -1.379 24.812 4.996 1 96.81 191 TYR B N 1
ATOM 3528 C CA . TYR B 1 191 ? -2.264 25.875 4.516 1 96.81 191 TYR B CA 1
ATOM 3529 C C . TYR B 1 191 ? -1.631 27.25 4.711 1 96.81 191 TYR B C 1
ATOM 3531 O O . TYR B 1 191 ? -1.009 27.5 5.742 1 96.81 191 TYR B O 1
ATOM 3539 N N . HIS B 1 192 ? -1.769 28.047 3.662 1 95.5 192 HIS B N 1
ATOM 3540 C CA . HIS B 1 192 ? -1.888 29.453 4.008 1 95.5 192 HIS B CA 1
ATOM 3541 C C . HIS B 1 192 ? -3.174 29.719 4.781 1 95.5 192 HIS B C 1
ATOM 3543 O O . HIS B 1 192 ? -4.234 29.203 4.434 1 95.5 192 HIS B O 1
ATOM 3549 N N . VAL B 1 193 ? -3.066 30.531 5.805 1 96.06 193 VAL B N 1
ATOM 3550 C CA . VAL B 1 193 ? -4.188 30.688 6.727 1 96.06 193 VAL B CA 1
ATOM 3551 C C . VAL B 1 193 ? -5.41 31.203 5.973 1 96.06 193 VAL B C 1
ATOM 3553 O O . VAL B 1 193 ? -6.539 30.812 6.258 1 96.06 193 VAL B O 1
ATOM 3556 N N . ASP B 1 194 ? -5.23 32.031 4.988 1 93.44 194 ASP B N 1
ATOM 3557 C CA . ASP B 1 194 ? -6.344 32.594 4.223 1 93.44 194 ASP B CA 1
ATOM 3558 C C . ASP B 1 194 ? -7.07 31.484 3.445 1 93.44 194 ASP B C 1
ATOM 3560 O O . ASP B 1 194 ? -8.297 31.5 3.352 1 93.44 194 ASP B O 1
ATOM 3564 N N . SER B 1 195 ? -6.281 30.609 2.91 1 93.06 195 SER B N 1
ATOM 3565 C CA . SER B 1 195 ? -6.879 29.516 2.152 1 93.06 195 SER B CA 1
ATOM 3566 C C . SER B 1 195 ? -7.66 28.562 3.064 1 93.06 195 SER B C 1
ATOM 3568 O O . SER B 1 195 ? -8.664 27.984 2.646 1 93.06 195 SER B O 1
ATOM 3570 N N . LEU B 1 196 ? -7.227 28.406 4.242 1 95.19 196 LEU B N 1
ATOM 3571 C CA . LEU B 1 196 ? -7.922 27.578 5.219 1 95.19 196 LEU B CA 1
ATOM 3572 C C . LEU B 1 196 ? -9.227 28.234 5.656 1 95.19 196 LEU B C 1
ATOM 3574 O O . LEU B 1 196 ? -10.266 27.562 5.738 1 95.19 196 LEU B O 1
ATOM 3578 N N . MET B 1 197 ? -9.172 29.469 5.906 1 94.94 197 MET B N 1
ATOM 3579 C CA . MET B 1 197 ? -10.297 30.172 6.508 1 94.94 197 MET B CA 1
ATOM 3580 C C . MET B 1 197 ? -11.352 30.516 5.453 1 94.94 197 MET B C 1
ATOM 3582 O O . MET B 1 197 ? -12.531 30.641 5.77 1 94.94 197 MET B O 1
ATOM 3586 N N . GLU B 1 198 ? -10.961 30.641 4.242 1 89.31 198 GLU B N 1
ATOM 3587 C CA . GLU B 1 198 ? -11.844 30.922 3.117 1 89.31 198 GLU B CA 1
ATOM 3588 C C . GLU B 1 198 ? -11.602 29.938 1.969 1 89.31 198 GLU B C 1
ATOM 3590 O O . GLU B 1 198 ? -11.078 30.328 0.919 1 89.31 198 GLU B O 1
ATOM 3595 N N . PRO B 1 199 ? -12.023 28.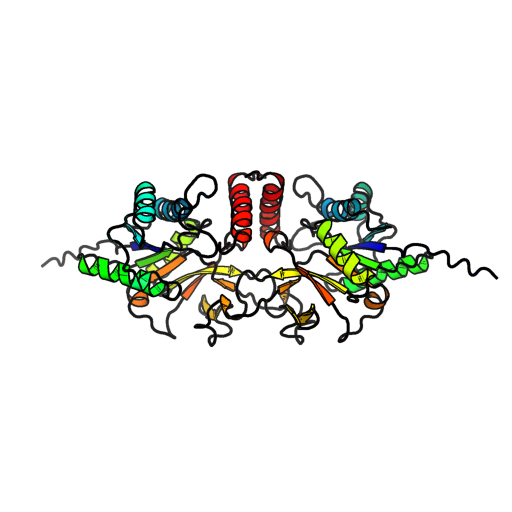797 2.258 1 76.31 199 PRO B N 1
ATOM 3596 C CA . PRO B 1 199 ? -11.75 27.812 1.208 1 76.31 199 PRO B CA 1
ATOM 3597 C C . PRO B 1 199 ? -12.508 28.109 -0.086 1 76.31 199 PRO B C 1
ATOM 3599 O O . PRO B 1 199 ? -13.68 28.5 -0.047 1 76.31 199 PRO B O 1
ATOM 3602 N N . SER B 1 200 ? -11.688 28.406 -1.147 1 66.19 200 SER B N 1
ATOM 3603 C CA . SER B 1 200 ? -12.328 28.562 -2.451 1 66.19 200 SER B CA 1
ATOM 3604 C C . SER B 1 200 ? -12.43 27.219 -3.176 1 66.19 200 SER B C 1
ATOM 3606 O O . SER B 1 200 ? -11.562 26.359 -3.025 1 66.19 200 SER B O 1
ATOM 3608 N N . HIS B 1 201 ? -13.617 26.578 -3.455 1 55.91 201 HIS B N 1
ATOM 3609 C CA . HIS B 1 201 ? -13.898 25.266 -4.023 1 55.91 201 HIS B CA 1
ATOM 3610 C C . HIS B 1 201 ? -12.883 24.906 -5.105 1 55.91 201 HIS B C 1
ATOM 3612 O O . HIS B 1 201 ? -12.5 23.734 -5.238 1 55.91 201 HIS B O 1
ATOM 3618 N N . ASN B 1 202 ? -12.711 25.75 -6.125 1 51.44 202 ASN B N 1
ATOM 3619 C CA . ASN B 1 202 ? -12.148 25.344 -7.41 1 51.44 202 ASN B CA 1
ATOM 3620 C C . ASN B 1 202 ? -10.773 25.953 -7.641 1 51.44 202 ASN B C 1
ATOM 3622 O O . ASN B 1 202 ? -10.164 25.75 -8.695 1 51.44 202 ASN B O 1
ATOM 3626 N N . THR B 1 203 ? -10.305 26.562 -6.574 1 56.34 203 THR B N 1
ATOM 3627 C CA . THR B 1 203 ? -9.266 27.391 -7.184 1 56.34 203 THR B CA 1
ATOM 3628 C C . THR B 1 203 ? -7.977 27.328 -6.371 1 56.34 203 THR B C 1
ATOM 3630 O O . THR B 1 203 ? -6.961 27.906 -6.758 1 56.34 203 THR B O 1
ATOM 3633 N N . GLU B 1 204 ? -7.977 26.438 -5.391 1 73.88 204 GLU B N 1
ATOM 3634 C CA . GLU B 1 204 ? -6.727 26.5 -4.645 1 73.88 204 GLU B CA 1
ATOM 3635 C C . GLU B 1 204 ? -5.68 25.562 -5.227 1 73.88 204 GLU B C 1
ATOM 3637 O O . GLU B 1 204 ? -6 24.422 -5.598 1 73.88 204 GLU B O 1
ATOM 3642 N N . SER B 1 205 ? -4.562 26.203 -5.473 1 90.69 205 SER B N 1
ATOM 3643 C CA . SER B 1 205 ? -3.42 25.406 -5.898 1 90.69 205 SER B CA 1
ATOM 3644 C C . SER B 1 205 ? -2.9 24.531 -4.766 1 90.69 205 SER B C 1
ATOM 3646 O O . SER B 1 205 ? -2.791 24.984 -3.623 1 90.69 205 SER B O 1
ATOM 3648 N N . VAL B 1 206 ? -2.76 23.312 -5.094 1 95.69 206 VAL B N 1
ATOM 3649 C CA . VAL B 1 206 ? -2.254 22.359 -4.105 1 95.69 206 VAL B CA 1
ATOM 3650 C C . VAL B 1 206 ? -0.981 21.703 -4.625 1 95.69 206 VAL B C 1
ATOM 3652 O O . VAL B 1 206 ? -0.988 21.078 -5.695 1 95.69 206 VAL B O 1
ATOM 3655 N N . SER B 1 207 ? 0.109 21.812 -3.891 1 97.38 207 SER B N 1
ATOM 3656 C CA . SER B 1 207 ? 1.368 21.172 -4.246 1 97.38 207 SER B CA 1
ATOM 3657 C C . SER B 1 207 ? 1.475 19.781 -3.623 1 97.38 207 SER B C 1
ATOM 3659 O O . SER B 1 207 ? 1.093 19.578 -2.469 1 97.38 207 SER B O 1
ATOM 3661 N N . PRO B 1 208 ? 1.947 18.844 -4.398 1 98.31 208 PRO B N 1
ATOM 3662 C CA . PRO B 1 208 ? 2.172 17.5 -3.855 1 98.31 208 PRO B CA 1
ATOM 3663 C C . PRO B 1 208 ? 3.494 17.375 -3.102 1 98.31 208 PRO B C 1
ATOM 3665 O O . PRO B 1 208 ? 4.512 17.922 -3.539 1 98.31 208 PRO B O 1
ATOM 3668 N N . ILE B 1 209 ? 3.467 16.812 -1.987 1 98.5 209 ILE B N 1
ATOM 3669 C CA . ILE B 1 209 ? 4.645 16.281 -1.317 1 98.5 209 ILE B CA 1
ATOM 3670 C C . ILE B 1 209 ? 4.68 14.758 -1.488 1 98.5 209 ILE B C 1
ATOM 3672 O O . ILE B 1 209 ? 4.039 14.023 -0.729 1 98.5 209 ILE B O 1
ATOM 3676 N N . ILE B 1 210 ? 5.426 14.281 -2.443 1 98.19 210 ILE B N 1
ATOM 3677 C CA . ILE B 1 210 ? 5.418 12.867 -2.807 1 98.19 210 ILE B CA 1
ATOM 3678 C C . ILE B 1 210 ? 6.266 12.07 -1.816 1 98.19 210 ILE B C 1
ATOM 3680 O O . ILE B 1 210 ? 7.43 12.398 -1.585 1 98.19 210 ILE B O 1
ATOM 3684 N N . ILE B 1 211 ? 5.648 11.078 -1.267 1 97.44 211 ILE B N 1
ATOM 3685 C CA . ILE B 1 211 ? 6.363 10.227 -0.324 1 97.44 211 ILE B CA 1
ATOM 3686 C C . ILE B 1 211 ? 6.266 8.766 -0.771 1 97.44 211 ILE B C 1
ATOM 3688 O O . ILE B 1 211 ? 5.465 8.43 -1.648 1 97.44 211 ILE B O 1
ATOM 3692 N N . SER B 1 212 ? 7.121 7.93 -0.157 1 93.81 212 SER B N 1
ATOM 3693 C CA . SER B 1 212 ? 7.078 6.5 -0.444 1 93.81 212 SER B CA 1
ATOM 3694 C C . SER B 1 212 ? 5.816 5.859 0.125 1 93.81 212 SER B C 1
ATOM 3696 O O . SER B 1 212 ? 5.332 6.262 1.186 1 93.81 212 SER B O 1
ATOM 3698 N N . LYS B 1 213 ? 5.363 4.824 -0.508 1 91.81 213 LYS B N 1
ATOM 3699 C CA . LYS B 1 213 ? 4.133 4.141 -0.114 1 91.81 213 LYS B CA 1
ATOM 3700 C C . LYS B 1 213 ? 4.254 3.555 1.289 1 91.81 213 LYS B C 1
ATOM 3702 O O . LYS B 1 213 ? 3.271 3.486 2.027 1 91.81 213 LYS B O 1
ATOM 3707 N N . TYR B 1 214 ? 5.457 3.166 1.688 1 90.31 214 TYR B N 1
ATOM 3708 C CA . TYR B 1 214 ? 5.609 2.5 2.977 1 90.31 214 TYR B CA 1
ATOM 3709 C C . TYR B 1 214 ? 5.48 3.496 4.121 1 90.31 214 TYR B C 1
ATOM 3711 O O . TYR B 1 214 ? 5.332 3.102 5.281 1 90.31 214 TYR B O 1
ATOM 3719 N N . LEU B 1 215 ? 5.52 4.762 3.783 1 94.44 215 LEU B N 1
ATOM 3720 C CA . LEU B 1 215 ? 5.336 5.805 4.785 1 94.44 215 LEU B CA 1
ATOM 3721 C C . LEU B 1 215 ? 3.877 6.242 4.859 1 94.44 215 LEU B C 1
ATOM 3723 O O . LEU B 1 215 ? 3.5 7.016 5.742 1 94.44 215 LEU B O 1
ATOM 3727 N N . ALA B 1 216 ? 3.1 5.762 3.959 1 95.5 216 ALA B N 1
ATOM 3728 C CA . ALA B 1 216 ? 1.71 6.191 3.834 1 95.5 216 ALA B CA 1
ATOM 3729 C C . ALA B 1 216 ? 0.758 5.152 4.418 1 95.5 216 ALA B C 1
ATOM 3731 O O . ALA B 1 216 ? -0.014 4.527 3.686 1 95.5 216 ALA B O 1
ATOM 3732 N N . ILE B 1 217 ? 0.79 4.965 5.699 1 93.56 217 ILE B N 1
ATOM 3733 C CA . ILE B 1 217 ? -0.09 4.012 6.371 1 93.56 217 ILE B CA 1
ATOM 3734 C C . ILE B 1 217 ? -1.102 4.766 7.234 1 93.56 217 ILE B C 1
ATOM 3736 O O . ILE B 1 217 ? -0.729 5.426 8.203 1 93.56 217 ILE B O 1
ATOM 3740 N N . ASP B 1 218 ? -2.289 4.711 6.77 1 90.38 218 ASP B N 1
ATOM 3741 C CA . ASP B 1 218 ? -3.402 5.227 7.562 1 90.38 218 ASP B CA 1
ATOM 3742 C C . ASP B 1 218 ? -3.924 4.168 8.531 1 90.38 218 ASP B C 1
ATOM 3744 O O . ASP B 1 218 ? -4.152 3.02 8.141 1 90.38 218 ASP B O 1
ATOM 3748 N N . ILE B 1 219 ? -4.125 4.516 9.773 1 92.75 219 ILE B N 1
ATOM 3749 C CA . ILE B 1 219 ? -4.52 3.553 10.797 1 92.75 219 ILE B CA 1
ATOM 3750 C C . ILE B 1 219 ? -6.027 3.627 11.016 1 92.75 219 ILE B C 1
ATOM 3752 O O . ILE B 1 219 ? -6.504 4.445 11.805 1 92.75 219 ILE B O 1
ATOM 3756 N N . ASP B 1 220 ? -6.738 2.711 10.461 1 84.81 220 ASP B N 1
ATOM 3757 C CA . ASP B 1 220 ? -8.188 2.701 10.609 1 84.81 220 ASP B CA 1
ATOM 3758 C C . ASP B 1 220 ? -8.672 1.39 11.227 1 84.81 220 ASP B C 1
ATOM 3760 O O . ASP B 1 220 ? -9.734 1.345 11.852 1 84.81 220 ASP B O 1
ATOM 3764 N N . THR B 1 221 ? -7.91 0.37 11.016 1 88.25 221 THR B N 1
ATOM 3765 C CA . THR B 1 221 ? -8.289 -0.953 11.492 1 88.25 221 THR B CA 1
ATOM 3766 C C . THR B 1 221 ? -7.164 -1.572 12.32 1 88.25 221 THR B C 1
ATOM 3768 O O . THR B 1 221 ? -6.043 -1.061 12.328 1 88.25 221 THR B O 1
ATOM 3771 N N . GLN B 1 222 ? -7.605 -2.648 13 1 90.69 222 GLN B N 1
ATOM 3772 C CA . GLN B 1 222 ? -6.594 -3.379 13.75 1 90.69 222 GLN B CA 1
ATOM 3773 C C . GLN B 1 222 ? -5.496 -3.904 12.836 1 90.69 222 GLN B C 1
ATOM 3775 O O . GLN B 1 222 ? -4.324 -3.936 13.211 1 90.69 222 GLN B O 1
ATOM 3780 N N . GLU B 1 223 ? -5.812 -4.254 11.648 1 90.06 223 GLU B N 1
ATOM 3781 C CA . GLU B 1 223 ? -4.836 -4.703 10.664 1 90.06 223 GLU B CA 1
ATOM 3782 C C . GLU B 1 223 ? -3.867 -3.582 10.297 1 90.06 223 GLU B C 1
ATOM 3784 O O . GLU B 1 223 ? -2.664 -3.812 10.164 1 90.06 223 GLU B O 1
ATOM 3789 N N . ASP B 1 224 ? -4.422 -2.447 10.117 1 92.31 224 ASP B N 1
ATOM 3790 C CA . ASP B 1 224 ? -3.572 -1.29 9.852 1 92.31 224 ASP B CA 1
ATOM 3791 C C . ASP B 1 224 ? -2.57 -1.077 10.992 1 92.31 224 ASP B C 1
ATOM 3793 O O . ASP B 1 224 ? -1.4 -0.781 10.742 1 92.31 224 ASP B O 1
ATOM 3797 N N . TRP B 1 225 ? -3.117 -1.212 12.195 1 93 225 TRP B N 1
ATOM 3798 C CA . TRP B 1 225 ? -2.287 -1.024 13.383 1 93 225 TRP B CA 1
ATOM 3799 C C . TRP B 1 225 ? -1.116 -2.002 13.391 1 93 225 TRP B C 1
ATOM 3801 O O . TRP B 1 225 ? 0.033 -1.604 13.586 1 93 225 TRP B O 1
ATOM 3811 N N . GLU B 1 226 ? -1.393 -3.189 13.156 1 89.88 226 GLU B N 1
ATOM 3812 C CA . GLU B 1 226 ? -0.375 -4.234 13.156 1 89.88 226 GLU B CA 1
ATOM 3813 C C . GLU B 1 226 ? 0.658 -4 12.062 1 89.88 226 GLU B C 1
ATOM 3815 O O . GLU B 1 226 ? 1.861 -4.137 12.289 1 89.88 226 GLU B O 1
ATOM 3820 N N . GLN B 1 227 ? 0.175 -3.666 10.945 1 90.62 227 GLN B N 1
ATOM 3821 C CA . GLN B 1 227 ? 1.071 -3.35 9.844 1 90.62 227 GLN B CA 1
ATOM 3822 C C . GLN B 1 227 ? 1.987 -2.18 10.195 1 90.62 227 GLN B C 1
ATOM 3824 O O . GLN B 1 227 ? 3.184 -2.211 9.898 1 90.62 227 GLN B O 1
ATOM 3829 N N . ALA B 1 228 ? 1.379 -1.213 10.719 1 94 228 ALA B N 1
ATOM 3830 C CA . ALA B 1 228 ? 2.145 -0.025 11.086 1 94 228 ALA B CA 1
ATOM 3831 C C . ALA B 1 228 ? 3.232 -0.366 12.102 1 94 228 ALA B C 1
ATOM 3833 O O . ALA B 1 228 ? 4.363 0.119 11.992 1 94 228 ALA B O 1
ATOM 3834 N N . GLU B 1 229 ? 2.889 -1.182 13.055 1 93.5 229 GLU B N 1
ATOM 3835 C CA . GLU B 1 229 ? 3.869 -1.576 14.055 1 93.5 229 GLU B CA 1
ATOM 3836 C C . GLU B 1 229 ? 5.055 -2.297 13.422 1 93.5 229 GLU B C 1
ATOM 3838 O O . GLU B 1 229 ? 6.211 -1.972 13.703 1 93.5 229 GLU B O 1
ATOM 3843 N N . MET B 1 230 ? 4.781 -3.172 12.586 1 89.81 230 MET B N 1
ATOM 3844 C CA . MET B 1 230 ? 5.836 -3.943 11.93 1 89.81 230 MET B CA 1
ATOM 3845 C C . MET B 1 230 ? 6.699 -3.047 11.055 1 89.81 230 MET B C 1
ATOM 3847 O O . MET B 1 230 ? 7.926 -3.146 11.07 1 89.81 230 MET B O 1
ATOM 3851 N N . THR B 1 231 ? 6.035 -2.252 10.297 1 91.31 231 THR B N 1
ATOM 3852 C CA . THR B 1 231 ? 6.738 -1.362 9.375 1 91.31 231 THR B CA 1
ATOM 3853 C C . THR B 1 231 ? 7.609 -0.373 10.141 1 91.31 231 THR B C 1
ATOM 3855 O O . THR B 1 231 ? 8.789 -0.199 9.828 1 91.31 231 THR B O 1
ATOM 3858 N N . TYR B 1 232 ? 7.039 0.203 11.164 1 93.19 232 TYR B N 1
ATOM 3859 C CA . TYR B 1 232 ? 7.781 1.181 11.945 1 93.19 232 TYR B CA 1
ATOM 3860 C C . TYR B 1 232 ? 8.984 0.536 12.625 1 93.19 232 TYR B C 1
ATOM 3862 O O . TYR B 1 232 ? 10.086 1.093 12.609 1 93.19 232 TYR B O 1
ATOM 3870 N N . TRP B 1 233 ? 8.734 -0.601 13.195 1 91 233 TRP B N 1
ATOM 3871 C CA . TRP B 1 233 ? 9.812 -1.344 13.852 1 91 233 TRP B CA 1
ATOM 3872 C C . TRP B 1 233 ? 10.922 -1.686 12.867 1 91 233 TRP B C 1
ATOM 3874 O O . TRP B 1 233 ? 12.102 -1.582 13.188 1 91 233 TRP B O 1
ATOM 3884 N N . GLY B 1 234 ? 10.562 -2.055 11.672 1 89 234 GLY B N 1
ATOM 3885 C CA . GLY B 1 234 ? 11.531 -2.344 10.633 1 89 234 GLY B CA 1
ATOM 3886 C C . GLY B 1 234 ? 12.352 -1.134 10.234 1 89 234 GLY B C 1
ATOM 3887 O O . GLY B 1 234 ? 13.57 -1.232 10.07 1 89 234 GLY B O 1
ATOM 3888 N N . ILE B 1 235 ? 11.688 -0.046 10.078 1 88.38 235 ILE B N 1
ATOM 3889 C CA . ILE B 1 235 ? 12.367 1.193 9.703 1 88.38 235 ILE B CA 1
ATOM 3890 C C . ILE B 1 235 ? 13.398 1.557 10.766 1 88.38 235 ILE B C 1
ATOM 3892 O O . ILE B 1 235 ? 14.516 1.968 10.445 1 88.38 235 ILE B O 1
ATOM 3896 N N . LEU B 1 236 ? 13.039 1.347 12.008 1 88.38 236 LEU B N 1
ATOM 3897 C CA . LEU B 1 236 ? 13.898 1.736 13.117 1 88.38 236 LEU B CA 1
ATOM 3898 C C . LEU B 1 236 ? 15.055 0.761 13.281 1 88.38 236 LEU B C 1
ATOM 3900 O O . LEU B 1 236 ? 16.156 1.163 13.648 1 88.38 236 LEU B O 1
ATOM 3904 N N . ASN B 1 237 ? 14.836 -0.488 12.969 1 88.62 237 ASN B N 1
ATOM 3905 C CA . ASN B 1 237 ? 15.773 -1.504 13.453 1 88.62 237 ASN B CA 1
ATOM 3906 C C . ASN B 1 237 ? 16.469 -2.207 12.297 1 88.62 237 ASN B C 1
ATOM 3908 O O . ASN B 1 237 ? 17.516 -2.846 12.492 1 88.62 237 ASN B O 1
ATOM 3912 N N . PHE B 1 238 ? 15.883 -2.113 11.164 1 87.12 238 PHE B N 1
ATOM 3913 C CA . PHE B 1 238 ? 16.484 -2.811 10.039 1 87.12 238 PHE B CA 1
ATOM 3914 C C . PHE B 1 238 ? 17.766 -2.104 9.586 1 87.12 238 PHE B C 1
ATOM 3916 O O . PHE B 1 238 ? 17.766 -0.889 9.383 1 87.12 238 PHE B O 1
ATOM 3923 N N . ARG B 1 239 ? 18.875 -2.896 9.664 1 76.38 239 ARG B N 1
ATOM 3924 C CA . ARG B 1 239 ? 20.172 -2.426 9.188 1 76.38 239 ARG B CA 1
ATOM 3925 C C . ARG B 1 239 ? 20.734 -3.354 8.109 1 76.38 239 ARG B C 1
ATOM 3927 O O . ARG B 1 239 ? 20.844 -4.562 8.32 1 76.38 239 ARG B O 1
ATOM 3934 N N . ARG B 1 240 ? 20.859 -2.865 6.902 1 69.81 240 ARG B N 1
ATOM 3935 C CA . ARG B 1 240 ? 21.391 -3.697 5.836 1 69.81 240 ARG B CA 1
ATOM 3936 C C . ARG B 1 240 ? 22.844 -4.07 6.117 1 69.81 240 ARG B C 1
ATOM 3938 O O . ARG B 1 240 ? 23.594 -3.289 6.715 1 69.81 240 ARG B O 1
#

Nearest PDB structures (foldseek):
  6ifd-assembly2_C  TM=8.595E-01  e=2.962E-21  Vibrio cholerae
  6ifd-assembly1_A  TM=8.524E-01  e=7.709E-21  Vibrio cholerae
  1eyr-assembly1_B  TM=8.421E-01  e=2.138E-20  Neisseria meningitidis
  6ifd-assembly2_D  TM=8.425E-01  e=7.180E-20  Vibrio cholerae
  1ezi-assembly1_A  TM=8.160E-01  e=1.633E-18  Neisseria meningitidis

Secondary structure (DSSP, 8-state):
-----------EEEEEE--S--SSSTTTTTSEETTEETTHHHHHHHHHHT--SEEEEE-S-HHHHHHHHHTT-B--SPPPGGGSSSSS-HHHHHHHHHHHHHHTT---SEEEEE-TT-TT--HHHHHHHHHHHHTTS-SEEEEEEE-SS-GGG-EEE-TTS-EEESSGGGTTS-GGGSPP-EEEEEEEEEEEHHHHHS--TTT--EEEEE--GGG-----SHHHHHHHHHHHHHHHH---/-----------EEEEEE--S--SSSTTTTTSEETTEETTHHHHHHHHHHT--SEEEEE-S-HHHHHHHHHTT-B--SPPPGGGSSSSS-HHHHHHHHHHHHHHTT---SEEEEE-TT-TT--HHHHHHHHHHHHTTS-SEEEEEEE-SS-GGG-EEE-TTS-EEESSGGGTTS-GGGSPP-EEEEEEEEEEEHHHHHS--TTT--EEEEE--GGG-----SHHHHHHHHHHHHHHHH---

Organism: Desulfohalobium retbaense (strain ATCC 49708 / DSM 5692 / JCM 16813 / HR100) (NCBI:txid485915)

Foldseek 3Di:
DPPCPVVPPFAEEEEEEDEADQPQDHSQLQDDFVRGGQLLQVVVLVVVLVPHPAYEYAYQDPVSQVSCVVSPHHHPDHHDPVCRDPPHDVLVVVLVVQVVCVVVVHHHFKYKYFYSNLNQDHSVLVVVQCCCCVVPVWQKEAEKEWDPFDCQQDWDQDPVRDIDGPNVVCVPPDRVNDDIDIDGLRGMMMGGPCCSNDPDVPDTDYHYSYDYPLSRQDDRHPVSSVSVSVSVVCVVPPDD/DPPCPVVPPFAEEEEEEDEADQPQDHSQLQDDFVRGGQLLQVVVLVVVLVPHPAYEYAYQDPVSQVSCVVSPHHHPDHHDPVCRDPPHDVLVVVLVVQVVCVVVVHHHFKYKYFYSNLNQDHSVLVVVQVVCCVVPVWQKEAEKEWDPFDCQQDWDQDPVRDIDGPNVVCVPPDRVNDDIDIDGLRGMMMGGPCCSNDPDPPDTDYHYSYDYPLSRQDDRHPVSSVSVSVSVCCVVPPDD

Radius of gyration: 26.32 Å; Cα contacts (8 Å, |Δi|>4): 912; chains: 2; bounding box: 45×114×57 Å

Sequence (480 aa):
MTDSQNTENPQTVCIIPARSGSKRIPDKNIRLFLGKPVIWYPIQAARDSNLFDRIIVSTDSEKIAAIARETGAETPFLRPQELADDFTPVTNVFQHVVQWMRNNQMDPKFICGMYATALFVQKEHLVQGYDMIRKGKSERAFTVAPFPSPIFRALKINRKGHLEMIWPENFKTRSQDFFQVYYNAGQFHWYHVDSLMEPSHNTESVSPIIISKYLAIDIDTQEDWEQAEMTYWGILNFRRMTDSQNTENPQTVCIIPARSGSKRIPDKNIRLFLGKPVIWYPIQAARDSNLFDRIIVSTDSEKIAAIARETGAETPFLRPQELADDFTPVTNVFQHVVQWMRNNQMDPKFICGMYATALFVQKEHLVQGYDMIRKGKSERAFTVAPFPSPIFRALKINRKGHLEMIWPENFKTRSQDFFQVYYNAGQFHWYHVDSLMEPSHNTESVSPIIISKYLAIDIDTQEDWEQAEMTYWGILNFRR

pLDDT: mean 91.96, std 12.13, range [32.91, 98.94]

Solvent-accessible surface area (backbone atoms only — not comparable to full-atom values): 26415 Å² total; per-residue (Å²): 132,80,76,74,70,74,82,67,76,73,40,26,36,36,40,28,57,42,59,62,77,41,79,76,41,71,52,52,46,61,34,72,51,95,84,36,39,30,37,42,44,33,49,46,34,50,59,72,47,72,67,52,78,41,47,36,42,46,19,61,32,69,70,56,38,53,53,40,42,76,58,72,34,41,51,95,58,70,42,58,70,85,67,51,50,97,76,53,57,67,65,57,52,54,43,50,52,51,52,53,34,44,74,67,79,37,76,62,42,36,36,33,43,32,39,28,64,18,69,54,65,48,42,68,57,53,50,51,41,49,52,38,40,74,71,60,75,21,43,26,25,34,38,25,20,56,54,96,55,63,68,63,60,23,27,34,69,46,97,87,57,28,58,40,58,77,43,62,89,38,72,83,56,56,72,85,74,50,80,79,45,27,36,79,26,66,38,42,37,38,28,33,40,66,49,63,72,51,68,58,93,87,67,69,44,28,33,67,41,80,46,61,55,89,52,43,61,61,70,67,42,71,66,36,46,54,49,48,50,26,42,50,49,9,67,74,64,59,73,133,130,81,77,73,72,73,80,68,75,73,39,26,35,34,39,28,55,42,59,63,78,41,80,76,42,71,53,51,46,61,35,71,50,96,83,36,39,28,36,42,44,33,47,46,32,48,58,74,48,71,66,52,78,42,47,36,43,47,20,62,31,69,70,57,39,52,53,40,41,77,57,70,34,41,48,95,58,69,42,57,68,85,68,52,51,96,76,52,56,67,64,58,52,55,42,50,53,52,50,52,35,43,76,67,80,38,77,61,43,36,35,34,44,31,39,27,62,16,69,55,66,47,43,67,57,53,51,53,42,49,50,38,40,73,71,60,77,19,44,26,24,35,39,26,20,56,55,95,57,64,67,63,61,24,27,34,68,47,97,87,57,27,58,37,58,77,43,63,87,38,71,83,55,56,71,84,76,51,79,80,45,27,35,78,26,65,38,41,36,37,28,32,39,64,49,64,73,52,67,59,92,86,67,69,44,29,31,68,40,82,46,59,55,90,51,42,61,62,70,67,44,70,65,37,46,53,50,48,51,26,41,51,51,10,67,73,64,60,73,134